Protein AF-0000000071000819 (afdb_homodimer)

pLDDT: mean 96.7, std 4.08, range [65.44, 99.0]

InterPro domains:
  IPR018959 Domain of unknown function DUF1989 [PF09347] (3-179)

Structure (mmCIF, N/CA/C/O backbone):
data_AF-0000000071000819-model_v1
#
loop_
_entity.id
_entity.type
_entity.pdbx_description
1 polymer 'Uncharacterized protein'
#
loop_
_atom_site.group_PDB
_atom_site.id
_atom_site.type_symbol
_atom_site.label_atom_id
_atom_site.label_alt_id
_atom_site.label_comp_id
_atom_site.label_asym_id
_atom_site.label_entity_id
_atom_site.label_seq_id
_atom_site.pdbx_PDB_ins_code
_atom_site.Cartn_x
_atom_site.Cartn_y
_atom_site.Cartn_z
_atom_site.occupancy
_atom_site.B_iso_or_equiv
_atom_site.auth_seq_id
_atom_site.auth_comp_id
_atom_site.auth_asym_id
_atom_site.auth_atom_id
_atom_site.pdbx_PDB_model_num
ATOM 1 N N . MET A 1 1 ? 1.479 -31.172 -12.609 1 87.06 1 MET A N 1
ATOM 2 C CA . MET A 1 1 ? 1.789 -29.797 -12.219 1 87.06 1 MET A CA 1
ATOM 3 C C . MET A 1 1 ? 0.82 -29.297 -11.156 1 87.06 1 MET A C 1
ATOM 5 O O . MET A 1 1 ? -0.395 -29.453 -11.297 1 87.06 1 MET A O 1
ATOM 9 N N . PRO A 1 2 ? 1.402 -28.75 -10.078 1 95.38 2 PRO A N 1
ATOM 10 C CA . PRO A 1 2 ? 0.46 -28.281 -9.055 1 95.38 2 PRO A CA 1
ATOM 11 C C . PRO A 1 2 ? -0.439 -27.156 -9.547 1 95.38 2 PRO A C 1
ATOM 13 O O . PRO A 1 2 ? -0.076 -26.438 -10.484 1 95.38 2 PRO A O 1
ATOM 16 N N . THR A 1 3 ? -1.54 -27.078 -9.078 1 98.31 3 THR A N 1
ATOM 17 C CA . THR A 1 3 ? -2.553 -26.125 -9.516 1 98.31 3 THR A CA 1
ATOM 18 C C . THR A 1 3 ? -2.848 -25.109 -8.414 1 98.31 3 THR A C 1
ATOM 20 O O . THR A 1 3 ? -2.607 -25.375 -7.234 1 98.31 3 THR A O 1
ATOM 23 N N . ILE A 1 4 ? -3.199 -23.984 -8.766 1 98.81 4 ILE A N 1
ATOM 24 C CA . ILE A 1 4 ? -3.924 -23.031 -7.934 1 98.81 4 ILE A CA 1
ATOM 25 C C . ILE A 1 4 ? -5.422 -23.156 -8.188 1 98.81 4 ILE A C 1
ATOM 27 O O . ILE A 1 4 ? -5.93 -22.688 -9.211 1 98.81 4 ILE A O 1
ATOM 31 N N . PRO A 1 5 ? -6.184 -23.859 -7.285 1 98.81 5 PRO A N 1
ATOM 32 C CA . PRO A 1 5 ? -7.59 -24.125 -7.59 1 98.81 5 PRO A CA 1
ATOM 33 C C . PRO A 1 5 ? -8.43 -22.859 -7.723 1 98.81 5 PRO A C 1
ATOM 35 O O . PRO A 1 5 ? -8.172 -21.875 -7.023 1 98.81 5 PRO A O 1
ATOM 38 N N . ALA A 1 6 ? -9.43 -22.922 -8.633 1 98.75 6 ALA A N 1
ATOM 39 C CA . ALA A 1 6 ? -10.328 -21.797 -8.82 1 98.75 6 ALA A CA 1
ATOM 40 C C . ALA A 1 6 ? -10.844 -21.281 -7.473 1 98.75 6 ALA A C 1
ATOM 42 O O . ALA A 1 6 ? -11.273 -22.062 -6.625 1 98.75 6 ALA A O 1
ATOM 43 N N . ARG A 1 7 ? -10.734 -19.969 -7.277 1 98.81 7 ARG A N 1
ATOM 44 C CA . ARG A 1 7 ? -11.281 -19.25 -6.137 1 98.81 7 ARG A CA 1
ATOM 45 C C . ARG A 1 7 ? -10.516 -19.578 -4.859 1 98.81 7 ARG A C 1
ATOM 47 O O . ARG A 1 7 ? -10.836 -19.062 -3.787 1 98.81 7 ARG A O 1
ATOM 54 N N . ARG A 1 8 ? -9.508 -20.359 -4.949 1 98.75 8 ARG A N 1
ATOM 55 C CA . ARG A 1 8 ? -8.734 -20.812 -3.797 1 98.75 8 ARG A CA 1
ATOM 56 C C . ARG A 1 8 ? -7.262 -20.453 -3.951 1 98.75 8 ARG A C 1
ATOM 58 O O . ARG A 1 8 ? -6.91 -19.578 -4.758 1 98.75 8 ARG A O 1
ATOM 65 N N . PHE A 1 9 ? -6.422 -21.031 -3.057 1 98.81 9 PHE A N 1
ATOM 66 C CA . PHE A 1 9 ? -5.027 -20.609 -3.035 1 98.81 9 PHE A CA 1
ATOM 67 C C . PHE A 1 9 ? -4.102 -21.812 -3.105 1 98.81 9 PHE A C 1
ATOM 69 O O . PHE A 1 9 ? -4.543 -22.953 -2.938 1 98.81 9 PHE A O 1
ATOM 76 N N . ALA A 1 10 ? -2.947 -21.547 -3.484 1 98.81 10 ALA A N 1
ATOM 77 C CA . ALA A 1 10 ? -1.805 -22.453 -3.336 1 98.81 10 ALA A CA 1
ATOM 78 C C . ALA A 1 10 ? -0.603 -21.719 -2.746 1 98.81 10 ALA A C 1
ATOM 80 O O . ALA A 1 10 ? -0.546 -20.484 -2.77 1 98.81 10 ALA A O 1
ATOM 81 N N . MET A 1 11 ? 0.292 -22.422 -2.129 1 98.12 11 MET A N 1
ATOM 82 C CA . MET A 1 11 ? 1.519 -21.844 -1.573 1 98.12 11 MET A CA 1
ATOM 83 C C . MET A 1 11 ? 2.729 -22.703 -1.954 1 98.12 11 MET A C 1
ATOM 85 O O . MET A 1 11 ? 2.611 -23.906 -2.129 1 98.12 11 MET A O 1
ATOM 89 N N . GLN A 1 12 ? 3.801 -22.062 -2.074 1 98.31 12 GLN A N 1
ATOM 90 C CA . GLN A 1 12 ? 5.039 -22.75 -2.445 1 98.31 12 GLN A CA 1
ATOM 91 C C . GLN A 1 12 ? 6.242 -22.109 -1.763 1 98.31 12 GLN A C 1
ATOM 93 O O . GLN A 1 12 ? 6.449 -20.891 -1.864 1 98.31 12 GLN A O 1
ATOM 98 N N . ARG A 1 13 ? 7 -22.922 -1.01 1 97.31 13 ARG A N 1
ATOM 99 C CA . ARG A 1 13 ? 8.281 -22.469 -0.493 1 97.31 13 ARG A CA 1
ATOM 100 C C . ARG A 1 13 ? 9.344 -22.453 -1.59 1 97.31 13 ARG A C 1
ATOM 102 O O . ARG A 1 13 ? 9.422 -23.391 -2.391 1 97.31 13 ARG A O 1
ATOM 109 N N . LEU A 1 14 ? 10.086 -21.391 -1.658 1 98.25 14 LEU A N 1
ATOM 110 C CA . LEU A 1 14 ? 11.195 -21.281 -2.598 1 98.25 14 LEU A CA 1
ATOM 111 C C . LEU A 1 14 ? 12.508 -21.016 -1.863 1 98.25 14 LEU A C 1
ATOM 113 O O . LEU A 1 14 ? 12.57 -20.156 -0.986 1 98.25 14 LEU A O 1
ATOM 117 N N . HIS A 1 15 ? 13.508 -21.797 -2.193 1 97.88 15 HIS A N 1
ATOM 118 C CA . HIS A 1 15 ? 14.859 -21.438 -1.794 1 97.88 15 HIS A CA 1
ATOM 119 C C . HIS A 1 15 ? 15.398 -20.297 -2.654 1 97.88 15 HIS A C 1
ATOM 121 O O . HIS A 1 15 ? 14.977 -20.125 -3.801 1 97.88 15 HIS A O 1
ATOM 127 N N . ALA A 1 16 ? 16.328 -19.547 -1.986 1 97.88 16 ALA A N 1
ATOM 128 C CA . ALA A 1 16 ? 16.984 -18.516 -2.793 1 97.88 16 ALA A CA 1
ATOM 129 C C . ALA A 1 16 ? 17.578 -19.109 -4.062 1 97.88 16 ALA A C 1
ATOM 131 O O . ALA A 1 16 ? 18.234 -20.141 -4.02 1 97.88 16 ALA A O 1
ATOM 132 N N . GLY A 1 17 ? 17.281 -18.469 -5.195 1 98.62 17 GLY A N 1
ATOM 133 C CA . GLY A 1 17 ? 17.781 -18.953 -6.469 1 98.62 17 GLY A CA 1
ATOM 134 C C . GLY A 1 17 ? 16.781 -19.781 -7.242 1 98.62 17 GLY A C 1
ATOM 135 O O . GLY A 1 17 ? 16.859 -19.875 -8.469 1 98.62 17 GLY A O 1
ATOM 136 N N . GLN A 1 18 ? 15.812 -20.391 -6.59 1 98.81 18 GLN A N 1
ATOM 137 C CA . GLN A 1 18 ? 14.742 -21.109 -7.262 1 98.81 18 GLN A CA 1
ATOM 138 C C . GLN A 1 18 ? 13.734 -20.141 -7.887 1 98.81 18 GLN A C 1
ATOM 140 O O . GLN A 1 18 ? 13.633 -19 -7.461 1 98.81 18 GLN A O 1
ATOM 145 N N . SER A 1 19 ? 13.062 -20.594 -8.914 1 98.88 19 SER A N 1
ATOM 146 C CA . SER A 1 19 ? 12.039 -19.781 -9.57 1 98.88 19 SER A CA 1
ATOM 147 C C . SER A 1 19 ? 10.688 -20.469 -9.539 1 98.88 19 SER A C 1
ATOM 149 O O . SER A 1 19 ? 10.609 -21.703 -9.438 1 98.88 19 SER A O 1
ATOM 151 N N . ILE A 1 20 ? 9.695 -19.703 -9.594 1 98.94 20 ILE A N 1
ATOM 152 C CA . ILE A 1 20 ? 8.336 -20.219 -9.766 1 98.94 20 ILE A CA 1
ATOM 153 C C . ILE A 1 20 ? 7.738 -19.672 -11.062 1 98.94 20 ILE A C 1
ATOM 155 O O . ILE A 1 20 ? 7.844 -18.484 -11.352 1 98.94 20 ILE A O 1
ATOM 159 N N . LYS A 1 21 ? 7.289 -20.531 -11.891 1 98.88 21 LYS A N 1
ATOM 160 C CA . LYS A 1 21 ? 6.535 -20.219 -13.102 1 98.88 21 LYS A CA 1
ATOM 161 C C . LYS A 1 21 ? 5.031 -20.281 -12.844 1 98.88 21 LYS A C 1
ATOM 163 O O . LYS A 1 21 ? 4.496 -21.344 -12.5 1 98.88 21 LYS A O 1
ATOM 168 N N . VAL A 1 22 ? 4.332 -19.172 -12.891 1 98.94 22 VAL A N 1
ATOM 169 C CA . VAL A 1 22 ? 2.883 -19.109 -12.734 1 98.94 22 VAL A CA 1
ATOM 170 C C . VAL A 1 22 ? 2.217 -19.047 -14.109 1 98.94 22 VAL A C 1
ATOM 172 O O . VAL A 1 22 ? 2.508 -18.156 -14.906 1 98.94 22 VAL A O 1
ATOM 175 N N . ILE A 1 2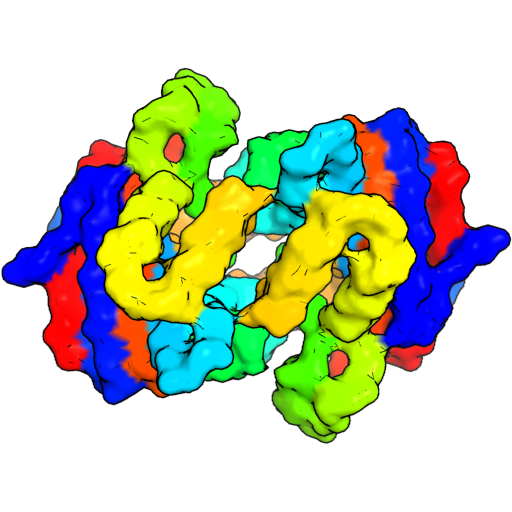3 ? 1.312 -19.953 -14.375 1 98.88 23 ILE A N 1
ATOM 176 C CA . ILE A 1 23 ? 0.772 -20.141 -15.719 1 98.88 23 ILE A CA 1
ATOM 177 C C . ILE A 1 23 ? -0.73 -19.875 -15.711 1 98.88 23 ILE A C 1
ATOM 179 O O . ILE A 1 23 ? -1.477 -20.469 -14.938 1 98.88 23 ILE A O 1
ATOM 183 N N . ASP A 1 24 ? -1.167 -18.906 -16.5 1 98.56 24 ASP A N 1
ATOM 184 C CA . ASP A 1 24 ? -2.588 -18.703 -16.75 1 98.56 24 ASP A CA 1
ATOM 185 C C . ASP A 1 24 ? -3.135 -19.781 -17.688 1 98.56 24 ASP A C 1
ATOM 187 O O . ASP A 1 24 ? -3.193 -19.578 -18.906 1 98.56 24 ASP A O 1
ATOM 191 N N . SER A 1 25 ? -3.68 -20.844 -17.094 1 98.06 25 SER A N 1
ATOM 192 C CA . SER A 1 25 ? -3.982 -22.062 -17.828 1 98.06 25 SER A CA 1
ATOM 193 C C . SER A 1 25 ? -5.094 -21.844 -18.844 1 98.06 25 SER A C 1
ATOM 195 O O . SER A 1 25 ? -5.027 -22.344 -19.969 1 98.06 25 SER A O 1
ATOM 197 N N . SER A 1 26 ? -6.105 -21.094 -18.516 1 96.69 26 SER A N 1
ATOM 198 C CA . SER A 1 26 ? -7.289 -20.953 -19.359 1 96.69 26 SER A CA 1
ATOM 199 C C . SER A 1 26 ? -7.328 -19.578 -20.031 1 96.69 26 SER A C 1
ATOM 201 O O . SER A 1 26 ? -8.125 -19.359 -20.938 1 96.69 26 SER A O 1
ATOM 203 N N . GLY A 1 27 ? -6.398 -18.672 -19.609 1 97.5 27 GLY A N 1
ATOM 204 C CA . GLY A 1 27 ? -6.477 -17.281 -20.078 1 97.5 27 GLY A CA 1
ATOM 205 C C . GLY A 1 27 ? -7.461 -16.453 -19.281 1 97.5 27 GLY A C 1
ATOM 206 O O . GLY A 1 27 ? -8.586 -16.891 -19.016 1 97.5 27 GLY A O 1
ATOM 207 N N . GLY A 1 28 ? -6.988 -15.312 -18.859 1 98 28 GLY A N 1
ATOM 208 C CA . GLY A 1 28 ? -7.895 -14.336 -18.266 1 98 28 GLY A CA 1
ATOM 209 C C . GLY A 1 28 ? -7.977 -14.438 -16.766 1 98 28 GLY A C 1
ATOM 210 O O . GLY A 1 28 ? -8.625 -13.609 -16.109 1 98 28 GLY A O 1
ATOM 211 N N . GLN A 1 29 ? -7.297 -15.445 -16.109 1 98.62 29 GLN A N 1
ATOM 212 C CA . GLN A 1 29 ? -7.383 -15.625 -14.664 1 98.62 29 GLN A CA 1
ATOM 213 C C . GLN A 1 29 ? -6.352 -14.773 -13.938 1 98.62 29 GLN A C 1
ATOM 215 O O . GLN A 1 29 ? -5.148 -14.93 -14.148 1 98.62 29 GLN A O 1
ATOM 220 N N . VAL A 1 30 ? -6.824 -13.867 -13.133 1 98.88 30 VAL A N 1
ATOM 221 C CA . VAL A 1 30 ? -5.961 -13.062 -12.281 1 98.88 30 VAL A CA 1
ATOM 222 C C . VAL A 1 30 ? -5.488 -13.891 -11.086 1 98.88 30 VAL A C 1
ATOM 224 O O . VAL A 1 30 ? -6.27 -14.633 -10.492 1 98.88 30 VAL A O 1
ATOM 227 N N . ILE A 1 31 ? -4.238 -13.781 -10.719 1 98.94 31 ILE A N 1
ATOM 228 C CA . ILE A 1 31 ? -3.654 -14.461 -9.57 1 98.94 31 ILE A CA 1
ATOM 229 C C . ILE A 1 31 ? -3.059 -13.438 -8.609 1 98.94 31 ILE A C 1
ATOM 231 O O . ILE A 1 31 ? -2.008 -12.852 -8.891 1 98.94 31 ILE A O 1
ATOM 235 N N . ASP A 1 32 ? -3.73 -13.18 -7.457 1 98.94 32 ASP A N 1
ATOM 236 C CA . ASP A 1 32 ? -3.094 -12.383 -6.41 1 98.94 32 ASP A CA 1
ATOM 237 C C . AS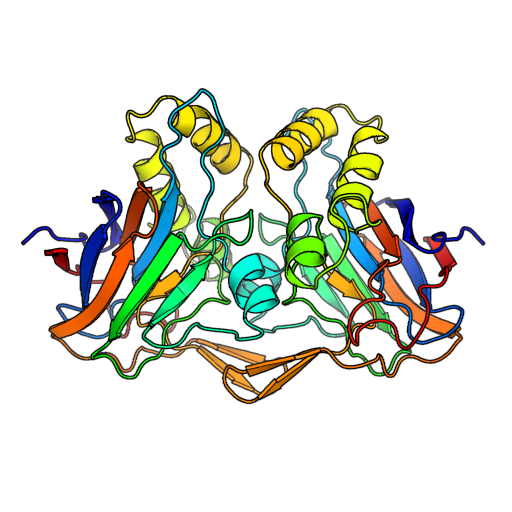P A 1 32 ? -1.908 -13.133 -5.801 1 98.94 32 ASP A C 1
ATOM 239 O O . ASP A 1 32 ? -2.041 -14.281 -5.383 1 98.94 32 ASP A O 1
ATOM 243 N N . THR A 1 33 ? -0.76 -12.492 -5.73 1 99 33 THR A N 1
ATOM 244 C CA . THR A 1 33 ? 0.477 -13.156 -5.348 1 99 33 THR A CA 1
ATOM 245 C C . THR A 1 33 ? 1.197 -12.375 -4.254 1 99 33 THR A C 1
ATOM 247 O O . THR A 1 33 ? 1.359 -11.164 -4.355 1 99 33 THR A O 1
ATOM 250 N N . TRP A 1 34 ? 1.559 -13.055 -3.174 1 98.88 34 TRP A N 1
ATOM 251 C CA . TRP A 1 34 ? 2.352 -12.516 -2.074 1 98.88 34 TRP A CA 1
ATOM 252 C C . TRP A 1 34 ? 3.623 -13.336 -1.867 1 98.88 34 TRP A C 1
ATOM 254 O O . TRP A 1 34 ? 3.699 -14.492 -2.287 1 98.88 34 TRP A O 1
ATOM 264 N N . ALA A 1 35 ? 4.582 -12.734 -1.269 1 98.88 35 ALA A N 1
ATOM 265 C CA . ALA A 1 35 ? 5.77 -13.445 -0.815 1 98.88 35 ALA A CA 1
ATOM 266 C C . ALA A 1 35 ? 6.191 -12.984 0.576 1 98.88 35 ALA A C 1
ATOM 268 O O . ALA A 1 35 ? 6.203 -11.781 0.861 1 98.88 35 ALA A O 1
ATOM 269 N N . PHE A 1 36 ? 6.457 -13.906 1.478 1 98.06 36 PHE A N 1
ATOM 270 C CA . PHE A 1 36 ? 6.98 -13.688 2.82 1 98.06 36 PHE A CA 1
ATOM 271 C C . PHE A 1 36 ? 8.305 -14.414 3.012 1 98.06 36 PHE A C 1
ATOM 273 O O . PHE A 1 36 ? 8.43 -15.586 2.668 1 98.06 36 PHE A O 1
ATOM 280 N N . THR A 1 37 ? 9.234 -13.695 3.52 1 97.12 37 THR A N 1
ATOM 281 C CA . THR A 1 37 ? 10.508 -14.352 3.787 1 97.12 37 THR A CA 1
ATOM 282 C C . THR A 1 37 ? 10.375 -15.359 4.93 1 97.12 37 THR A C 1
ATOM 284 O O . THR A 1 37 ? 9.398 -15.32 5.68 1 97.12 37 THR A O 1
ATOM 287 N N . ILE A 1 38 ? 11.273 -16.25 4.977 1 93.81 38 ILE A N 1
ATOM 288 C CA . ILE A 1 38 ? 11.43 -17.172 6.102 1 93.81 38 ILE A CA 1
ATOM 289 C C . ILE A 1 38 ? 12.68 -16.797 6.895 1 93.81 38 ILE A C 1
ATOM 291 O O . ILE A 1 38 ? 13.797 -17.172 6.523 1 93.81 38 ILE A O 1
ATOM 295 N N . PRO A 1 39 ? 12.438 -16.125 7.969 1 87 39 PRO A N 1
ATOM 296 C CA . PRO A 1 39 ? 13.625 -15.664 8.688 1 87 39 PRO A CA 1
ATOM 297 C C . PRO A 1 39 ? 14.383 -16.797 9.375 1 87 39 PRO A C 1
ATOM 299 O O . PRO A 1 39 ? 13.781 -17.797 9.766 1 87 39 PRO A O 1
ATOM 302 N N . SER A 1 40 ? 15.695 -16.625 9.461 1 78.81 40 SER A N 1
ATOM 303 C CA . SER A 1 40 ? 16.531 -17.625 10.117 1 78.81 40 SER A CA 1
ATOM 304 C C . SER A 1 40 ? 16.406 -17.547 11.633 1 78.81 40 SER A C 1
ATOM 306 O O . SER A 1 40 ? 16.609 -18.531 12.336 1 78.81 40 SER A O 1
ATOM 308 N N . THR A 1 41 ? 16.234 -16.391 12.156 1 71.5 41 THR A N 1
ATOM 309 C CA . THR A 1 41 ? 16.078 -16.203 13.594 1 71.5 41 THR A CA 1
ATOM 310 C C . THR A 1 41 ? 14.688 -15.664 13.914 1 71.5 41 THR A C 1
ATOM 312 O O . THR A 1 41 ? 13.922 -15.328 13.008 1 71.5 41 THR A O 1
ATOM 315 N N . PRO A 1 42 ? 14.312 -15.703 15.312 1 65.44 42 PRO A N 1
ATOM 316 C CA . PRO A 1 42 ? 13.023 -15.148 15.734 1 65.44 42 PRO A CA 1
ATOM 317 C C . PRO A 1 42 ? 12.836 -13.695 15.289 1 65.44 42 PRO A C 1
ATOM 319 O O . PRO A 1 42 ? 13.602 -12.82 15.703 1 65.44 42 PRO A O 1
ATOM 322 N N . ALA A 1 43 ? 12.445 -13.516 13.938 1 79.62 43 ALA A N 1
ATOM 323 C CA . ALA A 1 43 ? 12.102 -12.195 13.422 1 79.62 43 ALA A CA 1
ATOM 324 C C . ALA A 1 43 ? 10.828 -12.242 12.586 1 79.62 43 ALA A C 1
ATOM 326 O O . ALA A 1 43 ? 10.383 -13.32 12.18 1 79.62 43 ALA A O 1
ATOM 327 N N . PHE A 1 44 ? 10.219 -11.195 12.625 1 88.44 44 PHE A N 1
ATOM 328 C CA . PHE A 1 44 ? 9.062 -11.055 11.742 1 88.44 44 PHE A CA 1
ATOM 329 C C . PHE A 1 44 ? 9.461 -11.25 10.289 1 88.44 44 PHE A C 1
ATOM 331 O O . PHE A 1 44 ? 10.5 -10.758 9.852 1 88.44 44 PHE A O 1
ATOM 338 N N . PRO A 1 45 ? 8.68 -12.094 9.594 1 94.31 45 PRO A N 1
ATOM 339 C CA . PRO A 1 45 ? 8.945 -12.211 8.156 1 94.31 45 PRO A CA 1
ATOM 340 C C . PRO A 1 45 ? 8.859 -10.883 7.426 1 94.31 45 PRO A C 1
ATOM 342 O O . PRO A 1 45 ? 7.988 -10.062 7.727 1 94.31 45 PRO A O 1
ATOM 345 N N . ARG A 1 46 ? 9.828 -10.625 6.602 1 96 46 ARG A N 1
ATOM 346 C CA . ARG A 1 46 ? 9.633 -9.555 5.625 1 96 46 ARG A CA 1
ATOM 347 C C . ARG A 1 46 ? 8.625 -9.969 4.555 1 96 46 ARG A C 1
ATOM 349 O O . ARG A 1 46 ? 8.312 -11.148 4.418 1 96 46 ARG A O 1
ATOM 356 N N . TYR A 1 47 ? 8.07 -9.023 3.922 1 97.88 47 TYR A N 1
ATOM 357 C CA . TYR A 1 47 ? 7.047 -9.328 2.932 1 97.88 47 TYR A CA 1
ATOM 358 C C . TYR A 1 47 ? 7.238 -8.484 1.673 1 97.88 47 TYR A C 1
ATOM 360 O O . TYR A 1 47 ? 7.801 -7.391 1.729 1 97.88 47 TYR A O 1
ATOM 368 N N . MET A 1 48 ? 6.906 -9.055 0.526 1 98.75 48 MET A N 1
ATOM 369 C CA . MET A 1 48 ? 6.934 -8.328 -0.741 1 98.75 48 MET A CA 1
ATOM 370 C C . MET A 1 48 ? 6.035 -7.098 -0.681 1 98.75 48 MET A C 1
ATOM 372 O O . MET A 1 48 ? 4.848 -7.203 -0.364 1 98.75 48 MET A O 1
ATOM 376 N N . SER A 1 49 ? 6.621 -5.961 -0.924 1 98.62 49 SER A N 1
ATOM 377 C CA . SER A 1 49 ? 5.938 -4.688 -0.724 1 98.62 49 SER A CA 1
ATOM 378 C C . SER A 1 49 ? 5.871 -3.885 -2.02 1 98.62 49 SER A C 1
ATOM 380 O O . SER A 1 49 ? 6.887 -3.369 -2.49 1 98.62 49 SER A O 1
ATOM 382 N N . MET A 1 50 ? 4.648 -3.684 -2.547 1 98.69 50 MET A N 1
ATOM 383 C CA . MET A 1 50 ? 4.465 -2.955 -3.799 1 98.69 50 MET A CA 1
ATOM 384 C C . MET A 1 50 ? 4.836 -1.485 -3.633 1 98.69 50 MET A C 1
ATOM 386 O O . MET A 1 50 ? 5.422 -0.883 -4.535 1 98.69 50 MET A O 1
ATOM 390 N N . THR A 1 51 ? 4.508 -0.915 -2.473 1 98.31 51 THR A N 1
ATOM 391 C CA . THR A 1 51 ? 4.801 0.493 -2.225 1 98.31 51 THR A CA 1
ATOM 392 C C . THR A 1 51 ? 6.309 0.729 -2.158 1 98.31 51 THR A C 1
ATOM 394 O O . THR A 1 51 ? 6.812 1.71 -2.707 1 98.31 51 THR A O 1
ATOM 397 N N . HIS A 1 52 ? 7.066 -0.163 -1.474 1 98.5 52 HIS A N 1
ATOM 398 C CA . HIS A 1 52 ? 8.516 -0.02 -1.407 1 98.5 52 HIS A CA 1
ATOM 399 C C . HIS A 1 52 ? 9.164 -0.292 -2.764 1 98.5 52 HIS A C 1
ATOM 401 O O . HIS A 1 52 ? 10.156 0.337 -3.117 1 98.5 52 HIS A O 1
ATOM 407 N N . THR A 1 53 ? 8.594 -1.217 -3.537 1 98.75 53 THR A N 1
ATOM 408 C CA . THR A 1 53 ? 9.094 -1.512 -4.875 1 98.75 53 THR A CA 1
ATOM 409 C C . THR A 1 53 ? 8.953 -0.294 -5.785 1 98.75 53 THR A C 1
ATOM 411 O O . THR A 1 53 ? 9.945 0.187 -6.34 1 98.75 53 THR A O 1
ATOM 414 N N . ARG A 1 54 ? 7.703 0.226 -5.883 1 98.38 54 ARG A N 1
ATOM 415 C CA . ARG A 1 54 ? 7.465 1.309 -6.832 1 98.38 54 ARG A CA 1
ATOM 416 C C . ARG A 1 54 ? 8.219 2.57 -6.422 1 98.38 54 ARG A C 1
ATOM 418 O O . ARG A 1 54 ? 8.719 3.307 -7.273 1 98.38 54 ARG A O 1
ATOM 425 N N . SER A 1 55 ? 8.367 2.859 -5.09 1 97.62 55 SER A N 1
ATOM 426 C CA . SER A 1 55 ? 9.023 4.082 -4.641 1 97.62 55 SER A CA 1
ATOM 427 C C . SER A 1 55 ? 10.539 3.986 -4.789 1 97.62 55 SER A C 1
ATOM 429 O O . SER A 1 55 ? 11.227 5.008 -4.879 1 97.62 55 SER A O 1
ATOM 431 N N . THR A 1 56 ? 11.086 2.791 -4.793 1 97.81 56 THR A N 1
ATOM 432 C CA . THR A 1 56 ? 12.523 2.596 -4.965 1 97.81 56 THR A CA 1
ATOM 433 C C . THR A 1 56 ? 12.898 2.613 -6.441 1 97.81 56 THR A C 1
ATOM 435 O O . THR A 1 56 ? 13.828 3.322 -6.844 1 97.81 56 THR A O 1
ATOM 438 N N . LEU A 1 57 ? 12.172 1.897 -7.23 1 97.75 57 LEU A N 1
ATOM 439 C CA . LEU A 1 57 ? 12.5 1.744 -8.641 1 97.75 57 LEU A CA 1
ATOM 440 C C . LEU A 1 57 ? 11.984 2.932 -9.453 1 97.75 57 LEU A C 1
ATOM 442 O O . LEU A 1 57 ? 12.375 3.119 -10.602 1 97.75 57 LEU A O 1
ATOM 446 N N . GLN A 1 58 ? 11.102 3.703 -8.805 1 97.56 58 GLN A N 1
ATOM 447 C CA . GLN A 1 58 ? 10.422 4.781 -9.508 1 97.56 58 GLN A CA 1
ATOM 448 C C . GLN A 1 58 ? 9.695 4.262 -10.75 1 97.56 58 GLN A C 1
ATOM 450 O O . GLN A 1 58 ? 9.844 4.809 -11.844 1 97.56 58 GLN A O 1
ATOM 455 N N . LYS A 1 59 ? 8.992 3.127 -10.531 1 97.5 59 LYS A N 1
ATOM 456 C CA . LYS A 1 59 ? 8.156 2.422 -11.5 1 97.5 59 LYS A CA 1
ATOM 457 C C . LYS A 1 59 ? 6.953 1.779 -10.82 1 97.5 59 LYS A C 1
ATOM 459 O O . LYS A 1 59 ? 7.07 1.24 -9.719 1 97.5 59 LYS A O 1
ATOM 464 N N . LEU A 1 60 ? 5.82 1.896 -11.508 1 97.38 60 LEU A N 1
ATOM 465 C CA . LEU A 1 60 ? 4.668 1.18 -10.969 1 97.38 60 LEU A CA 1
ATOM 466 C C . LEU A 1 60 ? 4.934 -0.322 -10.93 1 97.38 60 LEU A C 1
ATOM 468 O O . LEU A 1 60 ? 4.699 -0.97 -9.906 1 97.38 60 LEU A O 1
ATOM 472 N N . LEU A 1 61 ? 5.496 -0.87 -11.961 1 97.5 61 LEU A N 1
ATOM 473 C CA . LEU A 1 61 ? 5.75 -2.297 -12.133 1 97.5 61 LEU A CA 1
ATOM 474 C C . LEU A 1 61 ? 7.184 -2.545 -12.586 1 97.5 61 LEU A C 1
ATOM 476 O O . LEU A 1 61 ? 7.656 -1.925 -13.539 1 97.5 61 LEU A O 1
ATOM 480 N N . PRO A 1 62 ? 7.918 -3.475 -11.953 1 98 62 PRO A N 1
ATOM 481 C CA . PRO A 1 62 ? 9.25 -3.857 -12.422 1 98 62 PRO A CA 1
ATOM 482 C C . PRO A 1 62 ? 9.234 -4.461 -13.828 1 98 62 PRO A C 1
ATOM 484 O O . PRO A 1 62 ? 8.242 -5.082 -14.219 1 98 62 PRO A O 1
ATOM 487 N N . SER A 1 63 ? 10.305 -4.266 -14.523 1 97.25 63 SER A N 1
ATOM 488 C CA . SER A 1 63 ? 10.523 -4.914 -15.812 1 97.25 63 SER A CA 1
ATOM 489 C C . SER A 1 63 ? 11.203 -6.27 -15.641 1 97.25 63 SER A C 1
ATOM 491 O O . SER A 1 63 ? 11.695 -6.594 -14.555 1 97.25 63 SER A O 1
ATOM 493 N N . VAL A 1 64 ? 11.164 -7.059 -16.734 1 98.06 64 VAL A N 1
ATOM 494 C CA . VAL A 1 64 ? 11.961 -8.281 -16.734 1 98.06 64 VAL A CA 1
ATOM 495 C C . VAL A 1 64 ? 13.383 -7.977 -16.281 1 98.06 64 VAL A C 1
ATOM 497 O O . VAL A 1 64 ? 13.977 -6.977 -16.688 1 98.06 64 VAL A O 1
ATOM 500 N N . ASN A 1 65 ? 13.945 -8.789 -15.367 1 98.5 65 ASN A N 1
ATOM 501 C CA . ASN A 1 65 ? 15.266 -8.719 -14.75 1 98.5 65 ASN A CA 1
ATOM 502 C C . ASN A 1 65 ? 15.312 -7.68 -13.641 1 98.5 65 ASN A C 1
ATOM 504 O O . ASN A 1 65 ? 16.391 -7.359 -13.125 1 98.5 65 ASN A O 1
ATOM 508 N N . GLU A 1 66 ? 14.258 -7.07 -13.297 1 98.5 66 GLU A N 1
ATOM 509 C CA . GLU A 1 66 ? 14.148 -6.246 -12.094 1 98.5 66 GLU A CA 1
ATOM 510 C C . GLU A 1 66 ? 13.352 -6.961 -11.008 1 98.5 66 GLU A C 1
ATOM 512 O O . GLU A 1 66 ? 12.633 -7.926 -11.281 1 98.5 66 GLU A O 1
ATOM 517 N N . SER A 1 67 ? 13.484 -6.484 -9.812 1 98.88 67 SER A N 1
ATOM 518 C CA . SER A 1 67 ? 12.953 -7.215 -8.664 1 98.88 67 SER A CA 1
ATOM 519 C C . SER A 1 67 ? 11.812 -6.449 -8 1 98.88 67 SER A C 1
ATOM 521 O O . SER A 1 67 ? 11.859 -5.223 -7.898 1 98.88 67 SER A O 1
ATOM 523 N N . PHE A 1 68 ? 10.805 -7.242 -7.594 1 98.94 68 PHE A N 1
ATOM 524 C CA . PHE A 1 68 ? 9.992 -6.766 -6.484 1 98.94 68 PHE A CA 1
ATOM 525 C C . PHE A 1 68 ? 10.797 -6.738 -5.191 1 98.94 68 PHE A C 1
ATOM 527 O O . PHE A 1 68 ? 11.641 -7.609 -4.965 1 98.94 68 PHE A O 1
ATOM 534 N N . LEU A 1 69 ? 10.531 -5.766 -4.34 1 98.88 69 LEU A N 1
ATOM 535 C CA . LEU A 1 69 ? 11.289 -5.594 -3.107 1 98.88 69 LEU A CA 1
ATOM 536 C C . LEU A 1 69 ? 10.43 -5.914 -1.89 1 98.88 69 LEU A C 1
ATOM 538 O O . LEU A 1 69 ? 9.203 -5.902 -1.971 1 98.88 69 LEU A O 1
ATOM 542 N N . ASP A 1 70 ? 11.117 -6.27 -0.79 1 98.25 70 ASP A N 1
ATOM 543 C CA . ASP A 1 70 ? 10.414 -6.457 0.473 1 98.25 70 ASP A CA 1
ATOM 544 C C . ASP A 1 70 ? 10.273 -5.137 1.228 1 98.25 70 ASP A C 1
ATOM 546 O O . ASP A 1 70 ? 10.648 -4.078 0.712 1 98.25 70 ASP A O 1
ATOM 550 N N . ASN A 1 71 ? 9.68 -5.137 2.449 1 97.19 71 ASN A N 1
ATOM 551 C CA . ASN A 1 71 ? 9.383 -3.941 3.229 1 97.19 71 ASN A CA 1
ATOM 552 C C . ASN A 1 71 ? 10.648 -3.301 3.781 1 97.19 71 ASN A C 1
ATOM 554 O O . ASN A 1 71 ? 10.586 -2.283 4.473 1 97.19 71 ASN A O 1
ATOM 558 N N . ARG A 1 72 ? 11.836 -3.824 3.477 1 96.31 72 ARG A N 1
ATOM 559 C CA . ARG A 1 72 ? 13.117 -3.211 3.793 1 96.31 72 ARG A CA 1
ATOM 560 C C . ARG A 1 72 ? 13.852 -2.787 2.523 1 96.31 72 ARG A C 1
ATOM 562 O O . ARG A 1 72 ? 15.031 -2.438 2.568 1 96.31 72 ARG A O 1
ATOM 569 N N . ARG A 1 73 ? 13.203 -2.891 1.377 1 97.44 73 ARG A N 1
ATOM 570 C CA . ARG A 1 73 ? 13.672 -2.451 0.066 1 97.44 73 ARG A CA 1
ATOM 571 C C . ARG A 1 73 ? 14.781 -3.361 -0.453 1 97.44 73 ARG A C 1
ATOM 573 O O . ARG A 1 73 ? 15.625 -2.932 -1.239 1 97.44 73 ARG A O 1
ATOM 580 N N . ASP A 1 74 ? 14.812 -4.605 0.027 1 97.75 74 ASP A N 1
ATOM 581 C CA . ASP A 1 74 ? 15.695 -5.629 -0.529 1 97.75 74 ASP A CA 1
ATOM 582 C C . ASP A 1 74 ? 14.961 -6.484 -1.558 1 97.75 74 ASP A C 1
ATOM 584 O O . ASP A 1 74 ? 13.773 -6.781 -1.395 1 97.75 74 ASP A O 1
ATOM 588 N N . PRO A 1 75 ? 15.641 -6.898 -2.637 1 98.69 75 PRO A N 1
ATOM 589 C CA . PRO A 1 75 ? 14.992 -7.758 -3.627 1 98.69 75 PRO A CA 1
ATOM 590 C C . PRO A 1 75 ? 14.43 -9.039 -3.016 1 98.69 75 PRO A C 1
ATOM 592 O O . PRO A 1 75 ? 15.102 -9.695 -2.215 1 98.69 75 PRO A O 1
ATOM 595 N N . ILE A 1 76 ? 13.219 -9.438 -3.338 1 98.81 76 ILE A N 1
ATOM 596 C CA . ILE A 1 76 ? 12.641 -10.68 -2.838 1 98.81 76 ILE A CA 1
ATOM 597 C C . ILE A 1 76 ? 12.266 -11.586 -4.012 1 98.81 76 ILE A C 1
ATOM 599 O O . ILE A 1 76 ? 12.617 -12.773 -4.023 1 98.81 76 ILE A O 1
ATOM 603 N N . LEU A 1 77 ? 11.594 -11.133 -5.039 1 98.94 77 LEU A N 1
ATOM 604 C CA . LEU A 1 77 ? 11.305 -11.852 -6.277 1 98.94 77 LEU A CA 1
ATOM 605 C C . LEU A 1 77 ? 11.75 -11.039 -7.488 1 98.94 77 LEU A C 1
ATOM 607 O O . LEU A 1 77 ? 11.484 -9.836 -7.57 1 98.94 77 LEU A O 1
ATOM 611 N N . THR A 1 78 ? 12.391 -11.594 -8.414 1 98.94 78 THR A N 1
ATOM 612 C CA . THR A 1 78 ? 12.844 -10.969 -9.648 1 98.94 78 THR A CA 1
ATOM 613 C C . THR A 1 78 ? 12.102 -11.547 -10.852 1 98.94 78 THR A C 1
ATOM 615 O O . THR A 1 78 ? 11.992 -12.773 -10.984 1 98.94 78 THR A O 1
ATOM 618 N N . ILE A 1 79 ? 11.578 -10.719 -11.672 1 98.94 79 ILE A N 1
ATOM 619 C CA . ILE A 1 79 ? 10.961 -11.195 -12.906 1 98.94 79 ILE A CA 1
ATOM 620 C C . ILE A 1 79 ? 12.039 -11.711 -13.859 1 98.94 79 ILE A C 1
ATOM 622 O O . ILE A 1 79 ? 12.945 -10.961 -14.242 1 98.94 79 ILE A O 1
ATOM 626 N N . VAL A 1 80 ? 11.875 -12.945 -14.258 1 98.69 80 VAL A N 1
ATOM 627 C CA . VAL A 1 80 ? 12.859 -13.57 -15.125 1 98.69 80 VAL A CA 1
ATOM 628 C C . VAL A 1 80 ? 12.328 -13.648 -16.547 1 98.69 80 VAL A C 1
ATOM 630 O O . VAL A 1 80 ? 13.086 -13.492 -17.516 1 98.69 80 VAL A O 1
ATOM 633 N N . GLU A 1 81 ? 11.117 -13.961 -16.688 1 98.75 81 GLU A N 1
ATOM 634 C CA . GLU A 1 81 ? 10.438 -14.156 -17.969 1 98.75 81 GLU A CA 1
ATOM 635 C C . GLU A 1 81 ? 8.945 -13.852 -17.859 1 98.75 81 GLU A C 1
ATOM 637 O O . GLU A 1 81 ? 8.344 -14.078 -16.797 1 98.75 81 GLU A O 1
ATOM 642 N N . ASP A 1 82 ? 8.398 -13.305 -18.844 1 98.75 82 ASP A N 1
ATOM 643 C CA . ASP A 1 82 ? 6.973 -13.016 -18.922 1 98.75 82 ASP A CA 1
ATOM 644 C C . ASP A 1 82 ? 6.465 -13.148 -20.359 1 98.75 82 ASP A C 1
ATOM 646 O O . ASP A 1 82 ? 6.801 -12.336 -21.219 1 98.75 82 ASP A O 1
ATOM 650 N N . THR A 1 83 ? 5.629 -14.125 -20.625 1 98.75 83 THR A N 1
ATOM 651 C CA . THR A 1 83 ? 5.129 -14.344 -21.969 1 98.75 83 THR A CA 1
ATOM 652 C C . THR A 1 83 ? 3.77 -13.68 -22.172 1 98.75 83 THR A C 1
ATOM 654 O O . THR A 1 83 ? 3.229 -13.672 -23.281 1 98.75 83 THR A O 1
ATOM 657 N N . SER A 1 84 ? 3.148 -13.188 -21.078 1 98.06 84 SER A N 1
ATOM 658 C CA . SER A 1 84 ? 1.871 -12.492 -21.172 1 98.06 84 SER A CA 1
ATOM 659 C C . SER A 1 84 ? 2.041 -11.102 -21.797 1 98.06 84 SER A C 1
ATOM 661 O O . SER A 1 84 ? 3.164 -10.68 -22.078 1 98.06 84 SER A O 1
ATOM 663 N N . PRO A 1 85 ? 0.948 -10.336 -22.109 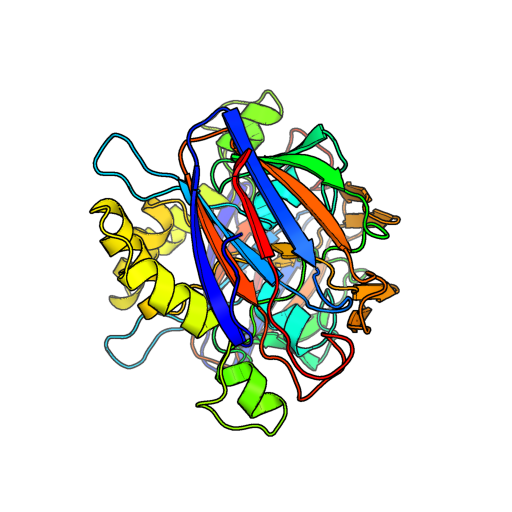1 96.56 85 PRO A N 1
ATOM 664 C CA . PRO A 1 85 ? 1.064 -8.977 -22.656 1 96.56 85 PRO A CA 1
ATOM 665 C C . PRO A 1 85 ? 1.717 -8.008 -21.672 1 96.56 85 PRO A C 1
ATOM 667 O O . PRO A 1 85 ? 1.886 -6.824 -21.984 1 96.56 85 PRO A O 1
ATOM 670 N N . GLY A 1 86 ? 1.981 -8.5 -20.5 1 94.5 86 GLY A N 1
ATOM 671 C CA . GLY A 1 86 ? 2.779 -7.711 -19.578 1 94.5 86 GLY A CA 1
ATOM 672 C C . GLY A 1 86 ? 1.941 -6.895 -18.609 1 94.5 86 GLY A C 1
ATOM 673 O O . GLY A 1 86 ? 2.475 -6.086 -17.844 1 94.5 86 GLY A O 1
ATOM 674 N N . ALA A 1 87 ? 0.646 -7.113 -18.719 1 95.19 87 ALA A N 1
ATOM 675 C CA . ALA A 1 87 ? -0.229 -6.41 -17.781 1 95.19 87 ALA A CA 1
ATOM 676 C C . ALA A 1 87 ? -0.34 -7.172 -16.453 1 95.19 87 ALA A C 1
ATOM 678 O O . ALA A 1 87 ? -0.896 -8.273 -16.422 1 95.19 87 ALA A O 1
ATOM 679 N N . HIS A 1 88 ? 0.247 -6.699 -15.391 1 98.62 88 HIS A N 1
ATOM 680 C CA . HIS A 1 88 ? 0.143 -7.109 -13.992 1 98.62 88 HIS A CA 1
ATOM 681 C C . HIS A 1 88 ? -0.12 -5.91 -13.086 1 98.62 88 HIS A C 1
ATOM 683 O O . HIS A 1 88 ? 0.594 -4.906 -13.156 1 98.62 88 HIS A O 1
ATOM 689 N N . ASP A 1 89 ? -1.081 -6.027 -12.32 1 98.44 89 ASP A N 1
ATOM 690 C CA . ASP A 1 89 ? -1.451 -4.855 -11.531 1 98.44 89 ASP A CA 1
ATOM 691 C C . ASP A 1 89 ? -0.756 -4.871 -10.172 1 98.44 89 ASP A C 1
ATOM 693 O O . ASP A 1 89 ? -0.621 -5.926 -9.547 1 98.44 89 ASP A O 1
ATOM 697 N N . VAL A 1 90 ? -0.347 -3.697 -9.688 1 98.5 90 VAL A N 1
ATOM 698 C CA . VAL A 1 90 ? 0.285 -3.539 -8.383 1 98.5 90 VAL A CA 1
ATOM 699 C C . VAL A 1 90 ? -0.43 -2.445 -7.594 1 98.5 90 VAL A C 1
ATOM 701 O O . VAL A 1 90 ? 0.117 -1.911 -6.625 1 98.5 90 VAL A O 1
ATOM 704 N N . LEU A 1 91 ? -1.683 -2.016 -8 1 98.12 91 LEU A N 1
ATOM 705 C CA . LEU A 1 91 ? -2.357 -0.863 -7.414 1 98.12 91 LEU A CA 1
ATOM 706 C C . LEU A 1 91 ? -3.609 -1.295 -6.656 1 98.12 91 LEU A C 1
ATOM 708 O O . LEU A 1 91 ? -3.998 -0.653 -5.676 1 98.12 91 LEU A O 1
ATOM 712 N N . TYR A 1 92 ? -4.227 -2.326 -7.051 1 98.38 92 TYR A N 1
ATOM 713 C CA . TYR A 1 92 ? -5.5 -2.73 -6.465 1 98.38 92 TYR A CA 1
ATOM 714 C C . TYR A 1 92 ? -5.281 -3.596 -5.23 1 98.38 92 TYR A C 1
ATOM 716 O O . TYR A 1 92 ? -4.375 -4.434 -5.203 1 98.38 92 TYR A O 1
ATOM 724 N N . ALA A 1 93 ? -6.113 -3.422 -4.242 1 98.44 93 ALA A N 1
ATOM 725 C CA . ALA A 1 93 ? -6.141 -4.273 -3.057 1 98.44 93 ALA A CA 1
ATOM 726 C C . ALA A 1 93 ? -6.676 -5.66 -3.389 1 98.44 93 ALA A C 1
ATOM 728 O O . ALA A 1 93 ? -7.43 -5.828 -4.352 1 98.44 93 ALA A O 1
ATOM 729 N N . ALA A 1 94 ? -6.289 -6.605 -2.578 1 98.56 94 ALA A N 1
ATOM 730 C CA . ALA A 1 94 ? -6.949 -7.906 -2.65 1 98.56 94 ALA A CA 1
ATOM 731 C C . ALA A 1 94 ? -8.453 -7.773 -2.426 1 98.56 94 ALA A C 1
ATOM 733 O O . ALA A 1 94 ? -8.891 -6.992 -1.576 1 98.56 94 ALA A O 1
ATOM 734 N N . CYS A 1 95 ? -9.203 -8.523 -3.205 1 98.12 95 CYS A N 1
ATOM 735 C CA . CYS A 1 95 ? -10.625 -8.555 -2.883 1 98.12 95 CYS A CA 1
ATOM 736 C C . CYS A 1 95 ? -10.859 -9.094 -1.477 1 98.12 95 CYS A C 1
ATOM 738 O O . CYS A 1 95 ? -10.062 -9.891 -0.977 1 98.12 95 CYS A O 1
ATOM 740 N N . SER A 1 96 ? -11.891 -8.609 -0.843 1 98.06 96 SER A N 1
ATOM 741 C CA . SER A 1 96 ? -12.211 -8.867 0.556 1 98.06 96 SER A CA 1
ATOM 742 C C . SER A 1 96 ? -13.719 -8.922 0.775 1 98.06 96 SER A C 1
ATOM 744 O O . SER A 1 96 ? -14.492 -8.562 -0.114 1 98.06 96 SER A O 1
ATOM 746 N N . PRO A 1 97 ? -14.125 -9.445 1.978 1 97.69 97 PRO A N 1
ATOM 747 C CA . PRO A 1 97 ? -15.562 -9.43 2.266 1 97.69 97 PRO A CA 1
ATOM 748 C C . PRO A 1 97 ? -16.188 -8.047 2.107 1 97.69 97 PRO A C 1
ATOM 750 O O . PRO A 1 97 ? -17.281 -7.918 1.545 1 97.69 97 PRO A O 1
ATOM 753 N N . GLU A 1 98 ? -15.477 -6.996 2.564 1 97.19 98 GLU A N 1
ATOM 754 C CA . GLU A 1 98 ? -15.984 -5.629 2.463 1 97.19 98 GLU A CA 1
ATOM 755 C C . GLU A 1 98 ? -16.188 -5.223 1.006 1 97.19 98 GLU A C 1
ATOM 757 O O . GLU A 1 98 ? -17.172 -4.562 0.672 1 97.19 98 GLU A O 1
ATOM 762 N N . ARG A 1 99 ? -15.25 -5.598 0.125 1 97 99 ARG A N 1
ATOM 763 C CA . ARG A 1 99 ? -15.344 -5.25 -1.289 1 97 99 ARG A CA 1
ATOM 764 C C . ARG A 1 99 ? -16.547 -5.914 -1.938 1 97 99 ARG A C 1
ATOM 766 O O . ARG A 1 99 ? -17.266 -5.285 -2.717 1 97 99 ARG A O 1
ATOM 773 N N . TYR A 1 100 ? -16.766 -7.203 -1.636 1 97.81 100 TYR A N 1
ATOM 774 C CA . TYR A 1 100 ? -17.906 -7.922 -2.215 1 97.81 100 TYR A CA 1
ATOM 775 C C . TYR A 1 100 ? -19.219 -7.324 -1.748 1 97.81 100 TYR A C 1
ATOM 777 O O . TYR A 1 100 ? -20.172 -7.188 -2.535 1 97.81 100 TYR A O 1
ATOM 785 N N . LEU A 1 101 ? -19.281 -6.977 -0.466 1 97.75 101 LEU A N 1
ATOM 786 C CA . LEU A 1 101 ? -20.484 -6.312 0.025 1 97.75 101 LEU A CA 1
ATOM 787 C C . LEU A 1 101 ? -20.734 -5.016 -0.735 1 97.75 101 LEU A C 1
ATOM 789 O O . LEU A 1 101 ? -21.875 -4.734 -1.127 1 97.75 101 LEU A O 1
ATOM 793 N N . GLN A 1 102 ? -19.688 -4.246 -0.971 1 96.75 102 GLN A N 1
ATOM 794 C CA . GLN A 1 102 ? -19.797 -2.988 -1.699 1 96.75 102 GLN A CA 1
ATOM 795 C C . GLN A 1 102 ? -20.312 -3.219 -3.121 1 96.75 102 GLN A C 1
ATOM 797 O O . GLN A 1 102 ? -20.984 -2.363 -3.691 1 96.75 102 GLN A O 1
ATOM 802 N N . LEU A 1 103 ? -20.031 -4.391 -3.691 1 96.38 103 LEU A N 1
ATOM 803 C CA . LEU A 1 103 ? -20.391 -4.707 -5.07 1 96.38 103 LEU A CA 1
ATOM 804 C C . LEU A 1 103 ? -21.75 -5.406 -5.133 1 96.38 103 LEU A C 1
ATOM 806 O O . LEU A 1 103 ? -22.172 -5.855 -6.199 1 96.38 103 LEU A O 1
ATOM 810 N N . GLY A 1 104 ? -22.391 -5.562 -3.918 1 96.94 104 GLY A N 1
ATOM 811 C CA . GLY A 1 104 ? -23.719 -6.156 -3.865 1 96.94 104 GLY A CA 1
ATOM 812 C C . GLY A 1 104 ? -23.703 -7.66 -3.668 1 96.94 104 GLY A C 1
ATOM 813 O O . GLY A 1 104 ? -24.734 -8.328 -3.797 1 96.94 104 GLY A O 1
ATOM 814 N N . GLY A 1 105 ? -22.5 -8.219 -3.449 1 97.31 105 GLY A N 1
ATOM 815 C CA . GLY A 1 105 ? -22.375 -9.641 -3.168 1 97.31 105 GLY A CA 1
ATOM 816 C C . GLY A 1 105 ? -22.578 -9.977 -1.703 1 97.31 105 GLY A C 1
ATOM 817 O O . GLY A 1 105 ? -23.156 -9.188 -0.954 1 97.31 105 GLY A O 1
ATOM 818 N N . HIS A 1 106 ? -22.188 -11.195 -1.374 1 97.12 106 HIS A N 1
ATOM 819 C CA . HIS A 1 106 ? -22.312 -11.68 -0.005 1 97.12 106 HIS A CA 1
ATOM 820 C C . HIS A 1 106 ? -20.984 -11.609 0.733 1 97.12 106 HIS A C 1
ATOM 822 O O . HIS A 1 106 ? -19.922 -11.789 0.129 1 97.12 106 HIS A O 1
ATOM 828 N N . LYS A 1 107 ? -21.062 -11.414 2.023 1 93.81 107 LYS A N 1
ATOM 829 C CA . LYS A 1 107 ? -19.859 -11.258 2.842 1 93.81 107 LYS A CA 1
ATOM 830 C C . LYS A 1 107 ? -19.047 -12.539 2.861 1 93.81 107 LYS A C 1
ATOM 832 O O . LYS A 1 107 ? -17.828 -12.508 3.094 1 93.81 107 LYS A O 1
ATOM 837 N N . ASP A 1 108 ? -19.672 -13.711 2.602 1 97.12 108 ASP A N 1
ATOM 838 C CA . ASP A 1 108 ? -18.984 -15 2.678 1 97.12 108 ASP A CA 1
ATOM 839 C C . ASP A 1 108 ? -18.469 -15.43 1.305 1 97.12 108 ASP A C 1
ATOM 841 O O . ASP A 1 108 ? -18.078 -16.578 1.118 1 97.12 108 ASP A O 1
ATOM 845 N N . HIS A 1 109 ? -18.594 -14.5 0.323 1 97.88 109 HIS A N 1
ATOM 846 C CA . HIS A 1 109 ? -18.031 -14.781 -0.997 1 97.88 109 HIS A CA 1
ATOM 847 C C . HIS A 1 109 ? -16.547 -15.086 -0.914 1 97.88 109 HIS A C 1
ATOM 849 O O . HIS A 1 109 ? -15.812 -14.43 -0.169 1 97.88 109 HIS A O 1
ATOM 855 N N . ASP A 1 110 ? -16.094 -16.156 -1.622 1 98.56 110 ASP A N 1
ATOM 856 C CA . ASP A 1 110 ? -14.648 -16.406 -1.7 1 98.56 110 ASP A CA 1
ATOM 857 C C . ASP A 1 110 ? -13.898 -15.125 -2.057 1 98.56 110 ASP A C 1
ATOM 859 O O . ASP A 1 110 ? -14.367 -14.328 -2.875 1 98.56 110 ASP A O 1
ATOM 863 N N . ASN A 1 111 ? -12.797 -14.891 -1.451 1 98.69 111 ASN A N 1
ATOM 864 C CA . ASN A 1 111 ? -12.008 -13.688 -1.715 1 98.69 111 ASN A CA 1
ATOM 865 C C . ASN A 1 111 ? -10.531 -13.922 -1.42 1 98.69 111 ASN A C 1
ATOM 867 O O . ASN A 1 111 ? -10.18 -14.797 -0.63 1 98.69 111 ASN A O 1
ATOM 871 N N . CYS A 1 112 ? -9.742 -13.141 -2.025 1 98.81 112 CYS A N 1
ATOM 872 C CA . CYS A 1 112 ? -8.297 -13.328 -1.952 1 98.81 112 CYS A CA 1
ATOM 873 C C . CYS A 1 112 ? -7.773 -13.008 -0.555 1 98.81 112 CYS A C 1
ATOM 875 O O . CYS A 1 112 ? -6.809 -13.625 -0.096 1 98.81 112 CYS A O 1
ATOM 877 N N . ALA A 1 113 ? -8.375 -12.047 0.17 1 98.5 113 ALA A N 1
ATOM 878 C CA . ALA A 1 113 ? -7.941 -11.742 1.529 1 98.5 113 ALA A CA 1
ATOM 879 C C . ALA A 1 113 ? -8.094 -12.953 2.441 1 98.5 113 ALA A C 1
ATOM 881 O O . ALA A 1 113 ? -7.168 -13.297 3.188 1 98.5 113 ALA A O 1
ATOM 882 N N . ASP A 1 114 ? -9.211 -13.594 2.402 1 98.38 114 ASP A N 1
ATOM 883 C CA . ASP A 1 114 ? -9.43 -14.797 3.197 1 98.38 114 ASP A CA 1
ATOM 884 C C . ASP A 1 114 ? -8.508 -15.93 2.746 1 98.38 114 ASP A C 1
ATOM 886 O O . ASP A 1 114 ? -8.047 -16.734 3.566 1 98.38 114 ASP A O 1
ATOM 890 N N . ASN A 1 115 ? -8.305 -16.031 1.417 1 98.81 115 ASN A N 1
ATOM 891 C CA . ASN A 1 115 ? -7.363 -17.016 0.92 1 98.81 115 ASN A CA 1
ATOM 892 C C . ASN A 1 115 ? -5.973 -16.828 1.524 1 98.81 115 ASN A C 1
ATOM 894 O O . ASN A 1 115 ? -5.332 -17.781 1.946 1 98.81 115 ASN A O 1
ATOM 898 N N . LEU A 1 116 ? -5.496 -15.586 1.549 1 98.81 116 LEU A N 1
ATOM 899 C CA . LEU A 1 116 ? -4.199 -15.32 2.166 1 98.81 116 LEU A CA 1
ATOM 900 C C . LEU A 1 116 ? -4.207 -15.727 3.637 1 98.81 116 LEU A C 1
ATOM 902 O O . LEU A 1 116 ? -3.262 -16.359 4.113 1 98.81 116 LEU A O 1
ATOM 906 N N . ARG A 1 117 ? -5.242 -15.305 4.367 1 97.88 117 ARG A N 1
ATOM 907 C CA . ARG A 1 117 ? -5.328 -15.641 5.781 1 97.88 117 ARG A CA 1
ATOM 908 C C . ARG A 1 117 ? -5.25 -17.141 5.992 1 97.88 117 ARG A C 1
ATOM 910 O O . ARG A 1 117 ? -4.496 -17.625 6.844 1 97.88 117 ARG A O 1
ATOM 917 N N . SER A 1 118 ? -6.043 -17.859 5.234 1 98 118 SER A N 1
ATOM 918 C CA . SER A 1 118 ? -6.066 -19.312 5.336 1 98 118 SER A CA 1
ATOM 919 C C . SER A 1 118 ? -4.695 -19.906 5.031 1 98 118 SER A C 1
ATOM 921 O O . SER A 1 118 ? -4.246 -20.828 5.723 1 98 118 SER A O 1
ATOM 923 N N . ALA A 1 119 ? -4.043 -19.406 3.967 1 98.25 119 ALA A N 1
ATOM 924 C CA . ALA A 1 119 ? -2.721 -19.906 3.588 1 98.25 119 ALA A CA 1
ATOM 925 C C . ALA A 1 119 ? -1.714 -19.688 4.715 1 98.25 119 ALA A C 1
ATOM 927 O O . ALA A 1 119 ? -0.982 -20.609 5.082 1 98.25 119 ALA A O 1
ATOM 928 N N . VAL A 1 120 ? -1.695 -18.469 5.242 1 97.69 120 VAL A N 1
ATOM 929 C CA . VAL A 1 120 ? -0.739 -18.109 6.289 1 97.69 120 VAL A CA 1
ATOM 930 C C . VAL A 1 120 ? -0.997 -18.969 7.527 1 97.69 120 VAL A C 1
ATOM 932 O O . VAL A 1 120 ? -0.056 -19.406 8.195 1 97.69 120 VAL A O 1
ATOM 935 N N . GLN A 1 121 ? -2.236 -19.219 7.871 1 96.62 121 GLN A N 1
ATOM 936 C CA . GLN A 1 121 ? -2.604 -20.047 9.016 1 96.62 121 GLN A CA 1
ATOM 937 C C . GLN A 1 121 ? -2.08 -21.469 8.852 1 96.62 121 GLN A C 1
ATOM 939 O O . GLN A 1 121 ? -1.808 -22.156 9.836 1 96.62 121 GLN A O 1
ATOM 944 N N . GLN A 1 122 ? -1.926 -21.891 7.637 1 96.25 122 GLN A N 1
ATOM 945 C CA . GLN A 1 122 ? -1.493 -23.25 7.355 1 96.25 122 GLN A CA 1
ATOM 946 C C . GLN A 1 122 ? 0.029 -23.359 7.336 1 96.25 122 GLN A C 1
ATOM 948 O O . GLN A 1 122 ? 0.582 -24.453 7.297 1 96.25 122 GLN A O 1
ATOM 953 N N . CYS A 1 123 ? 0.683 -22.188 7.297 1 93.38 123 CYS A N 1
ATOM 954 C CA . CYS A 1 123 ? 2.141 -22.203 7.324 1 93.38 123 CYS A CA 1
ATOM 955 C C . CYS A 1 123 ? 2.66 -22.672 8.68 1 93.38 123 CYS A C 1
ATOM 957 O O . CYS A 1 123 ? 2.143 -22.266 9.719 1 93.38 123 CYS A O 1
ATOM 959 N N . THR A 1 124 ? 3.668 -23.531 8.68 1 87.75 124 THR A N 1
ATOM 960 C CA . THR A 1 124 ? 4.152 -24.156 9.906 1 87.75 124 THR A CA 1
ATOM 961 C C . THR A 1 124 ? 5.336 -23.375 10.477 1 87.75 124 THR A C 1
ATOM 963 O O . THR A 1 124 ? 5.727 -23.594 11.625 1 87.75 124 THR A O 1
ATOM 966 N N . GLU A 1 125 ? 5.863 -22.469 9.766 1 87.69 125 GLU A N 1
ATOM 967 C CA . GLU A 1 125 ? 6.977 -21.672 10.281 1 87.69 125 GLU A CA 1
ATOM 968 C C . GLU A 1 125 ? 6.539 -20.812 11.461 1 87.69 125 GLU A C 1
ATOM 970 O O . GLU A 1 125 ? 5.551 -20.078 11.375 1 87.69 125 GLU A O 1
ATOM 975 N N . PRO A 1 126 ? 7.285 -20.828 12.57 1 85.75 126 PRO A N 1
ATOM 976 C CA . PRO A 1 126 ? 6.875 -20.125 13.781 1 85.75 126 PRO A CA 1
ATOM 977 C C . PRO A 1 126 ? 6.707 -18.609 13.555 1 85.75 126 PRO A C 1
ATOM 979 O O . PRO A 1 126 ? 5.824 -18 14.156 1 85.75 126 PRO A O 1
ATOM 982 N N . SER A 1 127 ? 7.562 -18.062 12.781 1 87.12 127 SER A N 1
ATOM 983 C CA . SER A 1 127 ? 7.531 -16.625 12.539 1 87.12 127 SER A CA 1
ATOM 984 C C . SER A 1 127 ? 6.23 -16.203 11.859 1 87.12 127 SER A C 1
ATOM 986 O O . SER A 1 127 ? 5.852 -15.031 11.906 1 87.12 127 SER A O 1
ATOM 988 N N . PHE A 1 128 ? 5.461 -17.094 11.305 1 92.38 128 PHE A N 1
ATOM 989 C CA . PHE A 1 128 ? 4.246 -16.766 10.562 1 92.38 128 PHE A CA 1
ATOM 990 C C . PHE A 1 128 ? 3.072 -16.547 11.516 1 92.38 128 PHE A C 1
ATOM 992 O O . PHE A 1 128 ? 2.037 -16.016 11.117 1 92.38 128 PHE A O 1
ATOM 999 N N . SER A 1 129 ? 3.262 -16.984 12.773 1 90.5 129 SER A N 1
ATOM 1000 C CA . SER A 1 129 ? 2.24 -16.656 13.766 1 90.5 129 SER A CA 1
ATOM 1001 C C . SER A 1 129 ? 2.053 -15.156 13.906 1 90.5 129 SER A C 1
ATOM 1003 O O . SER A 1 129 ? 0.935 -14.68 14.109 1 90.5 129 SER A O 1
ATOM 1005 N N . HIS A 1 130 ? 3.105 -14.445 13.766 1 90.44 130 HIS A N 1
ATOM 1006 C CA . HIS A 1 130 ? 3.045 -12.992 13.805 1 90.44 130 HIS A CA 1
ATOM 1007 C C . HIS A 1 130 ? 2.271 -12.438 12.609 1 90.44 130 HIS A C 1
ATOM 1009 O O . HIS A 1 130 ? 1.499 -11.484 12.75 1 90.44 130 HIS A O 1
ATOM 1015 N N . VAL A 1 131 ? 2.463 -13.031 11.461 1 94.69 131 VAL A N 1
ATOM 1016 C CA . VAL A 1 131 ? 1.777 -12.609 10.25 1 94.69 131 VAL A CA 1
ATOM 1017 C C . VAL A 1 131 ? 0.275 -12.844 10.391 1 94.69 131 VAL A C 1
ATOM 1019 O O . VAL A 1 131 ? -0.534 -12.008 9.984 1 94.69 131 VAL A O 1
ATOM 1022 N N . VAL A 1 132 ? -0.094 -14.008 11 1 94.44 132 VAL A N 1
ATOM 1023 C CA . VAL A 1 132 ? -1.497 -14.312 11.258 1 94.44 132 VAL A CA 1
ATOM 1024 C C . VAL A 1 132 ? -2.115 -13.211 12.117 1 94.44 132 VAL A C 1
ATOM 1026 O O . VAL A 1 132 ? -3.203 -12.711 11.82 1 94.44 132 VAL A O 1
ATOM 1029 N N . GLY A 1 133 ? -1.396 -12.852 13.156 1 92.5 133 GLY A N 1
ATOM 1030 C CA . GLY A 1 133 ? -1.871 -11.789 14.023 1 92.5 133 GLY A CA 1
ATOM 1031 C C . GLY A 1 133 ? -2.094 -10.477 13.305 1 92.5 133 GLY A C 1
ATOM 1032 O O . GLY A 1 133 ? -3.094 -9.797 13.531 1 92.5 133 GLY A O 1
ATOM 1033 N N . PHE A 1 134 ? -1.172 -10.094 12.391 1 94.19 134 PHE A N 1
ATOM 1034 C CA . PHE A 1 134 ? -1.294 -8.875 11.586 1 94.19 134 PHE A CA 1
ATOM 1035 C C . PHE A 1 134 ? -2.543 -8.93 10.719 1 94.19 134 PHE A C 1
ATOM 1037 O O . PHE A 1 134 ? -3.35 -7.996 10.727 1 94.19 134 PHE A O 1
ATOM 1044 N N . LEU A 1 135 ? -2.723 -10.07 10.07 1 96.19 135 LEU A N 1
ATOM 1045 C CA . LEU A 1 135 ? -3.848 -10.227 9.156 1 96.19 135 LEU A CA 1
ATOM 1046 C C . LEU A 1 135 ? -5.172 -10.188 9.906 1 96.19 135 LEU A C 1
ATOM 1048 O O . LEU A 1 135 ? -6.145 -9.602 9.43 1 96.19 135 LEU A O 1
ATOM 1052 N N . GLU A 1 136 ? -5.211 -10.75 11.102 1 93.56 136 GLU A N 1
ATOM 1053 C CA . GLU A 1 136 ? -6.422 -10.789 11.914 1 93.56 136 GLU A CA 1
ATOM 1054 C C . GLU A 1 136 ? -6.777 -9.391 12.43 1 93.56 136 GLU A C 1
ATOM 1056 O O . GLU A 1 136 ? -7.945 -9.102 12.68 1 93.56 136 GLU A O 1
ATOM 1061 N N . SER A 1 137 ? -5.77 -8.531 12.539 1 92 137 SER A N 1
ATOM 1062 C CA . SER A 1 137 ? -5.984 -7.168 13 1 92 137 SER A CA 1
ATOM 1063 C C . SER A 1 137 ? -6.461 -6.27 11.867 1 92 137 SER A C 1
ATOM 1065 O O . SER A 1 137 ? -6.785 -5.102 12.086 1 92 137 SER A O 1
ATOM 1067 N N . GLY A 1 138 ? -6.496 -6.82 10.594 1 92.62 138 GLY A N 1
ATOM 1068 C CA . GLY A 1 138 ? -7.039 -6.074 9.469 1 92.62 138 GLY A CA 1
ATOM 1069 C C . GLY A 1 138 ? -5.977 -5.621 8.484 1 92.62 138 GLY A C 1
ATOM 1070 O O . GLY A 1 138 ? -6.289 -5.008 7.461 1 92.62 138 GLY A O 1
ATOM 1071 N N . TRP A 1 139 ? -4.738 -5.879 8.773 1 95.12 139 TRP A N 1
ATOM 1072 C CA . TRP A 1 139 ? -3.691 -5.578 7.809 1 95.12 139 TRP A CA 1
ATOM 1073 C C . TRP A 1 139 ? -3.756 -6.535 6.621 1 95.12 139 TRP A C 1
ATOM 1075 O O . TRP A 1 139 ? -3.957 -7.738 6.801 1 95.12 139 TRP A O 1
ATOM 1085 N N . MET A 1 140 ? -3.646 -6.012 5.434 1 97.06 140 MET A N 1
ATOM 1086 C CA . MET A 1 140 ? -3.559 -6.777 4.191 1 97.06 140 MET A CA 1
ATOM 1087 C C . MET A 1 140 ? -2.453 -6.23 3.293 1 97.06 140 MET A C 1
ATOM 1089 O O . MET A 1 140 ? -2.549 -5.105 2.801 1 97.06 140 MET A O 1
ATOM 1093 N N . PRO A 1 141 ? -1.331 -7.012 3.143 1 97.62 141 PRO A N 1
ATOM 1094 C CA . PRO A 1 141 ? -0.317 -6.52 2.207 1 97.62 141 PRO A CA 1
ATOM 1095 C C . PRO A 1 141 ? -0.84 -6.406 0.776 1 97.62 141 PRO A C 1
ATOM 1097 O O . PRO A 1 141 ? -1.628 -7.246 0.336 1 97.62 141 PRO A O 1
ATOM 1100 N N . ASP A 1 142 ? -0.397 -5.375 0.052 1 98.12 142 ASP A N 1
ATOM 1101 C CA . ASP A 1 142 ? -0.79 -5.234 -1.348 1 98.12 142 ASP A CA 1
ATOM 1102 C C . ASP A 1 142 ? -0.299 -6.418 -2.178 1 98.12 142 ASP A C 1
ATOM 1104 O O . ASP A 1 142 ? 0.887 -6.754 -2.152 1 98.12 142 ASP A O 1
ATOM 1108 N N . PRO A 1 143 ? -1.164 -6.984 -2.928 1 98.81 143 PRO A N 1
ATOM 1109 C CA . PRO A 1 143 ? -0.717 -8.086 -3.781 1 98.81 143 PRO A CA 1
ATOM 1110 C C . PRO A 1 143 ? -0.07 -7.602 -5.078 1 98.81 143 PRO A C 1
ATOM 1112 O O . PRO A 1 143 ? -0.319 -6.477 -5.516 1 98.81 143 PRO A O 1
ATOM 1115 N N . LEU A 1 144 ? 0.808 -8.422 -5.609 1 98.94 144 LEU A N 1
ATOM 1116 C CA . LEU A 1 144 ? 1.036 -8.461 -7.051 1 98.94 144 LEU A CA 1
ATOM 1117 C C . LEU A 1 144 ? -0.093 -9.203 -7.758 1 98.94 144 LEU A C 1
ATOM 1119 O O . LEU A 1 144 ? -0.242 -10.422 -7.594 1 98.94 144 LEU A O 1
ATOM 1123 N N . ASN A 1 145 ? -0.902 -8.484 -8.492 1 98.88 145 ASN A N 1
ATOM 1124 C CA . ASN A 1 145 ? -2.004 -9.109 -9.203 1 98.88 145 ASN A CA 1
ATOM 1125 C C . ASN A 1 145 ? -1.587 -9.547 -10.609 1 98.88 145 ASN A C 1
ATOM 1127 O O . ASN A 1 145 ? -1.731 -8.781 -11.57 1 98.88 145 ASN A O 1
ATOM 1131 N N . LEU A 1 146 ? -1.123 -10.773 -10.711 1 98.94 146 LEU A N 1
ATOM 1132 C CA . LEU A 1 146 ? -0.619 -11.289 -11.977 1 98.94 146 LEU A CA 1
ATOM 1133 C C . LEU A 1 146 ? -1.733 -11.359 -13.016 1 98.94 146 LEU A C 1
ATOM 1135 O O . LEU A 1 146 ? -2.842 -11.805 -12.719 1 98.94 146 LEU A O 1
ATOM 1139 N N . PHE A 1 147 ? -1.476 -10.844 -14.234 1 98.81 147 PHE A N 1
ATOM 1140 C CA . PHE A 1 147 ? -2.283 -10.898 -15.453 1 98.81 147 PHE A CA 1
ATOM 1141 C C . PHE A 1 147 ? -3.438 -9.906 -15.375 1 98.81 147 PHE A C 1
ATOM 1143 O O . PHE A 1 147 ? -4.172 -9.727 -16.344 1 98.81 147 PHE A O 1
ATOM 1150 N N . MET A 1 148 ? -3.59 -9.227 -14.297 1 98.69 148 MET A N 1
ATOM 1151 C CA . MET A 1 148 ? -4.668 -8.258 -14.141 1 98.69 148 MET A CA 1
ATOM 1152 C C . MET A 1 148 ? -4.383 -6.996 -14.953 1 98.69 148 MET A C 1
ATOM 1154 O O . MET A 1 148 ? -3.277 -6.453 -14.898 1 98.69 148 MET A O 1
ATOM 1158 N N . LYS A 1 149 ? -5.398 -6.598 -15.633 1 98.25 149 LYS A N 1
ATOM 1159 C CA . LYS A 1 149 ? -5.273 -5.422 -16.484 1 98.25 149 LYS A CA 1
ATOM 1160 C C . LYS A 1 149 ? -5.992 -4.223 -15.875 1 98.25 149 LYS A C 1
ATOM 1162 O O . LYS A 1 149 ? -7.215 -4.242 -15.703 1 98.25 149 LYS A O 1
ATOM 1167 N N . VAL A 1 150 ? -5.238 -3.189 -15.562 1 97.69 150 VAL A N 1
ATOM 1168 C CA . VAL A 1 150 ? -5.781 -1.939 -15.039 1 97.69 150 VAL A CA 1
ATOM 1169 C C . VAL A 1 150 ? -5.324 -0.771 -15.914 1 97.69 150 VAL A C 1
ATOM 1171 O O . VAL A 1 150 ? -4.125 -0.576 -16.125 1 97.69 150 VAL A O 1
ATOM 1174 N N . ASN A 1 151 ? -6.23 -0.038 -16.422 1 96.62 151 ASN A N 1
ATOM 1175 C CA . ASN A 1 151 ? -5.926 1.183 -17.156 1 96.62 151 ASN A CA 1
ATOM 1176 C C . ASN A 1 151 ? -5.848 2.395 -16.234 1 96.62 151 ASN A C 1
ATOM 1178 O O . ASN A 1 151 ? -6.652 2.527 -15.312 1 96.62 151 ASN A O 1
ATOM 1182 N N . ILE A 1 152 ? -4.852 3.242 -16.484 1 96.19 152 ILE A N 1
ATOM 1183 C CA . ILE A 1 152 ? -4.691 4.488 -15.742 1 96.19 152 ILE A CA 1
ATOM 1184 C C . ILE A 1 152 ? -4.898 5.676 -16.688 1 96.19 152 ILE A C 1
ATOM 1186 O O . ILE A 1 152 ? -4.184 5.824 -17.672 1 96.19 152 ILE A O 1
ATOM 1190 N N . ASN A 1 153 ? -5.832 6.422 -16.469 1 94.69 153 ASN A N 1
ATOM 1191 C CA . ASN A 1 153 ? -6.113 7.676 -17.156 1 94.69 153 ASN A CA 1
ATOM 1192 C C . ASN A 1 153 ? -6.199 8.844 -16.188 1 94.69 153 ASN A C 1
ATOM 1194 O O . ASN A 1 153 ? -7.25 9.086 -15.586 1 94.69 153 ASN A O 1
ATOM 1198 N N . GLY A 1 154 ? -5.145 9.719 -16.141 1 91.06 154 GLY A N 1
ATOM 1199 C CA . GLY A 1 154 ? -5.078 10.688 -15.062 1 91.06 154 GLY A CA 1
ATOM 1200 C C . GLY A 1 154 ? -5.102 10.055 -13.688 1 91.06 154 GLY A C 1
ATOM 1201 O O . GLY A 1 154 ? -4.238 9.234 -13.367 1 91.06 154 GLY A O 1
ATOM 1202 N N . THR A 1 155 ? -6.125 10.359 -12.953 1 93.19 155 THR A N 1
ATOM 1203 C CA . THR A 1 155 ? -6.25 9.75 -11.641 1 93.19 155 THR A CA 1
ATOM 1204 C C . THR A 1 155 ? -7.203 8.562 -11.68 1 93.19 155 THR A C 1
ATOM 1206 O O . THR A 1 155 ? -7.273 7.781 -10.734 1 93.19 155 THR A O 1
ATOM 1209 N N . LYS A 1 156 ? -7.832 8.398 -12.789 1 96.69 156 LYS A N 1
ATOM 1210 C CA . LYS A 1 156 ? -8.859 7.367 -12.875 1 96.69 156 LYS A CA 1
ATOM 1211 C C . LYS A 1 156 ? -8.25 6 -13.156 1 96.69 156 LYS A C 1
ATOM 1213 O O . LYS A 1 156 ? -7.328 5.883 -13.969 1 96.69 156 LYS A O 1
ATOM 1218 N N . LEU A 1 157 ? -8.727 5.047 -12.422 1 97.75 157 LEU A N 1
ATOM 1219 C CA . LEU A 1 157 ? -8.367 3.646 -12.617 1 97.75 157 LEU A CA 1
ATOM 1220 C C . LEU A 1 157 ? -9.547 2.854 -13.18 1 97.75 157 LEU A C 1
ATOM 1222 O O . LEU A 1 157 ? -10.688 3.059 -12.766 1 97.75 157 LEU A O 1
ATOM 1226 N N . GLN A 1 158 ? -9.219 1.985 -14.148 1 97.19 158 GLN A N 1
ATOM 1227 C CA . GLN A 1 158 ? -10.25 1.099 -14.688 1 97.19 158 GLN A CA 1
ATOM 1228 C C . GLN A 1 158 ? -9.727 -0.332 -14.805 1 97.19 158 GLN A C 1
ATOM 1230 O O . GLN A 1 158 ? -8.742 -0.584 -15.5 1 97.19 158 GLN A O 1
ATOM 1235 N N . CYS A 1 159 ? -10.398 -1.204 -14.055 1 97.19 159 CYS A N 1
ATOM 1236 C CA . CYS A 1 159 ? -10.109 -2.627 -14.195 1 97.19 159 CYS A CA 1
ATOM 1237 C C . CYS A 1 159 ? -10.781 -3.205 -15.43 1 97.19 159 CYS A C 1
ATOM 1239 O O . CYS A 1 159 ? -11.977 -3 -15.641 1 97.19 159 CYS A O 1
ATOM 1241 N N . LEU A 1 160 ? -10.039 -3.85 -16.266 1 97.44 160 LEU A N 1
ATOM 1242 C CA . LEU A 1 160 ? -10.539 -4.484 -17.484 1 97.44 160 LEU A CA 1
ATOM 1243 C C . LEU A 1 160 ? -10.266 -5.984 -17.453 1 97.44 160 LEU A C 1
ATOM 1245 O O . LEU A 1 160 ? -9.469 -6.465 -16.641 1 97.44 160 LEU A O 1
ATOM 1249 N N . ASP A 1 161 ? -10.945 -6.703 -18.328 1 97.5 161 ASP A N 1
ATOM 1250 C CA . ASP A 1 161 ? -10.594 -8.109 -18.484 1 97.5 161 ASP A CA 1
ATOM 1251 C C . ASP A 1 161 ? -9.156 -8.266 -18.969 1 97.5 161 ASP A C 1
ATOM 1253 O O . ASP A 1 161 ? -8.688 -7.484 -19.797 1 97.5 161 ASP A O 1
ATOM 1257 N N . PRO A 1 162 ? -8.547 -9.312 -18.5 1 98.12 162 PRO A N 1
ATOM 1258 C CA . PRO A 1 162 ? -7.145 -9.523 -18.875 1 98.12 162 PRO A CA 1
ATOM 1259 C C . PRO A 1 162 ? -6.965 -9.82 -20.359 1 98.12 162 PRO A C 1
ATOM 1261 O O . PRO A 1 162 ? -7.855 -10.398 -20.984 1 98.12 162 PRO A O 1
ATOM 1264 N N . ASP A 1 163 ? -5.773 -9.453 -20.859 1 97.94 163 ASP A N 1
ATOM 1265 C CA . ASP A 1 163 ? -5.398 -9.766 -22.234 1 97.94 163 ASP A CA 1
ATOM 1266 C C . ASP A 1 163 ? -4.629 -11.086 -22.297 1 97.94 163 ASP A C 1
ATOM 1268 O O . ASP A 1 163 ? -4.27 -11.539 -23.391 1 97.94 163 ASP A O 1
ATOM 1272 N N . SER A 1 164 ? -4.309 -11.672 -21.109 1 98.19 164 SER A N 1
ATOM 1273 C CA . SER A 1 164 ? -3.539 -12.906 -21.094 1 98.19 164 SER A CA 1
ATOM 1274 C C . SER A 1 164 ? -4.293 -14.039 -21.781 1 98.19 164 SER A C 1
ATOM 1276 O O . SER A 1 164 ? -5.516 -14.141 -21.656 1 98.19 164 SER A O 1
ATOM 1278 N N . LYS A 1 165 ? -3.551 -14.906 -22.484 1 98 165 LYS A N 1
ATOM 1279 C CA . LYS A 1 165 ? -4.098 -16.078 -23.172 1 98 165 LYS A CA 1
ATOM 1280 C C . LYS A 1 165 ? -3.729 -17.359 -22.453 1 98 165 LYS A C 1
ATOM 1282 O O . LYS A 1 165 ? -2.811 -17.391 -21.625 1 98 165 LYS A O 1
ATOM 1287 N N . ALA A 1 166 ? -4.48 -18.422 -22.828 1 98.31 166 ALA A N 1
ATOM 1288 C CA . ALA A 1 166 ? -4.184 -19.734 -22.266 1 98.31 166 ALA A CA 1
ATOM 1289 C C . ALA A 1 166 ? -2.719 -20.109 -22.469 1 98.31 166 ALA A C 1
ATOM 1291 O O . ALA A 1 166 ? -2.213 -20.047 -23.594 1 98.31 166 ALA A O 1
ATOM 1292 N N . GLY A 1 167 ? -2.053 -20.406 -21.391 1 98.5 167 GLY A N 1
ATOM 1293 C CA . GLY A 1 167 ? -0.668 -20.828 -21.484 1 98.5 167 GLY A CA 1
ATOM 1294 C C . GLY A 1 167 ? 0.327 -19.719 -21.203 1 98.5 167 GLY A C 1
ATOM 1295 O O . GLY A 1 167 ? 1.512 -19.984 -20.984 1 98.5 167 GLY A O 1
ATOM 1296 N N . ASP A 1 168 ? -0.084 -18.406 -21.297 1 98.75 168 ASP A N 1
ATOM 1297 C CA . ASP A 1 168 ? 0.799 -17.312 -20.891 1 98.75 168 ASP A CA 1
ATOM 1298 C C . ASP A 1 168 ? 1.31 -17.531 -19.469 1 98.75 168 ASP A C 1
ATOM 1300 O O . ASP A 1 168 ? 0.593 -18.062 -18.625 1 98.75 168 ASP A O 1
ATOM 1304 N N . TYR A 1 169 ? 2.547 -17.141 -19.172 1 98.81 169 TYR A N 1
ATOM 1305 C CA . TYR A 1 169 ? 3.109 -17.344 -17.844 1 98.81 169 TYR A CA 1
ATOM 1306 C C . TYR A 1 169 ? 4.094 -16.25 -17.484 1 98.81 169 TYR A C 1
ATOM 1308 O O . TYR A 1 169 ? 4.52 -15.477 -18.359 1 98.81 169 TYR A O 1
ATOM 1316 N N . ILE A 1 170 ? 4.375 -16.109 -16.281 1 98.88 170 ILE A N 1
ATOM 1317 C CA . ILE A 1 170 ? 5.449 -15.289 -15.734 1 98.88 170 ILE A CA 1
ATOM 1318 C C . ILE A 1 170 ? 6.34 -16.125 -14.82 1 98.88 170 ILE A C 1
ATOM 1320 O O . ILE A 1 170 ? 5.852 -17 -14.102 1 98.88 170 ILE A O 1
ATOM 1324 N N . VAL A 1 171 ? 7.637 -15.914 -14.875 1 98.94 171 VAL A N 1
ATOM 1325 C CA . VAL A 1 171 ? 8.609 -16.594 -14.023 1 98.94 171 VAL A CA 1
ATOM 1326 C C . VAL A 1 171 ? 9.219 -15.602 -13.039 1 98.94 171 VAL A C 1
ATOM 1328 O O . VAL A 1 171 ? 9.734 -14.562 -13.438 1 98.94 171 VAL A O 1
ATOM 1331 N N . LEU A 1 172 ? 9.156 -15.906 -11.781 1 98.94 172 LEU A N 1
ATOM 1332 C CA . LEU A 1 172 ? 9.703 -15.086 -10.703 1 98.94 172 LEU A CA 1
ATOM 1333 C C . LEU A 1 172 ? 10.789 -15.844 -9.945 1 98.94 172 LEU A C 1
ATOM 1335 O O . LEU A 1 172 ? 10.539 -16.922 -9.406 1 98.94 172 LEU A O 1
ATOM 1339 N N . LYS A 1 173 ? 11.93 -15.273 -9.883 1 98.94 173 LYS A N 1
ATOM 1340 C CA . LYS A 1 173 ? 13.047 -15.867 -9.156 1 98.94 173 LYS A CA 1
ATOM 1341 C C . LYS A 1 173 ? 13.109 -15.336 -7.727 1 98.94 173 LYS A C 1
ATOM 1343 O O . LYS A 1 173 ? 13.07 -14.125 -7.504 1 98.94 173 LYS A O 1
ATOM 1348 N N . ALA A 1 174 ? 13.273 -16.281 -6.789 1 98.94 174 ALA A N 1
ATOM 1349 C CA . ALA A 1 174 ? 13.414 -15.906 -5.383 1 98.94 174 ALA A CA 1
ATOM 1350 C C . ALA A 1 174 ? 14.836 -15.422 -5.094 1 98.94 174 ALA A C 1
ATOM 1352 O O . ALA A 1 174 ? 15.805 -16.156 -5.273 1 98.94 174 ALA A O 1
ATOM 1353 N N . GLU A 1 175 ? 14.945 -14.203 -4.629 1 98.81 175 GLU A N 1
ATOM 1354 C CA . GLU A 1 175 ? 16.219 -13.648 -4.199 1 98.81 175 GLU A CA 1
ATOM 1355 C C . GLU A 1 175 ? 16.469 -13.922 -2.717 1 98.81 175 GLU A C 1
ATOM 1357 O O . GLU A 1 175 ? 17.594 -13.766 -2.232 1 98.81 175 GLU A O 1
ATOM 1362 N N . GLN A 1 176 ? 15.484 -14.281 -2.002 1 97.81 176 GLN A N 1
ATOM 1363 C CA . GLN A 1 176 ? 15.469 -14.688 -0.602 1 97.81 176 GLN A CA 1
ATOM 1364 C C . GLN A 1 176 ? 14.664 -15.977 -0.417 1 97.81 176 GLN A C 1
ATOM 1366 O O . GLN A 1 176 ? 13.75 -16.25 -1.192 1 97.81 176 GLN A O 1
ATOM 1371 N N . GLU A 1 177 ? 15.07 -16.797 0.638 1 97.12 177 GLU A N 1
ATOM 1372 C CA . GLU A 1 177 ? 14.156 -17.859 1.033 1 97.12 177 GLU A CA 1
ATOM 1373 C C . GLU A 1 177 ? 12.789 -17.312 1.414 1 97.12 177 GLU A C 1
ATOM 1375 O O . GLU A 1 177 ? 12.688 -16.406 2.252 1 97.12 177 GLU A O 1
ATOM 1380 N N . CYS A 1 178 ? 11.75 -17.859 0.711 1 97.88 178 CYS A N 1
ATOM 1381 C CA . CYS A 1 178 ? 10.445 -17.25 0.957 1 97.88 178 CYS A CA 1
ATOM 1382 C C . CYS A 1 178 ? 9.32 -18.25 0.667 1 97.88 178 CYS A C 1
ATOM 1384 O O . CYS A 1 178 ? 9.547 -19.297 0.071 1 97.88 178 CYS A O 1
ATOM 1386 N N . ILE A 1 179 ? 8.188 -17.969 1.228 1 98.19 179 ILE A N 1
ATOM 1387 C CA . ILE A 1 179 ? 6.941 -18.625 0.847 1 98.19 179 ILE A CA 1
ATOM 1388 C C . ILE A 1 179 ? 6.148 -17.719 -0.093 1 98.19 179 ILE A C 1
ATOM 1390 O O . ILE A 1 179 ? 5.871 -16.562 0.237 1 98.19 179 ILE A O 1
ATOM 1394 N N . VAL A 1 180 ? 5.852 -18.234 -1.266 1 98.81 180 VAL A N 1
ATOM 1395 C CA . VAL A 1 180 ? 4.98 -17.547 -2.211 1 98.81 180 VAL A CA 1
ATOM 1396 C C . VAL A 1 180 ? 3.549 -18.047 -2.057 1 98.81 180 VAL A C 1
ATOM 1398 O O . VAL A 1 180 ? 3.307 -19.25 -2.047 1 98.81 180 VAL A O 1
ATOM 1401 N N . ILE A 1 181 ? 2.652 -17.172 -1.859 1 98.88 181 ILE A N 1
ATOM 1402 C CA . ILE A 1 181 ? 1.232 -17.484 -1.738 1 98.88 181 ILE A CA 1
ATOM 1403 C C . ILE A 1 181 ? 0.473 -16.922 -2.934 1 98.88 181 ILE A C 1
ATOM 1405 O O . ILE A 1 181 ? 0.605 -15.734 -3.254 1 98.88 181 ILE A O 1
ATOM 1409 N N . MET A 1 182 ? -0.291 -17.75 -3.602 1 98.94 182 MET A N 1
ATOM 1410 C CA . MET A 1 182 ? -1.002 -17.406 -4.832 1 98.94 182 MET A CA 1
ATOM 1411 C C . MET A 1 182 ? -2.496 -17.672 -4.688 1 98.94 182 MET A C 1
ATOM 1413 O O . MET A 1 182 ? -2.895 -18.766 -4.285 1 98.94 182 MET A O 1
ATOM 1417 N N . SER A 1 183 ? -3.266 -16.719 -4.98 1 98.94 183 SER A N 1
ATOM 1418 C CA . SER A 1 183 ? -4.719 -16.844 -4.934 1 98.94 183 SER A CA 1
ATOM 1419 C C . SER A 1 183 ? -5.336 -16.672 -6.316 1 98.94 183 SER A C 1
ATOM 1421 O O . SER A 1 183 ? -5.203 -15.617 -6.934 1 98.94 183 SER A O 1
ATOM 1423 N N . ALA A 1 184 ? -6.004 -17.719 -6.828 1 98.94 184 ALA A N 1
ATOM 1424 C CA . ALA A 1 184 ? -6.832 -17.531 -8.016 1 98.94 184 ALA A CA 1
ATOM 1425 C C . ALA A 1 184 ? -8.055 -16.672 -7.703 1 98.94 184 ALA A C 1
ATOM 1427 O O . ALA A 1 184 ? -9 -17.141 -7.066 1 98.94 184 ALA A O 1
ATOM 1428 N N . CYS A 1 185 ? -8.008 -15.477 -8.094 1 98.81 185 CYS A N 1
ATOM 1429 C CA . CYS A 1 185 ? -8.961 -14.469 -7.645 1 98.81 185 CYS A CA 1
ATOM 1430 C C . CYS A 1 185 ? -10.391 -14.898 -7.949 1 98.81 185 CYS A C 1
ATOM 1432 O O . CYS A 1 185 ? -10.711 -15.25 -9.086 1 98.81 185 CYS A O 1
ATOM 1434 N N . PRO A 1 186 ? -11.305 -14.789 -7.031 1 98.69 186 PRO A N 1
ATOM 1435 C CA . PRO A 1 186 ? -12.688 -15.242 -7.188 1 98.69 186 PRO A CA 1
ATOM 1436 C C . PRO A 1 186 ? -13.594 -14.18 -7.809 1 98.69 186 PRO A C 1
ATOM 1438 O O . PRO A 1 186 ? -14.797 -14.406 -7.977 1 98.69 186 PRO A O 1
ATOM 1441 N N . MET A 1 187 ? -13.117 -13 -8.102 1 98.25 187 MET A N 1
ATOM 1442 C CA . MET A 1 187 ? -13.961 -11.891 -8.531 1 98.25 187 MET A CA 1
ATOM 1443 C C . MET A 1 187 ? -14.828 -12.297 -9.719 1 98.25 187 MET A C 1
ATOM 1445 O O . MET A 1 187 ? -14.305 -12.703 -10.766 1 98.25 187 MET A O 1
ATOM 1449 N N . ASP A 1 188 ? -16.109 -12.258 -9.5 1 97.69 188 ASP A N 1
ATOM 1450 C CA . ASP A 1 188 ? -17.078 -12.609 -10.531 1 97.69 188 ASP A CA 1
ATOM 1451 C C . ASP A 1 188 ? -18.234 -11.609 -10.555 1 97.69 188 ASP A C 1
ATOM 1453 O O . ASP A 1 188 ? -19.266 -11.875 -11.172 1 97.69 188 ASP A O 1
ATOM 1457 N N . LEU A 1 189 ? -18.078 -10.453 -9.914 1 96.19 189 LEU A N 1
ATOM 1458 C CA . LEU A 1 189 ? -19.156 -9.461 -9.836 1 96.19 189 LEU A CA 1
ATOM 1459 C C . LEU A 1 189 ? -18.812 -8.227 -10.672 1 96.19 189 LEU A C 1
ATOM 1461 O O . LEU A 1 189 ? -19.641 -7.34 -10.844 1 96.19 189 LEU A O 1
ATOM 1465 N N . SER A 1 190 ? -17.562 -8.109 -11.125 1 93.25 190 SER A N 1
ATOM 1466 C CA . SER A 1 190 ? -17.094 -7.027 -11.984 1 93.25 190 SER A CA 1
ATOM 1467 C C . SER A 1 190 ? -16.016 -7.52 -12.953 1 93.25 190 SER A C 1
ATOM 1469 O O . SER A 1 190 ? -15.539 -8.648 -12.836 1 93.25 190 SER A O 1
ATOM 1471 N N . ALA A 1 191 ? -15.75 -6.711 -13.938 1 92.44 191 ALA A N 1
ATOM 1472 C CA . ALA A 1 191 ? -14.68 -7.047 -14.867 1 92.44 191 ALA A CA 1
ATOM 1473 C C . ALA A 1 191 ? -13.352 -7.207 -14.141 1 92.44 191 ALA A C 1
ATOM 1475 O O . ALA A 1 191 ? -12.914 -6.305 -13.422 1 92.44 191 ALA A O 1
ATOM 1476 N N . CYS A 1 192 ? -12.719 -8.383 -14.242 1 94.62 192 CYS A N 1
ATOM 1477 C CA . CYS A 1 192 ? -11.43 -8.672 -13.617 1 94.62 192 CYS A CA 1
ATOM 1478 C C . CYS A 1 192 ? -10.797 -9.922 -14.227 1 94.62 192 CYS A C 1
ATOM 1480 O O . CYS A 1 192 ? -9.664 -9.875 -14.711 1 94.62 192 CYS A O 1
ATOM 1482 N N . ASN A 1 193 ? -11.422 -11.086 -14.344 1 95.25 193 ASN A N 1
ATOM 1483 C CA . ASN A 1 193 ? -10.875 -12.391 -14.703 1 95.25 193 ASN A CA 1
ATOM 1484 C C . ASN A 1 193 ? -11.211 -12.766 -16.141 1 95.25 193 ASN A C 1
ATOM 1486 O O . ASN A 1 193 ? -10.758 -13.797 -16.641 1 95.25 193 ASN A O 1
ATOM 1490 N N . GLY A 1 194 ? -11.852 -12.109 -16.844 1 89.62 194 GLY A N 1
ATOM 1491 C CA . GLY A 1 194 ? -12.266 -12.461 -18.188 1 89.62 194 GLY A CA 1
ATOM 1492 C C . GLY A 1 194 ? -13.367 -13.5 -18.219 1 89.62 194 GLY A C 1
ATOM 1493 O O . GLY A 1 194 ? -13.453 -14.289 -19.172 1 89.62 194 GLY A O 1
ATOM 1494 N N . GLY A 1 195 ? -14.148 -13.672 -17.281 1 91.12 195 GLY A N 1
ATOM 1495 C CA . GLY A 1 195 ? -15.18 -14.68 -17.141 1 91.12 195 GLY A CA 1
ATOM 1496 C C . GLY A 1 195 ? -15.227 -15.297 -15.75 1 91.12 195 GLY A C 1
ATOM 1497 O O . GLY A 1 195 ? -14.945 -14.625 -14.758 1 91.12 195 GLY A O 1
ATOM 1498 N N . GLU A 1 196 ? -15.711 -16.594 -15.727 1 95.81 196 GLU A N 1
ATOM 1499 C CA . GLU A 1 196 ? -15.773 -17.281 -14.438 1 95.81 196 GLU A CA 1
ATOM 1500 C C . GLU A 1 196 ? -14.375 -17.578 -13.906 1 95.81 196 GLU A C 1
ATOM 1502 O O . GLU A 1 196 ? -13.477 -17.953 -14.672 1 95.81 196 GLU A O 1
ATOM 1507 N N . PRO A 1 197 ? -14.242 -17.359 -12.641 1 98.31 197 PRO A N 1
ATOM 1508 C CA . PRO A 1 197 ? -12.938 -17.703 -12.07 1 98.31 197 PRO A CA 1
ATOM 1509 C C . PRO A 1 197 ? -12.492 -19.109 -12.414 1 98.31 197 PRO A C 1
ATOM 1511 O O . PRO A 1 197 ? -13.32 -20.031 -12.43 1 98.31 197 PRO A O 1
ATOM 1514 N N . SER A 1 198 ? -11.273 -19.312 -12.695 1 98.44 198 SER A N 1
ATOM 1515 C CA . SER A 1 198 ? -10.727 -20.609 -13.102 1 98.44 198 SER A CA 1
ATOM 1516 C C . SER A 1 198 ? -9.438 -20.906 -12.352 1 98.44 198 SER A C 1
ATOM 1518 O O . SER A 1 198 ? -8.898 -20.047 -11.648 1 98.44 198 SER A O 1
ATOM 1520 N N . SER A 1 199 ? -9.039 -22.172 -12.422 1 98.62 199 SER A N 1
ATOM 1521 C CA . SER A 1 199 ? -7.766 -22.578 -11.836 1 98.62 199 SER A CA 1
ATOM 1522 C C . SER A 1 199 ? -6.59 -22.094 -12.68 1 98.62 199 SER A C 1
ATOM 1524 O O . SER A 1 199 ? -6.77 -21.688 -13.828 1 98.62 199 SER A O 1
ATOM 1526 N N . ALA A 1 200 ? -5.461 -22.016 -12.141 1 98.75 200 ALA A N 1
ATOM 1527 C CA . ALA A 1 200 ? -4.172 -21.781 -12.789 1 98.75 200 ALA A CA 1
ATOM 1528 C C . ALA A 1 200 ? -3.154 -22.844 -12.359 1 98.75 200 ALA A C 1
ATOM 1530 O O . ALA A 1 200 ? -3.451 -23.703 -11.523 1 98.75 200 ALA A O 1
ATOM 1531 N N . ALA A 1 201 ? -2.031 -22.844 -13.031 1 98.88 201 ALA A N 1
ATOM 1532 C CA . ALA A 1 201 ? -0.985 -23.812 -12.711 1 98.88 201 ALA A CA 1
ATOM 1533 C C . ALA A 1 201 ? 0.313 -23.109 -12.328 1 98.88 201 ALA A C 1
ATOM 1535 O O . ALA A 1 201 ? 0.479 -21.906 -12.586 1 98.88 201 ALA A O 1
ATOM 1536 N N . PHE A 1 202 ? 1.176 -23.781 -11.57 1 98.88 202 PHE A N 1
ATOM 1537 C CA . PHE A 1 202 ? 2.512 -23.25 -11.312 1 98.88 202 PHE A CA 1
ATOM 1538 C C . PHE A 1 202 ? 3.543 -24.375 -11.312 1 98.88 202 PHE A C 1
ATOM 1540 O O . PHE A 1 202 ? 3.188 -25.547 -11.234 1 98.88 202 PHE A O 1
ATOM 1547 N N . GLU A 1 203 ? 4.762 -24.016 -11.516 1 98.56 203 GLU A N 1
ATOM 1548 C CA . GLU A 1 203 ? 5.91 -24.906 -11.508 1 98.56 203 GLU A CA 1
ATOM 1549 C C . GLU A 1 203 ? 7.102 -24.281 -10.789 1 98.56 203 GLU A C 1
ATOM 1551 O O . GLU A 1 203 ? 7.352 -23.078 -10.93 1 98.56 203 GLU A O 1
ATOM 1556 N N . VAL A 1 204 ? 7.773 -25.109 -10.031 1 98.56 204 VAL A N 1
ATOM 1557 C CA . VAL A 1 204 ? 9.023 -24.656 -9.445 1 98.56 204 VAL A CA 1
ATOM 1558 C C . VAL A 1 204 ? 10.195 -25.062 -10.344 1 98.56 204 VAL A C 1
ATOM 1560 O O . VAL A 1 204 ? 10.273 -26.203 -10.789 1 98.56 204 VAL A O 1
ATOM 1563 N N . LEU A 1 205 ? 10.992 -24.188 -10.633 1 98 205 LEU A N 1
ATOM 1564 C CA . LEU A 1 205 ? 12.141 -24.375 -11.508 1 98 205 LEU A CA 1
ATOM 1565 C C . LEU A 1 205 ? 13.445 -24.281 -10.727 1 98 205 LEU A C 1
ATOM 1567 O O . LEU A 1 205 ? 13.562 -23.484 -9.797 1 98 205 LEU A O 1
ATOM 1571 N N . MET B 1 1 ? -0.844 29.188 15.883 1 87.25 1 MET B N 1
ATOM 1572 C CA . MET B 1 1 ? -1.192 28 15.109 1 87.25 1 MET B CA 1
ATOM 1573 C C . MET B 1 1 ? -0.152 26.891 15.305 1 87.25 1 MET B C 1
ATOM 1575 O O . MET B 1 1 ? 1.05 27.156 15.203 1 87.25 1 MET B O 1
ATOM 1579 N N . PRO B 1 2 ? -0.661 25.688 15.641 1 95.38 2 PRO B N 1
ATOM 1580 C CA . PRO B 1 2 ? 0.349 24.656 15.836 1 95.38 2 PRO B CA 1
ATOM 1581 C C . PRO B 1 2 ? 1.134 24.344 14.562 1 95.38 2 PRO B C 1
ATOM 1583 O O . PRO B 1 2 ? 0.639 24.578 13.453 1 95.38 2 PRO B O 1
ATOM 1586 N N . THR B 1 3 ? 2.273 23.969 14.688 1 98.31 3 THR B N 1
ATOM 1587 C CA . THR B 1 3 ? 3.184 23.75 13.57 1 98.31 3 THR B CA 1
ATOM 1588 C C . THR B 1 3 ? 3.541 22.266 13.453 1 98.31 3 THR B C 1
ATOM 1590 O O . THR B 1 3 ? 3.441 21.531 14.43 1 98.31 3 THR B O 1
ATOM 1593 N N . ILE B 1 4 ? 3.809 21.844 12.336 1 98.81 4 ILE B N 1
ATOM 1594 C CA . ILE B 1 4 ? 4.566 20.641 12.047 1 98.81 4 ILE B CA 1
ATOM 1595 C C . ILE B 1 4 ? 6.039 20.984 11.836 1 98.81 4 ILE B C 1
ATOM 1597 O O . ILE B 1 4 ? 6.41 21.5 10.773 1 98.81 4 ILE B O 1
ATOM 1601 N N . PRO B 1 5 ? 6.918 20.781 12.875 1 98.81 5 PRO B N 1
ATOM 1602 C CA . PRO B 1 5 ? 8.297 21.266 12.75 1 98.81 5 PRO B CA 1
ATOM 1603 C C . PRO B 1 5 ? 9.055 20.594 11.602 1 98.81 5 PRO B C 1
ATOM 1605 O O . PRO B 1 5 ? 8.828 19.406 11.312 1 98.81 5 PRO B O 1
ATOM 1608 N N . ALA B 1 6 ? 9.961 21.375 10.977 1 98.75 6 ALA B N 1
ATOM 1609 C CA . ALA B 1 6 ? 10.781 20.828 9.898 1 98.75 6 ALA B CA 1
ATOM 1610 C C . ALA B 1 6 ? 11.406 19.5 10.305 1 98.75 6 ALA B C 1
ATOM 1612 O O . ALA B 1 6 ? 11.953 19.359 11.398 1 98.75 6 ALA B O 1
ATOM 1613 N N . ARG B 1 7 ? 11.258 18.5 9.438 1 98.75 7 ARG B N 1
ATOM 1614 C CA . ARG B 1 7 ? 11.883 17.188 9.547 1 98.75 7 ARG B CA 1
ATOM 1615 C C . ARG B 1 7 ? 11.266 16.375 10.688 1 98.75 7 ARG B C 1
ATOM 1617 O O . ARG B 1 7 ? 11.672 15.242 10.938 1 98.75 7 ARG B O 1
ATOM 1624 N N . ARG B 1 8 ? 10.297 16.922 11.344 1 98.69 8 ARG B N 1
ATOM 1625 C CA . ARG B 1 8 ? 9.664 16.281 12.5 1 98.69 8 ARG B CA 1
ATOM 1626 C C . ARG B 1 8 ? 8.164 16.109 12.273 1 98.69 8 ARG B C 1
ATOM 1628 O O . ARG B 1 8 ? 7.691 16.188 11.133 1 98.69 8 ARG B O 1
ATOM 1635 N N . PHE B 1 9 ? 7.453 15.703 13.359 1 98.81 9 PHE B N 1
ATOM 1636 C CA . PHE B 1 9 ? 6.047 15.359 13.203 1 98.81 9 PHE B CA 1
ATOM 1637 C C . PHE B 1 9 ? 5.18 16.141 14.172 1 98.81 9 PHE B C 1
ATOM 1639 O O . PHE B 1 9 ? 5.691 16.766 15.109 1 98.81 9 PHE B O 1
ATOM 1646 N N . ALA B 1 10 ? 3.988 16.219 13.852 1 98.81 10 ALA B N 1
ATOM 1647 C CA . ALA B 1 10 ? 2.912 16.625 14.75 1 98.81 10 ALA B CA 1
ATOM 1648 C C . ALA B 1 10 ? 1.74 15.656 14.68 1 98.81 10 ALA B C 1
ATOM 1650 O O . ALA B 1 10 ? 1.622 14.883 13.727 1 98.81 10 ALA B O 1
ATOM 1651 N N . MET B 1 11 ? 0.937 15.586 15.688 1 98.12 11 MET B N 1
ATOM 1652 C CA . MET B 1 11 ? -0.254 14.742 15.727 1 98.12 11 MET B CA 1
ATOM 1653 C C . MET B 1 11 ? -1.454 15.523 16.266 1 98.12 11 MET B C 1
ATOM 1655 O O . MET B 1 11 ? -1.296 16.438 17.062 1 98.12 11 MET B O 1
ATOM 1659 N N . GLN B 1 12 ? -2.564 15.164 15.812 1 98.38 12 GLN B N 1
ATOM 1660 C CA . GLN B 1 12 ? -3.797 15.828 16.219 1 98.38 12 GLN B CA 1
ATOM 1661 C C . GLN B 1 12 ? -4.957 14.836 16.281 1 98.38 12 GLN B C 1
ATOM 1663 O O . GLN B 1 12 ? -5.238 14.133 15.312 1 98.38 12 GLN B O 1
ATOM 1668 N N . ARG B 1 13 ? -5.582 14.75 17.469 1 97.38 13 ARG B N 1
ATOM 1669 C CA . ARG B 1 13 ? -6.828 14 17.578 1 97.38 13 ARG B CA 1
ATOM 1670 C C . ARG B 1 13 ? -7.996 14.781 16.984 1 97.38 13 ARG B C 1
ATOM 1672 O O . ARG B 1 13 ? -8.109 15.992 17.203 1 97.38 13 ARG B O 1
ATOM 1679 N N . LEU B 1 14 ? -8.797 14.109 16.203 1 98.31 14 LEU B N 1
ATOM 1680 C CA . LEU B 1 14 ? -10 14.703 15.641 1 98.31 14 LEU B CA 1
ATOM 1681 C C . LEU B 1 14 ? -11.234 13.914 16.047 1 98.31 14 LEU B C 1
ATOM 1683 O O . LEU B 1 14 ? -11.25 12.688 15.945 1 98.31 14 LEU B O 1
ATOM 1687 N N . HIS B 1 15 ? -12.242 14.617 16.531 1 97.94 15 HIS B N 1
ATOM 1688 C CA . HIS B 1 15 ? -13.562 14.008 16.641 1 97.94 15 HIS B CA 1
ATOM 1689 C C . HIS B 1 15 ? -14.234 13.914 15.266 1 97.94 15 HIS B C 1
ATOM 1691 O O . HIS B 1 15 ? -13.938 14.703 14.367 1 97.94 15 HIS B O 1
ATOM 1697 N N . ALA B 1 16 ? -15.125 12.875 15.203 1 98 16 ALA B N 1
ATOM 1698 C CA . ALA B 1 16 ? -15.898 12.805 13.961 1 98 16 ALA B CA 1
ATOM 1699 C C . ALA B 1 16 ? -16.594 14.125 13.68 1 98 16 ALA B C 1
ATOM 1701 O O . ALA B 1 16 ? -17.203 14.727 14.57 1 98 16 ALA B O 1
ATOM 1702 N N . GLY B 1 17 ? -16.438 14.609 12.445 1 98.62 17 GLY B N 1
ATOM 1703 C CA . GLY B 1 17 ? -17.047 15.867 12.055 1 98.62 17 GLY B CA 1
ATOM 1704 C C . GLY B 1 17 ? -16.094 17.047 12.102 1 98.62 17 GLY B C 1
ATOM 1705 O O . GLY B 1 17 ? -16.297 18.047 11.406 1 98.62 17 GLY B O 1
ATOM 1706 N N . GLN B 1 18 ? -15.039 16.984 12.891 1 98.81 18 GLN B N 1
ATOM 1707 C CA . GLN B 1 18 ? -14 18.016 12.906 1 98.81 18 GLN B CA 1
ATOM 1708 C C . GLN B 1 18 ? -13.117 17.922 11.672 1 98.81 18 GLN B C 1
ATOM 1710 O O . GLN B 1 18 ? -13.023 16.859 11.039 1 98.81 18 GLN B O 1
ATOM 1715 N N . SER B 1 19 ? -12.531 19.031 11.289 1 98.88 19 SER B N 1
ATOM 1716 C CA . SER B 1 19 ? -11.625 19.062 10.148 1 98.88 19 SER B CA 1
ATOM 1717 C C . SER B 1 19 ? -10.234 19.547 10.562 1 98.88 19 SER B C 1
ATOM 1719 O O . SER B 1 19 ? -10.094 20.266 11.562 1 98.88 19 SER B O 1
ATOM 1721 N N . ILE B 1 20 ? -9.281 19.141 9.844 1 98.94 20 ILE B N 1
ATOM 1722 C CA . ILE B 1 20 ? -7.934 19.656 9.992 1 98.94 20 ILE B CA 1
ATOM 1723 C C . ILE B 1 20 ? -7.496 20.344 8.695 1 98.94 20 ILE B C 1
ATOM 1725 O O . ILE B 1 20 ? -7.688 19.797 7.605 1 98.94 20 ILE B O 1
ATOM 1729 N N . LYS B 1 21 ? -7.102 21.547 8.781 1 98.88 21 LYS B N 1
ATOM 1730 C CA . LYS B 1 21 ? -6.492 22.312 7.699 1 98.88 21 LYS B CA 1
ATOM 1731 C C . LYS B 1 21 ? -4.969 22.234 7.754 1 98.88 21 LYS B C 1
ATOM 1733 O O . LYS B 1 21 ? -4.352 22.672 8.727 1 98.88 21 LYS B O 1
ATOM 1738 N N . VAL B 1 22 ? -4.328 21.594 6.805 1 98.94 22 VAL B N 1
ATOM 1739 C CA . VAL B 1 22 ? -2.873 21.5 6.711 1 98.94 22 VAL B CA 1
ATOM 1740 C C . VAL B 1 22 ? -2.355 22.547 5.727 1 98.94 22 VAL B C 1
ATOM 1742 O O . VAL B 1 22 ? -2.768 22.578 4.562 1 98.94 22 VAL B O 1
ATOM 1745 N N . ILE B 1 23 ? -1.443 23.375 6.16 1 98.88 23 ILE B N 1
ATOM 1746 C CA . ILE B 1 23 ? -1.036 24.547 5.402 1 98.88 23 ILE B CA 1
ATOM 1747 C C . ILE B 1 23 ? 0.444 24.453 5.043 1 98.88 23 ILE B C 1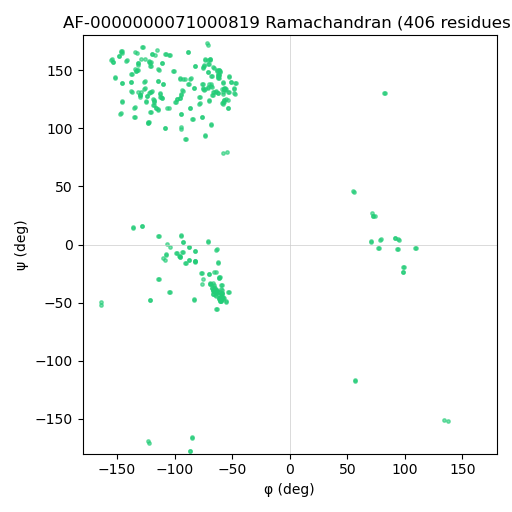
ATOM 1749 O O . ILE B 1 23 ? 1.293 24.281 5.922 1 98.88 23 ILE B O 1
ATOM 1753 N N . ASP B 1 24 ? 0.758 24.453 3.768 1 98.56 24 ASP B N 1
ATOM 1754 C CA . ASP B 1 24 ? 2.135 24.578 3.303 1 98.56 24 ASP B CA 1
ATOM 1755 C C . ASP B 1 24 ? 2.631 26.016 3.473 1 98.56 24 ASP B C 1
ATOM 1757 O O . ASP B 1 24 ? 2.555 26.828 2.541 1 98.56 24 ASP B O 1
ATOM 1761 N N . SER B 1 25 ? 3.273 26.266 4.613 1 98.06 25 SER B N 1
ATOM 1762 C CA . SER B 1 25 ? 3.559 27.625 5.055 1 98.06 25 SER B CA 1
ATOM 1763 C C . SER B 1 25 ? 4.547 28.312 4.121 1 98.06 25 SER B C 1
ATOM 1765 O O . SER B 1 25 ? 4.383 29.5 3.799 1 98.06 25 SER B O 1
ATOM 1767 N N . SER B 1 26 ? 5.559 27.625 3.643 1 96.75 26 SER B N 1
ATOM 1768 C CA . SER B 1 26 ? 6.637 28.25 2.873 1 96.75 26 SER B CA 1
ATOM 1769 C C . SER B 1 26 ? 6.535 27.875 1.396 1 96.75 26 SER B C 1
ATOM 1771 O O . SER B 1 26 ? 7.219 28.469 0.558 1 96.75 26 SER B O 1
ATOM 1773 N N . GLY B 1 27 ? 5.613 26.922 1.062 1 97.56 27 GLY B N 1
ATOM 1774 C CA . GLY B 1 27 ? 5.574 26.391 -0.289 1 97.56 27 GLY B CA 1
ATOM 1775 C C . GLY B 1 27 ? 6.59 25.297 -0.528 1 97.56 27 GLY B C 1
ATOM 1776 O O . GLY B 1 27 ? 7.758 25.438 -0.154 1 97.56 27 GLY B O 1
ATOM 1777 N N . GLY B 1 28 ? 6.102 24.234 -1.077 1 97.94 28 GLY B N 1
ATOM 1778 C CA . GLY B 1 28 ? 7.016 23.203 -1.547 1 97.94 28 GLY B CA 1
ATOM 1779 C C . GLY B 1 28 ? 7.262 22.109 -0.525 1 97.94 28 GLY B C 1
ATOM 1780 O O . GLY B 1 28 ? 7.938 21.125 -0.814 1 97.94 28 GLY B O 1
ATOM 1781 N N . GLN B 1 29 ? 6.707 22.219 0.727 1 98.62 29 GLN B N 1
ATOM 1782 C CA . GLN B 1 29 ? 6.953 21.234 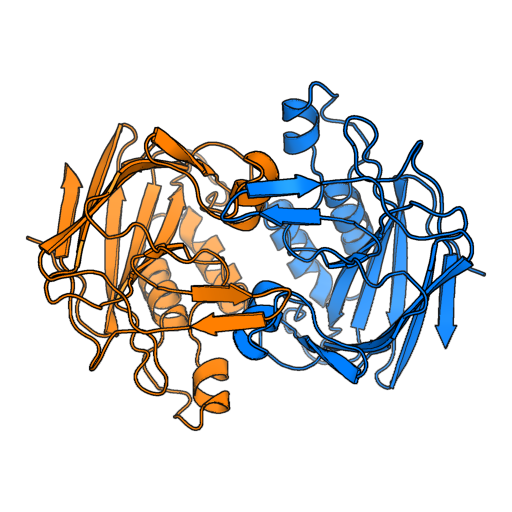1.771 1 98.62 29 GLN B CA 1
ATOM 1783 C C . GLN B 1 29 ? 5.965 20.078 1.682 1 98.62 29 GLN B C 1
ATOM 1785 O O . GLN B 1 29 ? 4.754 20.266 1.802 1 98.62 29 GLN B O 1
ATOM 1790 N N . VAL B 1 30 ? 6.48 18.906 1.436 1 98.88 30 VAL B N 1
ATOM 1791 C CA . VAL B 1 30 ? 5.672 17.688 1.442 1 98.88 30 VAL B CA 1
ATOM 1792 C C . VAL B 1 30 ? 5.363 17.281 2.883 1 98.88 30 VAL B C 1
ATOM 1794 O O . VAL B 1 30 ? 6.238 17.328 3.75 1 98.88 30 VAL B O 1
ATOM 1797 N N . ILE B 1 31 ? 4.152 16.859 3.156 1 98.94 31 ILE B N 1
ATOM 1798 C CA . ILE B 1 31 ? 3.719 16.391 4.469 1 98.94 31 ILE B CA 1
ATOM 1799 C C . ILE B 1 31 ? 3.178 14.969 4.352 1 98.94 31 ILE B C 1
ATOM 1801 O O . ILE B 1 31 ? 2.078 14.758 3.836 1 98.94 31 ILE B O 1
ATOM 1805 N N . ASP B 1 32 ? 3.951 13.953 4.816 1 98.94 32 ASP B N 1
ATOM 1806 C CA . ASP B 1 32 ? 3.389 12.609 4.941 1 98.94 32 ASP B CA 1
ATOM 1807 C C . ASP B 1 32 ? 2.307 12.57 6.016 1 98.94 32 ASP B C 1
ATOM 1809 O O . ASP B 1 32 ? 2.537 12.992 7.152 1 98.94 32 ASP B O 1
ATOM 1813 N N . THR B 1 33 ? 1.145 12.055 5.688 1 99 33 THR B N 1
ATOM 1814 C CA . THR B 1 33 ? -0.013 12.125 6.574 1 99 33 THR B CA 1
ATOM 1815 C C . THR B 1 33 ? -0.658 10.758 6.742 1 99 33 THR B C 1
ATOM 1817 O O . THR B 1 33 ? -0.891 10.047 5.758 1 99 33 THR B O 1
ATOM 1820 N N . TRP B 1 34 ? -0.88 10.352 7.98 1 98.88 34 TRP B N 1
ATOM 1821 C CA . TRP B 1 34 ? -1.586 9.125 8.344 1 98.88 34 TRP B CA 1
ATOM 1822 C C . TRP B 1 34 ? -2.787 9.43 9.234 1 98.88 34 TRP B C 1
ATOM 1824 O O . TRP B 1 34 ? -2.846 10.484 9.867 1 98.88 34 TRP B O 1
ATOM 1834 N N . ALA B 1 35 ? -3.707 8.547 9.242 1 98.88 35 ALA B N 1
ATOM 1835 C CA . ALA B 1 35 ? -4.809 8.602 10.203 1 98.88 35 ALA B CA 1
ATOM 1836 C C . ALA B 1 35 ? -5.113 7.219 10.773 1 98.88 35 ALA B C 1
ATOM 1838 O O . ALA B 1 35 ? -5.16 6.234 10.031 1 98.88 35 ALA B O 1
ATOM 1839 N N . PHE B 1 36 ? -5.23 7.098 12.078 1 98.25 36 PHE B N 1
ATOM 1840 C CA . PHE B 1 36 ? -5.625 5.906 12.812 1 98.25 36 PHE B CA 1
ATOM 1841 C C . PHE B 1 36 ? -6.891 6.164 13.625 1 98.25 36 PHE B C 1
ATOM 1843 O O . PHE B 1 36 ? -6.988 7.176 14.32 1 98.25 36 PHE B O 1
ATOM 1850 N N . THR B 1 37 ? -7.793 5.273 13.5 1 97.38 37 THR B N 1
ATOM 1851 C CA . THR B 1 37 ? -9 5.43 14.305 1 97.38 37 THR B CA 1
ATOM 1852 C C . THR B 1 37 ? -8.703 5.203 15.781 1 97.38 37 THR B C 1
ATOM 1854 O O . THR B 1 37 ? -7.652 4.656 16.125 1 97.38 37 THR B O 1
ATOM 1857 N N . ILE B 1 38 ? -9.547 5.691 16.594 1 94.25 38 ILE B N 1
ATOM 1858 C CA . ILE B 1 38 ? -9.547 5.406 18.016 1 94.25 38 ILE B CA 1
ATOM 1859 C C . ILE B 1 38 ? -10.734 4.516 18.359 1 94.25 38 ILE B C 1
ATOM 1861 O O . ILE B 1 38 ? -11.852 5 18.547 1 94.25 38 ILE B O 1
ATOM 1865 N N . PRO B 1 39 ? -10.438 3.264 18.5 1 87.69 39 PRO B N 1
ATOM 1866 C CA . PRO B 1 39 ? -11.57 2.365 18.719 1 87.69 39 PRO B CA 1
ATOM 1867 C C . PRO B 1 39 ? -12.188 2.535 20.109 1 87.69 39 PRO B C 1
ATOM 1869 O O . PRO B 1 39 ? -11.477 2.869 21.062 1 87.69 39 PRO B O 1
ATOM 1872 N N . SER B 1 40 ? -13.469 2.316 20.156 1 80.75 40 SER B N 1
ATOM 1873 C CA . SER B 1 40 ? -14.188 2.408 21.422 1 80.75 40 SER B CA 1
ATOM 1874 C C . SER B 1 40 ? -13.914 1.195 22.297 1 80.75 40 SER B C 1
ATOM 1876 O O . SER B 1 40 ? -14.008 1.278 23.531 1 80.75 40 SER B O 1
ATOM 1878 N N . THR B 1 41 ? -13.648 0.067 21.672 1 75.75 41 THR B N 1
ATOM 1879 C CA . THR B 1 41 ? -13.32 -1.156 22.391 1 75.75 41 THR B CA 1
ATOM 1880 C C . THR B 1 41 ? -11.906 -1.619 22.062 1 75.75 41 THR B C 1
ATOM 1882 O O . THR B 1 41 ? -11.266 -1.071 21.172 1 75.75 41 THR B O 1
ATOM 1885 N N . PRO B 1 42 ? -11.414 -2.525 22.969 1 67.81 42 PRO B N 1
ATOM 1886 C CA . PRO B 1 42 ? -10.078 -3.064 22.734 1 67.81 42 PRO B CA 1
ATOM 1887 C C . PRO B 1 42 ? -9.945 -3.768 21.391 1 67.81 42 PRO B C 1
ATOM 1889 O O . PRO B 1 42 ? -10.453 -4.879 21.219 1 67.81 42 PRO B O 1
ATOM 1892 N N . ALA B 1 43 ? -9.812 -2.939 20.422 1 82.62 43 ALA B N 1
ATOM 1893 C CA . ALA B 1 43 ? -9.562 -3.455 19.078 1 82.62 43 ALA B CA 1
ATOM 1894 C C . ALA B 1 43 ? -8.406 -2.719 18.406 1 82.62 43 ALA B C 1
ATOM 1896 O O . ALA B 1 43 ? -7.992 -1.656 18.859 1 82.62 43 ALA B O 1
ATOM 1897 N N . PHE B 1 44 ? -7.812 -3.375 17.531 1 89.94 44 PHE B N 1
ATOM 1898 C CA . PHE B 1 44 ? -6.781 -2.746 16.703 1 89.94 44 PHE B CA 1
ATOM 1899 C C . PHE B 1 44 ? -7.34 -1.542 15.961 1 89.94 44 PHE B C 1
ATOM 1901 O O . PHE B 1 44 ? -8.438 -1.603 15.406 1 89.94 44 PHE B O 1
ATOM 1908 N N . PRO B 1 45 ? -6.645 -0.4 16.047 1 94.69 45 PRO B N 1
ATOM 1909 C CA . PRO B 1 45 ? -7.09 0.764 15.281 1 94.69 45 PRO B CA 1
ATOM 1910 C C . PRO B 1 45 ? -7.141 0.493 13.781 1 94.69 45 PRO B C 1
ATOM 1912 O O . PRO B 1 45 ? -6.25 -0.171 13.234 1 94.69 45 PRO B O 1
ATOM 1915 N N . ARG B 1 46 ? -8.219 0.887 13.156 1 96.31 46 ARG B N 1
ATOM 1916 C CA . ARG B 1 46 ? -8.188 0.974 11.703 1 96.31 46 ARG B CA 1
ATOM 1917 C C . ARG B 1 46 ? -7.281 2.109 11.242 1 96.31 46 ARG B C 1
ATOM 1919 O O . ARG B 1 46 ? -6.926 2.986 12.031 1 96.31 46 ARG B O 1
ATOM 1926 N N . TYR B 1 47 ? -6.848 2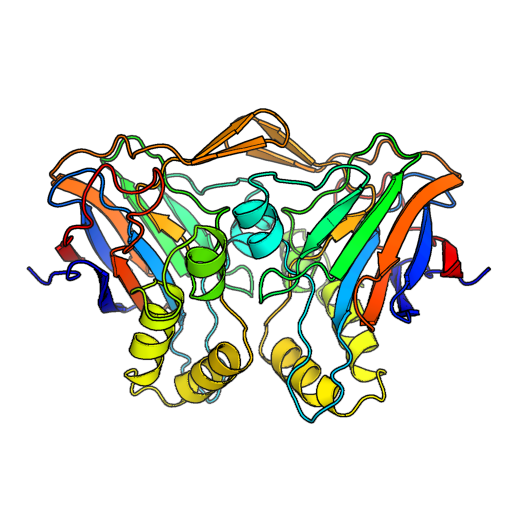.021 10.047 1 98.12 47 TYR B N 1
ATOM 1927 C CA . TYR B 1 47 ? -5.914 3.029 9.555 1 98.12 47 TYR B CA 1
ATOM 1928 C C . TYR B 1 47 ? -6.258 3.439 8.125 1 98.12 47 TYR B C 1
ATOM 1930 O O . TYR B 1 47 ? -6.848 2.658 7.375 1 98.12 47 TYR B O 1
ATOM 1938 N N . MET B 1 48 ? -6.016 4.699 7.801 1 98.75 48 MET B N 1
ATOM 1939 C CA . MET B 1 48 ? -6.199 5.203 6.445 1 98.75 48 MET B CA 1
ATOM 1940 C C . MET B 1 48 ? -5.359 4.406 5.449 1 98.75 48 MET B C 1
ATOM 1942 O O . MET B 1 48 ? -4.145 4.273 5.625 1 98.75 48 MET B O 1
ATOM 1946 N N . SER B 1 49 ? -6.023 3.846 4.48 1 98.62 49 SER B N 1
ATOM 1947 C CA . SER B 1 49 ? -5.391 2.908 3.561 1 98.62 49 SER B CA 1
ATOM 1948 C C . SER B 1 49 ? -5.492 3.395 2.117 1 98.62 49 SER B C 1
ATOM 1950 O O . SER B 1 49 ? -6.57 3.379 1.526 1 98.62 49 SER B O 1
ATOM 1952 N N . MET B 1 50 ? -4.336 3.729 1.507 1 98.69 50 MET B N 1
ATOM 1953 C CA . MET B 1 50 ? -4.316 4.234 0.136 1 98.69 50 MET B CA 1
ATOM 1954 C C . MET B 1 50 ? -4.738 3.148 -0.849 1 98.69 50 MET B C 1
ATOM 1956 O O . MET B 1 50 ? -5.438 3.428 -1.824 1 98.69 50 MET B O 1
ATOM 1960 N N . THR B 1 51 ? -4.324 1.912 -0.583 1 98.25 51 THR B N 1
ATOM 1961 C CA . THR B 1 51 ? -4.656 0.807 -1.477 1 98.25 51 THR B CA 1
ATOM 1962 C C . THR B 1 51 ? -6.156 0.532 -1.464 1 98.25 51 THR B C 1
ATOM 1964 O O . THR B 1 51 ? -6.758 0.304 -2.514 1 98.25 51 THR B O 1
ATOM 1967 N N . HIS B 1 52 ? -6.801 0.542 -0.269 1 98.5 52 HIS B N 1
ATOM 1968 C CA . HIS B 1 52 ? -8.242 0.328 -0.189 1 98.5 52 HIS B CA 1
ATOM 1969 C C . HIS B 1 52 ? -9.008 1.512 -0.771 1 98.5 52 HIS B C 1
ATOM 1971 O O . HIS B 1 52 ? -10.062 1.333 -1.376 1 98.5 52 HIS B O 1
ATOM 1977 N N . THR B 1 53 ? -8.477 2.727 -0.618 1 98.75 53 THR B N 1
ATOM 1978 C CA . THR B 1 53 ? -9.094 3.916 -1.189 1 98.75 53 THR B CA 1
ATOM 1979 C C . THR B 1 53 ? -9.109 3.842 -2.713 1 98.75 53 THR B C 1
ATOM 1981 O O . THR B 1 53 ? -10.172 3.914 -3.334 1 98.75 53 THR B O 1
ATOM 1984 N N . ARG B 1 54 ? -7.898 3.643 -3.301 1 98.38 54 ARG B N 1
ATOM 1985 C CA . ARG B 1 54 ? -7.816 3.691 -4.758 1 98.38 54 ARG B CA 1
ATOM 1986 C C . ARG B 1 54 ? -8.578 2.533 -5.391 1 98.38 54 ARG B C 1
ATOM 1988 O O . ARG B 1 54 ? -9.195 2.689 -6.445 1 98.38 54 ARG B O 1
ATOM 1995 N N . SER B 1 55 ? -8.625 1.32 -4.746 1 97.69 55 SER B N 1
ATOM 1996 C CA . SER B 1 55 ? -9.289 0.162 -5.332 1 97.69 55 SER B CA 1
ATOM 1997 C C . SER B 1 55 ? -10.805 0.267 -5.191 1 97.69 55 SER B C 1
ATOM 1999 O O . SER B 1 55 ? -11.547 -0.35 -5.957 1 97.69 55 SER B O 1
ATOM 2001 N N . THR B 1 56 ? -11.281 1.015 -4.223 1 97.88 56 THR B N 1
ATOM 2002 C CA . THR B 1 56 ? -12.719 1.204 -4.031 1 97.88 56 THR B CA 1
ATOM 2003 C C . THR B 1 56 ? -13.242 2.309 -4.945 1 97.88 56 THR B C 1
ATOM 2005 O O . THR B 1 56 ? -14.234 2.121 -5.648 1 97.88 56 THR B O 1
ATOM 2008 N N . LEU B 1 57 ? -12.562 3.41 -4.969 1 97.75 57 LEU B N 1
ATOM 2009 C CA . LEU B 1 57 ? -13.016 4.578 -5.715 1 97.75 57 LEU B CA 1
ATOM 2010 C C . LEU B 1 57 ? -12.641 4.457 -7.191 1 97.75 57 LEU B C 1
ATOM 2012 O O . LEU B 1 57 ? -13.156 5.199 -8.031 1 97.75 57 LEU B O 1
ATOM 2016 N N . GLN B 1 58 ? -11.742 3.508 -7.457 1 97.56 58 GLN B N 1
ATOM 2017 C CA . GLN B 1 58 ? -11.172 3.385 -8.797 1 97.56 58 GLN B CA 1
ATOM 2018 C C . GLN B 1 58 ? -10.555 4.703 -9.258 1 97.56 58 GLN B C 1
ATOM 2020 O O . GLN B 1 58 ? -10.852 5.18 -10.352 1 97.56 58 GLN B O 1
ATOM 2025 N N . LYS B 1 59 ? -9.781 5.301 -8.328 1 97.56 59 LYS B N 1
ATOM 2026 C CA . LYS B 1 59 ? -9.016 6.535 -8.492 1 97.56 59 LYS B CA 1
ATOM 2027 C C . LYS B 1 59 ? -7.719 6.484 -7.688 1 97.56 59 LYS B C 1
ATOM 2029 O O . LYS B 1 59 ? -7.695 5.98 -6.562 1 97.56 59 LYS B O 1
ATOM 2034 N N . LEU B 1 60 ? -6.68 6.996 -8.336 1 97.44 60 LEU B N 1
ATOM 2035 C CA . LEU B 1 60 ? -5.445 7.102 -7.559 1 97.44 60 LEU B CA 1
ATOM 2036 C C . LEU B 1 60 ? -5.637 8.023 -6.359 1 97.44 60 LEU B C 1
ATOM 2038 O O . LEU B 1 60 ? -5.305 7.656 -5.23 1 97.44 60 LEU B O 1
ATOM 2042 N N . LEU B 1 61 ? -6.246 9.156 -6.547 1 97.62 61 LEU B N 1
ATOM 2043 C CA . LEU B 1 61 ? -6.449 10.188 -5.535 1 97.62 61 LEU B CA 1
ATOM 2044 C C . LEU B 1 61 ? -7.914 10.609 -5.48 1 97.62 61 LEU B C 1
ATOM 2046 O O . LEU B 1 61 ? -8.508 10.93 -6.512 1 97.62 61 LEU B O 1
ATOM 2050 N N . PRO B 1 62 ? -8.531 10.664 -4.297 1 98.06 62 PRO B N 1
ATOM 2051 C CA . PRO B 1 62 ? -9.891 11.195 -4.156 1 98.06 62 PRO B CA 1
ATOM 2052 C C . PRO B 1 62 ? -9.992 12.664 -4.574 1 98.06 62 PRO B C 1
ATOM 2054 O O . PRO B 1 62 ? -9.023 13.414 -4.449 1 98.06 62 PRO B O 1
ATOM 2057 N N . SER B 1 63 ? -11.141 13.023 -5.059 1 97.31 63 SER B N 1
ATOM 2058 C CA . SER B 1 63 ? -11.461 14.422 -5.355 1 97.31 63 SER B CA 1
ATOM 2059 C C . SER B 1 63 ? -12.055 15.117 -4.141 1 97.31 63 SER B C 1
ATOM 2061 O O . SER B 1 63 ? -12.422 14.469 -3.16 1 97.31 63 SER B O 1
ATOM 2063 N N . VAL B 1 64 ? -12.086 16.469 -4.23 1 98.12 64 VAL B N 1
ATOM 2064 C CA . VAL B 1 64 ? -12.812 17.203 -3.207 1 98.12 64 VAL B CA 1
ATOM 2065 C C . VAL B 1 64 ? -14.195 16.594 -3.01 1 98.12 64 VAL B C 1
ATOM 2067 O O . VAL B 1 64 ? -14.875 16.25 -3.98 1 98.12 64 VAL B O 1
ATOM 2070 N N . ASN B 1 65 ? -14.625 16.391 -1.756 1 98.5 65 ASN B N 1
ATOM 2071 C CA . ASN B 1 65 ? -15.875 15.805 -1.288 1 98.5 65 ASN B CA 1
ATOM 2072 C C . ASN B 1 65 ? -15.852 14.281 -1.377 1 98.5 65 ASN B C 1
ATOM 2074 O O . ASN B 1 65 ? -16.875 13.633 -1.175 1 98.5 65 ASN B O 1
ATOM 2078 N N . GLU B 1 66 ? -14.812 13.68 -1.74 1 98.56 66 GLU B N 1
ATOM 2079 C CA . GLU B 1 66 ? -14.617 12.234 -1.624 1 98.56 66 GLU B CA 1
ATOM 2080 C C . GLU B 1 66 ? -13.688 11.891 -0.463 1 98.56 66 GLU B C 1
ATOM 2082 O O . GLU B 1 66 ? -12.961 12.758 0.028 1 98.56 66 GLU B O 1
ATOM 2087 N N . SER B 1 67 ? -13.719 10.664 -0.053 1 98.88 67 SER B N 1
ATOM 2088 C CA . SER B 1 67 ? -13.039 10.281 1.18 1 98.88 67 SER B CA 1
ATOM 2089 C C . SER B 1 67 ? -11.875 9.336 0.9 1 98.88 67 SER B C 1
ATOM 2091 O O . SER B 1 67 ? -11.969 8.469 0.031 1 98.88 67 SER B O 1
ATOM 2093 N N . PHE B 1 68 ? -10.797 9.578 1.662 1 98.94 68 PHE B N 1
ATOM 2094 C CA . PHE B 1 68 ? -9.898 8.461 1.92 1 98.94 68 PHE B CA 1
ATOM 2095 C C . PHE B 1 68 ? -10.57 7.418 2.803 1 98.94 68 PHE B C 1
ATOM 2097 O O . PHE B 1 68 ? -11.344 7.762 3.699 1 98.94 68 PHE B O 1
ATOM 2104 N N . LEU B 1 69 ? -10.258 6.156 2.566 1 98.88 69 LEU B N 1
ATOM 2105 C CA . LEU B 1 69 ? -10.898 5.062 3.297 1 98.88 69 LEU B CA 1
ATOM 2106 C C . LEU B 1 69 ? -9.898 4.375 4.227 1 98.88 69 LEU B C 1
ATOM 2108 O O . LEU B 1 69 ? -8.688 4.488 4.035 1 98.88 69 LEU B O 1
ATOM 2112 N N . ASP B 1 70 ? -10.461 3.727 5.266 1 98.31 70 ASP B N 1
ATOM 2113 C CA . ASP B 1 70 ? -9.617 2.914 6.137 1 98.31 70 ASP B CA 1
ATOM 2114 C C . ASP B 1 70 ? -9.469 1.496 5.59 1 98.31 70 ASP B C 1
ATOM 2116 O O . ASP B 1 70 ? -9.938 1.195 4.492 1 98.31 70 ASP B O 1
ATOM 2120 N N . ASN B 1 71 ? -8.75 0.594 6.305 1 97.25 71 ASN B N 1
ATOM 2121 C CA . ASN B 1 71 ? -8.43 -0.755 5.852 1 97.25 71 ASN B CA 1
ATOM 2122 C C . ASN B 1 71 ? -9.664 -1.653 5.84 1 97.25 71 ASN B C 1
ATOM 2124 O O . ASN B 1 71 ? -9.57 -2.834 5.5 1 97.25 71 ASN B O 1
ATOM 2128 N N . ARG B 1 72 ? -10.844 -1.14 6.156 1 96.38 72 ARG B N 1
ATOM 2129 C CA . ARG B 1 72 ? -12.117 -1.839 6.016 1 96.38 72 ARG B CA 1
ATOM 2130 C C . ARG B 1 72 ? -13 -1.167 4.965 1 96.38 72 ARG B C 1
ATOM 2132 O O . ARG B 1 72 ? -14.18 -1.483 4.848 1 96.38 72 ARG B O 1
ATOM 2139 N N . ARG B 1 73 ? -12.469 -0.189 4.254 1 97.5 73 ARG B N 1
ATOM 2140 C CA . ARG B 1 73 ? -13.094 0.517 3.137 1 97.5 73 ARG B CA 1
ATOM 2141 C C . ARG B 1 73 ? -14.203 1.443 3.625 1 97.5 73 ARG B C 1
ATOM 2143 O O . ARG B 1 73 ? -15.148 1.731 2.887 1 97.5 73 ARG B O 1
ATOM 2150 N N . ASP B 1 74 ? -14.117 1.867 4.895 1 97.88 74 ASP B N 1
ATOM 2151 C CA . ASP B 1 74 ? -15 2.904 5.422 1 97.88 74 ASP B CA 1
ATOM 2152 C C . ASP B 1 74 ? -14.336 4.277 5.352 1 97.88 74 ASP B C 1
ATOM 2154 O O . ASP B 1 74 ? -13.125 4.398 5.559 1 97.88 74 ASP B O 1
ATOM 2158 N N . PRO B 1 75 ? -15.102 5.328 5.043 1 98.75 75 PRO B N 1
ATOM 2159 C CA . PRO B 1 75 ? -14.516 6.672 5.008 1 98.75 75 PRO B CA 1
ATOM 2160 C C . PRO B 1 75 ? -13.836 7.051 6.32 1 98.75 75 PRO B C 1
ATOM 2162 O O . PRO B 1 75 ? -14.391 6.828 7.398 1 98.75 75 PRO B O 1
ATOM 2165 N N . ILE B 1 76 ? -12.648 7.605 6.293 1 98.88 76 ILE B N 1
ATOM 2166 C CA . ILE B 1 76 ? -11.961 8.039 7.504 1 98.88 76 ILE B CA 1
ATOM 2167 C C . ILE B 1 76 ? -11.664 9.539 7.418 1 98.88 76 ILE B C 1
ATOM 2169 O O . ILE B 1 76 ? -11.953 10.289 8.352 1 98.88 76 ILE B O 1
ATOM 2173 N N . LEU B 1 77 ? -11.125 10.078 6.352 1 98.94 77 LEU B N 1
ATOM 2174 C CA . LEU B 1 77 ? -10.93 11.5 6.082 1 98.94 77 LEU B CA 1
ATOM 2175 C C . LEU B 1 77 ? -11.547 11.883 4.738 1 98.94 77 LEU B C 1
ATOM 2177 O O . LEU B 1 77 ? -11.344 11.188 3.74 1 98.94 77 LEU B O 1
ATOM 2181 N N . THR B 1 78 ? -12.242 12.914 4.648 1 98.94 78 THR B N 1
ATOM 2182 C CA . THR B 1 78 ? -12.844 13.445 3.43 1 98.94 78 THR B CA 1
ATOM 2183 C C . THR B 1 78 ? -12.203 14.773 3.041 1 98.94 78 THR B C 1
ATOM 2185 O O . THR B 1 78 ? -12.055 15.664 3.877 1 98.94 78 THR B O 1
ATOM 2188 N N . ILE B 1 79 ? -11.805 14.891 1.82 1 98.94 79 ILE B N 1
ATOM 2189 C CA . ILE B 1 79 ? -11.289 16.172 1.348 1 98.94 79 ILE B CA 1
ATOM 2190 C C . ILE B 1 79 ? -12.438 17.188 1.244 1 98.94 79 ILE B C 1
ATOM 2192 O O . ILE B 1 79 ? -13.414 16.953 0.523 1 98.94 79 ILE B O 1
ATOM 2196 N N . VAL B 1 80 ? -12.258 18.281 1.93 1 98.69 80 VAL B N 1
ATOM 2197 C CA . VAL B 1 80 ? -13.297 19.297 1.96 1 98.69 80 VAL B CA 1
ATOM 2198 C C . VAL B 1 80 ? -12.914 20.469 1.056 1 98.69 80 VAL B C 1
ATOM 2200 O O . VAL B 1 80 ? -13.766 21.062 0.4 1 98.69 80 VAL B O 1
ATOM 2203 N N . GLU B 1 81 ? -11.711 20.844 1.083 1 98.75 81 GLU B N 1
ATOM 2204 C CA . GLU B 1 81 ? -11.156 21.984 0.356 1 98.75 81 GLU B CA 1
ATOM 2205 C C . GLU B 1 81 ? -9.68 21.766 0.045 1 98.75 81 GLU B C 1
ATOM 2207 O O . GLU B 1 81 ? -8.961 21.125 0.82 1 98.75 81 GLU B O 1
ATOM 2212 N N . ASP B 1 82 ? -9.258 22.219 -1.058 1 98.75 82 ASP B N 1
ATOM 2213 C CA . ASP B 1 82 ? -7.859 22.156 -1.478 1 98.75 82 ASP B CA 1
ATOM 2214 C C . ASP B 1 82 ? -7.492 23.359 -2.334 1 98.75 82 ASP B C 1
ATOM 2216 O O . ASP B 1 82 ? -7.953 23.484 -3.471 1 98.75 82 ASP B O 1
ATOM 2220 N N . THR B 1 83 ? -6.648 24.234 -1.837 1 98.75 83 THR B N 1
ATOM 2221 C CA . THR B 1 83 ? -6.281 25.438 -2.574 1 98.75 83 THR B CA 1
ATOM 2222 C C . THR B 1 83 ? -4.984 25.219 -3.346 1 98.75 83 THR B C 1
ATOM 2224 O O . THR B 1 83 ? -4.559 26.094 -4.109 1 98.75 83 THR B O 1
ATOM 2227 N N . SER B 1 84 ? -4.273 24.109 -3.104 1 98.06 84 SER B N 1
ATOM 2228 C CA . SER B 1 84 ? -3.047 23.781 -3.83 1 98.06 84 SER B CA 1
ATOM 2229 C C . SER B 1 84 ? -3.346 23.375 -5.266 1 98.06 84 SER B C 1
ATOM 2231 O O . SER B 1 84 ? -4.512 23.25 -5.656 1 98.06 84 SER B O 1
ATOM 2233 N N . PRO B 1 85 ? -2.33 23.188 -6.168 1 96.62 85 PRO B N 1
ATOM 2234 C CA . PRO B 1 85 ? -2.564 22.734 -7.539 1 96.62 85 PRO B CA 1
ATOM 2235 C C . PRO B 1 85 ? -3.16 21.328 -7.594 1 96.62 85 PRO B C 1
ATOM 2237 O O . PRO B 1 85 ? -3.412 20.812 -8.68 1 96.62 85 PRO B O 1
ATOM 2240 N N . GLY B 1 86 ? -3.287 20.734 -6.441 1 94.75 86 GLY B N 1
ATOM 2241 C CA . GLY B 1 86 ? -4.02 19.469 -6.387 1 94.75 86 GLY B CA 1
ATOM 2242 C C . GLY B 1 86 ? -3.121 18.25 -6.488 1 94.75 86 GLY B C 1
ATOM 2243 O O . GLY B 1 86 ? -3.607 17.125 -6.57 1 94.75 86 GLY B O 1
ATOM 2244 N N . ALA B 1 87 ? -1.826 18.531 -6.516 1 95.38 87 ALA B N 1
ATOM 2245 C CA . ALA B 1 87 ? -0.89 17.406 -6.551 1 95.38 87 ALA B CA 1
ATOM 2246 C C . ALA B 1 87 ? -0.608 16.891 -5.145 1 95.38 87 ALA B C 1
ATOM 2248 O O . ALA B 1 87 ? 0.018 17.578 -4.332 1 95.38 87 ALA B O 1
ATOM 2249 N N . HIS B 1 88 ? -1.117 15.727 -4.77 1 98.62 88 HIS B N 1
ATOM 2250 C CA . HIS B 1 88 ? -0.853 14.922 -3.58 1 98.62 88 HIS B CA 1
ATOM 2251 C C . HIS B 1 88 ? -0.56 13.469 -3.947 1 98.62 88 HIS B C 1
ATOM 2253 O O . HIS B 1 88 ? -1.336 12.836 -4.672 1 98.62 88 HIS B O 1
ATOM 2259 N N . ASP B 1 89 ? 0.483 13.016 -3.482 1 98.44 89 ASP B N 1
ATOM 2260 C CA . ASP B 1 89 ? 0.872 11.672 -3.916 1 98.44 89 ASP B CA 1
ATOM 2261 C C . ASP B 1 89 ? 0.312 10.609 -2.977 1 98.44 89 ASP B C 1
ATOM 2263 O O . ASP B 1 89 ? 0.286 10.797 -1.759 1 98.44 89 ASP B O 1
ATOM 2267 N N . VAL B 1 90 ? -0.102 9.469 -3.527 1 98.5 90 VAL B N 1
ATOM 2268 C CA . VAL B 1 90 ? -0.616 8.336 -2.762 1 98.5 90 VAL B CA 1
ATOM 2269 C C . VAL B 1 90 ? 0.121 7.062 -3.166 1 98.5 90 VAL B C 1
ATOM 2271 O O . VAL B 1 90 ? -0.359 5.953 -2.916 1 98.5 90 VAL B O 1
ATOM 2274 N N . LEU B 1 91 ? 1.315 7.16 -3.873 1 98.19 91 LEU B N 1
ATOM 2275 C CA . LEU B 1 91 ? 1.986 5.996 -4.449 1 98.19 91 LEU B CA 1
ATOM 2276 C C . LEU B 1 91 ? 3.328 5.75 -3.764 1 98.19 91 LEU B C 1
ATOM 2278 O O . LEU B 1 91 ? 3.783 4.609 -3.676 1 98.19 91 LEU B O 1
ATOM 2282 N N . TYR B 1 92 ? 3.949 6.746 -3.291 1 98.44 92 TYR B N 1
ATOM 2283 C CA . TYR B 1 92 ? 5.293 6.613 -2.74 1 98.44 92 TYR B CA 1
ATOM 2284 C C . TYR B 1 92 ? 5.242 6.203 -1.272 1 98.44 92 TYR B C 1
ATOM 2286 O O . TYR B 1 92 ? 4.387 6.668 -0.52 1 98.44 92 TYR B O 1
ATOM 2294 N N . ALA B 1 93 ? 6.168 5.375 -0.872 1 98.44 93 ALA B N 1
ATOM 2295 C CA . ALA B 1 93 ? 6.355 5.004 0.528 1 98.44 93 ALA B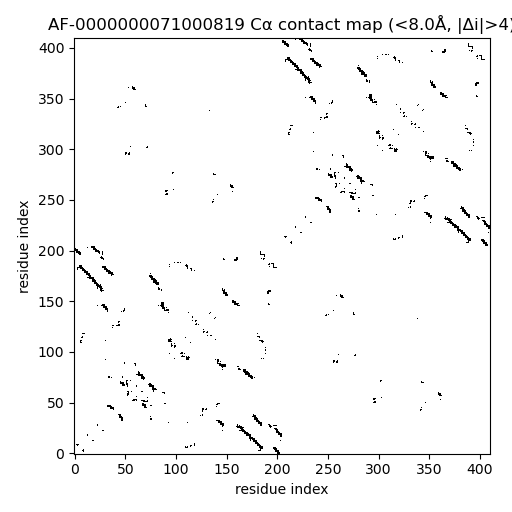 CA 1
ATOM 2296 C C . ALA B 1 93 ? 6.922 6.168 1.334 1 98.44 93 ALA B C 1
ATOM 2298 O O . ALA B 1 93 ? 7.582 7.051 0.781 1 98.44 93 ALA B O 1
ATOM 2299 N N . ALA B 1 94 ? 6.668 6.125 2.611 1 98.56 94 ALA B N 1
ATOM 2300 C CA . ALA B 1 94 ? 7.379 7.039 3.5 1 98.56 94 ALA B CA 1
ATOM 2301 C C . ALA B 1 94 ? 8.891 6.855 3.383 1 98.56 94 ALA B C 1
ATOM 2303 O O . ALA B 1 94 ? 9.375 5.727 3.277 1 98.56 94 ALA B O 1
ATOM 2304 N N . CYS B 1 95 ? 9.594 7.973 3.395 1 98.12 95 CYS B N 1
ATOM 2305 C CA . CYS B 1 95 ? 11.039 7.812 3.475 1 98.12 95 CYS B CA 1
ATOM 2306 C C . CYS B 1 95 ? 11.438 7.086 4.754 1 98.12 95 CYS B C 1
ATOM 2308 O O . CYS B 1 95 ? 10.734 7.172 5.766 1 98.12 95 CYS B O 1
ATOM 2310 N N . SER B 1 96 ? 12.508 6.352 4.684 1 98.06 96 SER B N 1
ATOM 2311 C CA . SER B 1 96 ? 12.984 5.453 5.734 1 98.06 96 SER B CA 1
ATOM 2312 C C . SER B 1 96 ? 14.508 5.395 5.762 1 98.06 96 SER B C 1
ATOM 2314 O O . SER B 1 96 ? 15.172 5.891 4.852 1 98.06 96 SER B O 1
ATOM 2316 N N . PRO B 1 97 ? 15.062 4.812 6.879 1 97.69 97 PRO B N 1
ATOM 2317 C CA . PRO B 1 97 ? 16.516 4.656 6.906 1 97.69 97 PRO B CA 1
ATOM 2318 C C . PRO B 1 97 ? 17.062 3.928 5.68 1 97.69 97 PRO B C 1
ATOM 2320 O O . PRO B 1 97 ? 18.078 4.332 5.113 1 97.69 97 PRO B O 1
ATOM 2323 N N . GLU B 1 98 ? 16.359 2.877 5.223 1 97.19 98 GLU B N 1
ATOM 2324 C CA . GLU B 1 98 ? 16.781 2.109 4.059 1 97.19 98 GLU B CA 1
ATOM 2325 C C . GLU B 1 98 ? 16.812 2.98 2.807 1 97.19 98 GLU B C 1
ATOM 2327 O O . GLU B 1 98 ? 17.734 2.863 1.986 1 97.19 98 GLU B O 1
ATOM 2332 N N . ARG B 1 99 ? 15.812 3.852 2.633 1 97.06 99 ARG B N 1
ATOM 2333 C CA . ARG B 1 99 ? 15.742 4.723 1.464 1 97.06 99 ARG B CA 1
ATOM 2334 C C . ARG B 1 99 ? 16.906 5.699 1.442 1 97.06 99 ARG B C 1
ATOM 2336 O O . ARG B 1 99 ? 17.516 5.93 0.393 1 97.06 99 ARG B O 1
ATOM 2343 N N . TYR B 1 100 ? 17.219 6.297 2.607 1 97.88 100 TYR B N 1
ATOM 2344 C CA . TYR B 1 100 ? 18.312 7.254 2.676 1 97.88 100 TYR B CA 1
ATOM 2345 C C . TYR B 1 100 ? 19.656 6.574 2.383 1 97.88 100 TYR B C 1
ATOM 2347 O O . TYR B 1 100 ? 20.5 7.137 1.693 1 97.88 100 TYR B O 1
ATOM 2355 N N . LEU B 1 101 ? 19.812 5.367 2.914 1 97.81 101 LEU B N 1
ATOM 2356 C CA . LEU B 1 101 ? 21.031 4.625 2.594 1 97.81 101 LEU B CA 1
ATOM 2357 C C . LEU B 1 101 ? 21.141 4.391 1.092 1 97.81 101 LEU B C 1
ATOM 2359 O O . LEU B 1 101 ? 22.219 4.566 0.513 1 97.81 101 LEU B O 1
ATOM 2363 N N . GLN B 1 102 ? 20.047 4.039 0.453 1 96.75 102 GLN B N 1
ATOM 2364 C CA . GLN B 1 102 ? 20.016 3.801 -0.986 1 96.75 102 GLN B CA 1
ATOM 2365 C C . GLN B 1 102 ? 20.391 5.062 -1.76 1 96.75 102 GLN B C 1
ATOM 2367 O O . GLN B 1 102 ? 20.969 4.988 -2.848 1 96.75 102 GLN B O 1
ATOM 2372 N N . LEU B 1 103 ? 20.109 6.234 -1.188 1 96.38 103 LEU B N 1
ATOM 2373 C CA . LEU B 1 103 ? 20.344 7.512 -1.853 1 96.38 103 LEU B CA 1
ATOM 2374 C C . LEU B 1 103 ? 21.719 8.062 -1.494 1 96.38 103 LEU B C 1
ATOM 2376 O O . LEU B 1 103 ? 22.047 9.195 -1.869 1 96.38 103 LEU B O 1
ATOM 2380 N N . GLY B 1 104 ? 22.5 7.27 -0.676 1 96.94 104 GLY B N 1
ATOM 2381 C CA . GLY B 1 104 ? 23.844 7.668 -0.323 1 96.94 104 GLY B CA 1
ATOM 2382 C C . GLY B 1 104 ? 23.922 8.477 0.958 1 96.94 104 GLY B C 1
ATOM 2383 O O . GLY B 1 104 ? 24.953 9.055 1.279 1 96.94 104 GLY B O 1
ATOM 2384 N N . GLY B 1 105 ? 22.781 8.609 1.646 1 97.31 105 GLY B N 1
ATOM 2385 C CA . GLY B 1 105 ? 22.75 9.289 2.93 1 97.31 105 GLY B CA 1
ATOM 2386 C C . GLY B 1 105 ? 23.109 8.391 4.094 1 97.31 105 GLY B C 1
ATOM 2387 O O . GLY B 1 105 ? 23.734 7.344 3.908 1 97.31 105 GLY B O 1
ATOM 2388 N N . HIS B 1 106 ? 22.812 8.891 5.285 1 97.06 106 HIS B N 1
ATOM 2389 C CA . HIS B 1 106 ? 23.094 8.148 6.508 1 97.06 106 HIS B CA 1
ATOM 2390 C C . HIS B 1 106 ? 21.844 7.48 7.055 1 97.06 106 HIS B C 1
ATOM 2392 O O . HIS B 1 106 ? 20.734 8.016 6.914 1 97.06 106 HIS B O 1
ATOM 2398 N N . LYS B 1 107 ? 22.031 6.359 7.703 1 93.81 107 LYS B N 1
ATOM 2399 C CA . LYS B 1 107 ? 20.906 5.586 8.227 1 93.81 107 LYS B CA 1
ATOM 2400 C C . LYS B 1 107 ? 20.156 6.359 9.305 1 93.81 107 LYS B C 1
ATOM 2402 O O . LYS B 1 107 ? 18.969 6.113 9.555 1 93.81 107 LYS B O 1
ATOM 2407 N N . ASP B 1 108 ? 20.828 7.328 9.977 1 97.25 108 ASP B N 1
ATOM 2408 C CA . ASP B 1 108 ? 20.219 8.062 11.078 1 97.25 108 ASP B CA 1
ATOM 2409 C C . ASP B 1 108 ? 19.594 9.375 10.594 1 97.25 108 ASP B C 1
ATOM 2411 O O . ASP B 1 108 ? 19.234 10.227 11.398 1 97.25 108 ASP B O 1
ATOM 2415 N N . HIS B 1 109 ? 19.562 9.547 9.242 1 97.88 109 HIS B N 1
ATOM 2416 C CA . HIS B 1 109 ? 18.891 10.711 8.68 1 97.88 109 HIS B CA 1
ATOM 2417 C C . HIS B 1 109 ? 17.438 10.773 9.117 1 97.88 109 HIS B C 1
ATOM 2419 O O . HIS B 1 109 ? 16.75 9.75 9.156 1 97.88 109 HIS B O 1
ATOM 2425 N N . ASP B 1 110 ? 16.969 11.977 9.547 1 98.56 110 ASP B N 1
ATOM 2426 C CA . ASP B 1 110 ? 15.539 12.125 9.828 1 98.56 110 ASP B CA 1
ATOM 2427 C C . ASP B 1 110 ? 14.695 11.539 8.695 1 98.56 110 ASP B C 1
ATOM 2429 O O . ASP B 1 110 ? 15.047 11.68 7.52 1 98.56 110 ASP B O 1
ATOM 2433 N N . ASN B 1 111 ? 13.664 10.875 9.008 1 98.69 111 ASN B N 1
ATOM 2434 C CA . ASN B 1 111 ? 12.789 10.273 8.008 1 98.69 111 ASN B CA 1
ATOM 2435 C C . ASN B 1 111 ? 11.359 10.117 8.516 1 98.69 111 ASN B C 1
ATOM 2437 O O . ASN B 1 111 ? 11.133 10.062 9.727 1 98.69 111 ASN B O 1
ATOM 2441 N N . CYS B 1 112 ? 10.477 10.047 7.613 1 98.81 112 CYS B N 1
ATOM 2442 C CA . CYS B 1 112 ? 9.062 10.039 7.945 1 98.81 112 CYS B CA 1
ATOM 2443 C C . CYS B 1 112 ? 8.672 8.742 8.648 1 98.81 112 CYS B C 1
ATOM 2445 O O . CYS B 1 112 ? 7.785 8.734 9.508 1 98.81 112 CYS B O 1
ATOM 2447 N N . ALA B 1 113 ? 9.289 7.602 8.312 1 98.5 113 ALA B N 1
ATOM 2448 C CA . ALA B 1 113 ? 8.984 6.34 8.984 1 98.5 113 ALA B CA 1
ATOM 2449 C C . ALA B 1 113 ? 9.281 6.43 10.477 1 98.5 113 ALA B C 1
ATOM 2451 O O . ALA B 1 113 ? 8.461 6.027 11.305 1 98.5 113 ALA B O 1
ATOM 2452 N N . ASP B 1 114 ? 10.43 6.922 10.828 1 98.38 114 ASP B N 1
ATOM 2453 C CA . ASP B 1 114 ? 10.781 7.098 12.227 1 98.38 114 ASP B CA 1
ATOM 2454 C C . ASP B 1 114 ? 9.875 8.117 12.906 1 98.38 114 ASP B C 1
ATOM 2456 O O . ASP B 1 114 ? 9.539 7.977 14.086 1 98.38 114 ASP B O 1
ATOM 2460 N N . ASN B 1 115 ? 9.547 9.188 12.156 1 98.81 115 ASN B N 1
ATOM 2461 C CA . ASN B 1 115 ? 8.602 10.156 12.703 1 98.81 115 ASN B CA 1
ATOM 2462 C C . ASN B 1 115 ? 7.273 9.508 13.07 1 98.81 115 ASN B C 1
ATOM 2464 O O . ASN B 1 115 ? 6.723 9.773 14.141 1 98.81 115 ASN B O 1
ATOM 2468 N N . LEU B 1 116 ? 6.738 8.672 12.188 1 98.81 116 LEU B N 1
ATOM 2469 C CA . LEU B 1 116 ? 5.5 7.969 12.5 1 98.81 116 LEU B CA 1
ATOM 2470 C C . LEU B 1 116 ? 5.672 7.098 13.742 1 98.81 116 LEU B C 1
ATOM 2472 O O . LEU B 1 116 ? 4.809 7.094 14.625 1 98.81 116 LEU B O 1
ATOM 2476 N N . ARG B 1 117 ? 6.754 6.32 13.781 1 97.94 117 ARG B N 1
ATOM 2477 C CA . ARG B 1 117 ? 7 5.453 14.93 1 97.94 117 ARG B CA 1
ATOM 2478 C C . ARG B 1 117 ? 7.016 6.258 16.219 1 97.94 117 ARG B C 1
ATOM 2480 O O . A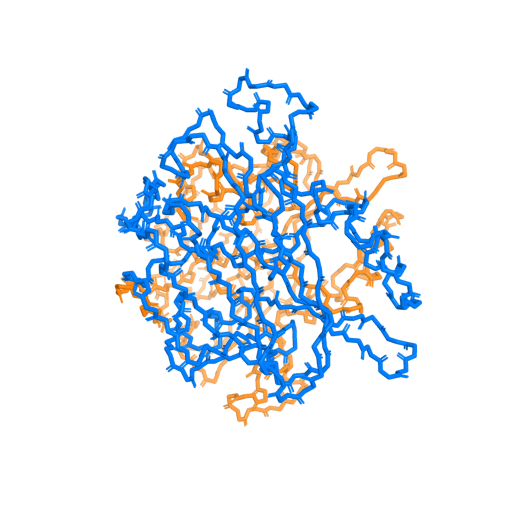RG B 1 117 ? 6.375 5.875 17.203 1 97.94 117 ARG B O 1
ATOM 2487 N N . SER B 1 118 ? 7.766 7.328 16.219 1 98.06 118 SER B N 1
ATOM 2488 C CA . SER B 1 118 ? 7.867 8.18 17.391 1 98.06 118 SER B CA 1
ATOM 2489 C C . SER B 1 118 ? 6.504 8.734 17.797 1 98.06 118 SER B C 1
ATOM 2491 O O . SER B 1 118 ? 6.168 8.773 18.984 1 98.06 118 SER B O 1
ATOM 2493 N N . ALA B 1 119 ? 5.727 9.211 16.797 1 98.31 119 ALA B N 1
ATOM 2494 C CA . ALA B 1 119 ? 4.398 9.75 17.078 1 98.31 119 ALA B CA 1
ATOM 2495 C C . ALA B 1 119 ? 3.5 8.703 17.734 1 98.31 119 ALA B C 1
ATOM 2497 O O . ALA B 1 119 ? 2.852 8.984 18.734 1 98.31 119 ALA B O 1
ATOM 2498 N N . VAL B 1 120 ? 3.475 7.508 17.125 1 97.81 120 VAL B N 1
ATOM 2499 C CA . VAL B 1 120 ? 2.611 6.441 17.625 1 97.81 120 VAL B CA 1
ATOM 2500 C C . VAL B 1 120 ? 3.031 6.055 19.031 1 97.81 120 VAL B C 1
ATOM 2502 O O . VAL B 1 120 ? 2.184 5.77 19.891 1 97.81 120 VAL B O 1
ATOM 2505 N N . GLN B 1 121 ? 4.309 6.012 19.312 1 96.69 121 GLN B N 1
ATOM 2506 C CA . GLN B 1 121 ? 4.824 5.691 20.641 1 96.69 121 GLN B CA 1
ATOM 2507 C C . GLN B 1 121 ? 4.348 6.703 21.688 1 96.69 121 GLN B C 1
ATOM 2509 O O . GLN B 1 121 ? 4.207 6.371 22.859 1 96.69 121 GLN B O 1
ATOM 2514 N N . GLN B 1 122 ? 4.09 7.891 21.25 1 96.31 122 GLN B N 1
ATOM 2515 C CA . GLN B 1 122 ? 3.691 8.961 22.156 1 96.31 122 GLN B CA 1
ATOM 2516 C C . GLN B 1 122 ? 2.18 8.961 22.375 1 96.31 122 GLN B C 1
ATOM 2518 O O . GLN B 1 122 ? 1.672 9.672 23.234 1 96.31 122 GLN B O 1
ATOM 2523 N N . CYS B 1 123 ? 1.475 8.203 21.516 1 93.56 123 CYS B N 1
ATOM 2524 C CA . CYS B 1 123 ? 0.028 8.109 21.672 1 93.56 123 CYS B CA 1
ATOM 2525 C C . CYS B 1 123 ? -0.327 7.359 22.953 1 93.56 123 CYS B C 1
ATOM 2527 O O . CYS B 1 123 ? 0.272 6.328 23.266 1 93.56 123 CYS B O 1
ATOM 2529 N N . THR B 1 124 ? -1.296 7.859 23.719 1 87.94 124 THR B N 1
ATOM 2530 C CA . THR B 1 124 ? -1.617 7.305 25.031 1 87.94 124 THR B CA 1
ATOM 2531 C C . THR B 1 124 ? -2.766 6.309 24.938 1 87.94 124 THR B C 1
ATOM 2533 O O . THR B 1 124 ? -3.023 5.551 25.875 1 87.94 124 THR B O 1
ATOM 2536 N N . GLU B 1 125 ? -3.408 6.238 23.844 1 88.25 125 GLU B N 1
ATOM 2537 C CA . GLU B 1 125 ? -4.496 5.281 23.688 1 88.25 125 GLU B CA 1
ATOM 2538 C C . GLU B 1 125 ? -3.98 3.846 23.719 1 88.25 125 GLU B C 1
ATOM 2540 O O . GLU B 1 125 ? -3.041 3.498 23 1 88.25 125 GLU B O 1
ATOM 2545 N N . PRO B 1 126 ? -4.605 2.977 24.516 1 86.25 126 PRO B N 1
ATOM 2546 C CA . PRO B 1 126 ? -4.102 1.613 24.703 1 86.25 126 PRO B CA 1
ATOM 2547 C C . PRO B 1 126 ? -4.023 0.833 23.391 1 86.25 126 PRO B C 1
ATOM 2549 O O . PRO B 1 126 ? -3.111 0.021 23.203 1 86.25 126 PRO B O 1
ATOM 2552 N N . SER B 1 127 ? -4.984 1.023 22.562 1 87.5 127 SER B N 1
ATOM 2553 C CA . SER B 1 127 ? -5.035 0.284 21.297 1 87.5 127 SER B CA 1
ATOM 2554 C C . SER B 1 127 ? -3.828 0.6 20.422 1 87.5 127 SER B C 1
ATOM 2556 O O . SER B 1 127 ? -3.49 -0.172 19.516 1 87.5 127 SER B O 1
ATOM 2558 N N . PHE B 1 128 ? -3.082 1.638 20.672 1 92.81 128 PHE B N 1
ATOM 2559 C CA . PHE B 1 128 ? -1.967 2.064 19.828 1 92.81 128 PHE B CA 1
ATOM 2560 C C . PHE B 1 128 ? -0.711 1.264 20.156 1 92.81 128 PHE B C 1
ATOM 2562 O O . PHE B 1 128 ? 0.253 1.275 19.391 1 92.81 128 PHE B O 1
ATOM 2569 N N . SER B 1 129 ? -0.747 0.561 21.312 1 90.94 129 SER B N 1
ATOM 2570 C CA . SER B 1 129 ? 0.36 -0.346 21.594 1 90.94 129 SER B CA 1
ATOM 2571 C C . SER B 1 129 ? 0.497 -1.411 20.516 1 90.94 129 SER B C 1
ATOM 2573 O O . SER B 1 129 ? 1.609 -1.816 20.172 1 90.94 129 SER B O 1
ATOM 2575 N N . HIS B 1 130 ? -0.6 -1.814 20 1 90.88 130 HIS B N 1
ATOM 2576 C CA . HIS B 1 130 ? -0.596 -2.787 18.906 1 90.88 130 HIS B CA 1
ATOM 2577 C C . HIS B 1 130 ? 0.009 -2.193 17.641 1 90.88 130 HIS B C 1
ATOM 2579 O O . HIS B 1 130 ? 0.74 -2.877 16.922 1 90.88 130 HIS B O 1
ATOM 2585 N N . VAL B 1 131 ? -0.285 -0.953 17.391 1 94.88 131 VAL B N 1
ATOM 2586 C CA . VAL B 1 131 ? 0.241 -0.268 16.203 1 94.88 131 VAL B CA 1
ATOM 2587 C C . VAL B 1 131 ? 1.759 -0.147 16.312 1 94.88 131 VAL B C 1
ATOM 2589 O O . VAL B 1 131 ? 2.475 -0.34 15.328 1 94.88 131 VAL B O 1
ATOM 2592 N N . VAL B 1 132 ? 2.252 0.163 17.547 1 94.56 132 VAL B N 1
ATOM 2593 C CA . VAL B 1 132 ? 3.689 0.241 17.781 1 94.56 132 VAL B CA 1
ATOM 2594 C C . VAL B 1 132 ? 4.348 -1.093 17.438 1 94.56 132 VAL B C 1
ATOM 2596 O O . VAL B 1 132 ? 5.375 -1.126 16.75 1 94.56 132 VAL B O 1
ATOM 2599 N N . GLY B 1 133 ? 3.727 -2.154 17.891 1 92.62 133 GLY B N 1
ATOM 2600 C CA . GLY B 1 133 ? 4.246 -3.48 17.594 1 92.62 133 GLY B CA 1
ATOM 2601 C C . GLY B 1 133 ? 4.332 -3.768 16.109 1 92.62 133 GLY B C 1
ATOM 2602 O O . GLY B 1 133 ? 5.32 -4.332 15.633 1 92.62 133 GLY B O 1
ATOM 2603 N N . PHE B 1 134 ? 3.312 -3.377 15.32 1 94.25 134 PHE B N 1
ATOM 2604 C CA . PHE B 1 134 ? 3.297 -3.543 13.875 1 94.25 134 PHE B CA 1
ATOM 2605 C C . PHE B 1 134 ? 4.441 -2.773 13.227 1 94.25 134 PHE B C 1
ATOM 2607 O O . PHE B 1 134 ? 5.203 -3.334 12.438 1 94.25 134 PHE B O 1
ATOM 2614 N N . LEU B 1 135 ? 4.586 -1.528 13.672 1 96.12 135 LEU B N 1
ATOM 2615 C CA . LEU B 1 135 ? 5.609 -0.67 13.094 1 96.12 135 LEU B CA 1
ATOM 2616 C C . LEU B 1 135 ? 7.004 -1.203 13.398 1 96.12 135 LEU B C 1
ATOM 2618 O O . LEU B 1 135 ? 7.891 -1.169 12.547 1 96.12 135 LEU B O 1
ATOM 2622 N N . GLU B 1 136 ? 7.195 -1.737 14.578 1 93.5 136 GLU B N 1
ATOM 2623 C CA . GLU B 1 136 ? 8.484 -2.271 15 1 93.5 136 GLU B CA 1
ATOM 2624 C C . GLU B 1 136 ? 8.828 -3.551 14.234 1 93.5 136 GLU B C 1
ATOM 2626 O O . GLU B 1 136 ? 10 -3.881 14.055 1 93.5 136 GLU B O 1
ATOM 2631 N N . SER B 1 137 ? 7.801 -4.246 13.758 1 91.75 137 SER B N 1
ATOM 2632 C CA . SER B 1 137 ? 7.996 -5.473 12.992 1 91.75 137 SER B CA 1
ATOM 2633 C C . SER B 1 137 ? 8.305 -5.172 11.531 1 91.75 137 SER B C 1
ATOM 2635 O O . SER B 1 137 ? 8.594 -6.078 10.75 1 91.75 137 SER B O 1
ATOM 2637 N N . GLY B 1 138 ? 8.234 -3.846 11.133 1 92.44 138 GLY B N 1
ATOM 2638 C CA . GLY B 1 138 ? 8.617 -3.445 9.789 1 92.44 138 GLY B CA 1
ATOM 2639 C C . GLY B 1 138 ? 7.441 -3.031 8.922 1 92.44 138 GLY B C 1
ATOM 2640 O O . GLY B 1 138 ? 7.617 -2.631 7.773 1 92.44 138 GLY B O 1
ATOM 2641 N N . TRP B 1 139 ? 6.262 -3.146 9.445 1 95.06 139 TRP B N 1
ATOM 2642 C CA . TRP B 1 139 ? 5.105 -2.645 8.703 1 95.06 139 TRP B CA 1
ATOM 2643 C C . TRP B 1 139 ? 5.102 -1.12 8.664 1 95.06 139 TRP B C 1
ATOM 2645 O O . TRP B 1 139 ? 5.387 -0.468 9.672 1 95.06 139 TRP B O 1
ATOM 2655 N N . MET B 1 140 ? 4.84 -0.55 7.52 1 97.12 140 MET B N 1
ATOM 2656 C CA . MET B 1 140 ? 4.672 0.887 7.32 1 97.12 140 MET B CA 1
ATOM 2657 C C . MET B 1 140 ? 3.459 1.179 6.445 1 97.12 140 MET B C 1
ATOM 2659 O O . MET B 1 140 ? 3.449 0.839 5.262 1 97.12 140 MET B O 1
ATOM 2663 N N . PRO B 1 141 ? 2.365 1.749 7.047 1 97.62 141 PRO B N 1
ATOM 2664 C CA . PRO B 1 141 ? 1.237 2.105 6.184 1 97.62 141 PRO B CA 1
ATOM 2665 C C . PRO B 1 141 ? 1.604 3.158 5.141 1 97.62 141 PRO B C 1
ATOM 2667 O O . PRO B 1 141 ? 2.383 4.07 5.426 1 97.62 141 PRO B O 1
ATOM 2670 N N . ASP B 1 142 ? 1.042 3.045 3.936 1 98.12 142 ASP B N 1
ATOM 2671 C CA . ASP B 1 142 ? 1.276 4.047 2.902 1 98.12 142 ASP B CA 1
ATOM 2672 C C . ASP B 1 142 ? 0.761 5.418 3.336 1 98.12 142 ASP B C 1
ATOM 2674 O O . ASP B 1 142 ? -0.396 5.551 3.738 1 98.12 142 ASP B O 1
ATOM 2678 N N . PRO B 1 143 ? 1.566 6.395 3.203 1 98.81 143 PRO B N 1
ATOM 2679 C CA . PRO B 1 143 ? 1.086 7.734 3.553 1 98.81 143 PRO B CA 1
ATOM 2680 C C . PRO B 1 143 ? 0.286 8.383 2.426 1 98.81 143 PRO B C 1
ATOM 2682 O O . PRO B 1 143 ? 0.429 8.008 1.262 1 98.81 143 PRO B O 1
ATOM 2685 N N . LEU B 1 144 ? -0.599 9.281 2.807 1 98.94 144 LEU B N 1
ATOM 2686 C CA . LEU B 1 144 ? -0.969 10.406 1.951 1 98.94 144 LEU B CA 1
ATOM 2687 C C . LEU B 1 144 ? 0.119 11.477 1.957 1 98.94 144 LEU B C 1
ATOM 2689 O O . LEU B 1 144 ? 0.345 12.133 2.977 1 98.94 144 LEU B O 1
ATOM 2693 N N . ASN B 1 145 ? 0.804 11.617 0.85 1 98.88 145 ASN B N 1
ATOM 2694 C CA . ASN B 1 145 ? 1.856 12.625 0.768 1 98.88 145 ASN B CA 1
ATOM 2695 C C . ASN B 1 145 ? 1.318 13.961 0.256 1 98.88 145 ASN B C 1
ATOM 2697 O O . ASN B 1 145 ? 1.325 14.211 -0.95 1 98.88 145 ASN B O 1
ATOM 2701 N N . LEU B 1 146 ? 0.909 14.797 1.192 1 98.94 146 LEU B N 1
ATOM 2702 C CA . LEU B 1 146 ? 0.304 16.078 0.834 1 98.94 146 LEU B CA 1
ATOM 2703 C C . LEU B 1 146 ? 1.309 16.969 0.116 1 98.94 146 LEU B C 1
ATOM 2705 O O . LEU B 1 146 ? 2.461 17.078 0.54 1 98.94 146 LEU B O 1
ATOM 2709 N N . PHE B 1 147 ? 0.914 17.562 -1.027 1 98.81 147 PHE B N 1
ATOM 2710 C CA . PHE B 1 147 ? 1.598 18.578 -1.834 1 98.81 147 PHE B CA 1
ATOM 2711 C C . PHE B 1 147 ? 2.707 17.938 -2.664 1 98.81 147 PHE B C 1
ATOM 2713 O O . PHE B 1 147 ? 3.336 18.609 -3.484 1 98.81 147 PHE B O 1
ATOM 2720 N N . MET B 1 148 ? 2.926 16.672 -2.516 1 98.69 148 MET B N 1
ATOM 2721 C CA . MET B 1 148 ? 3.965 15.984 -3.275 1 98.69 148 MET B CA 1
ATOM 2722 C C . MET B 1 148 ? 3.537 15.789 -4.727 1 98.69 148 MET B C 1
ATOM 2724 O O . MET B 1 148 ? 2.42 15.344 -4.996 1 98.69 148 MET B O 1
ATOM 2728 N N . LYS B 1 149 ? 4.457 16.125 -5.57 1 98.25 149 LYS B N 1
ATOM 2729 C CA . LYS B 1 149 ? 4.191 16.016 -7 1 98.25 149 LYS B CA 1
ATOM 2730 C C . LYS B 1 149 ? 4.91 14.812 -7.605 1 98.25 149 LYS B C 1
ATOM 2732 O O . LYS B 1 149 ? 6.141 14.75 -7.605 1 98.25 149 LYS B O 1
ATOM 2737 N N . VAL B 1 150 ? 4.141 13.875 -8.125 1 97.69 150 VAL B N 1
ATOM 2738 C CA . VAL B 1 150 ? 4.672 12.695 -8.805 1 97.69 150 VAL B CA 1
ATOM 2739 C C . VAL B 1 150 ? 4.074 12.602 -10.203 1 97.69 150 VAL B C 1
ATOM 2741 O O . VAL B 1 150 ? 2.852 12.578 -10.367 1 97.69 150 VAL B O 1
ATOM 2744 N N . ASN B 1 151 ? 4.895 12.586 -11.18 1 96.56 151 ASN B N 1
ATOM 2745 C CA . ASN B 1 151 ? 4.465 12.359 -12.555 1 96.56 151 ASN B CA 1
ATOM 2746 C C . ASN B 1 151 ? 4.414 10.867 -12.883 1 96.56 151 ASN B C 1
ATOM 2748 O O . ASN B 1 151 ? 5.297 10.109 -12.484 1 96.56 151 ASN B O 1
ATOM 2752 N N . ILE B 1 152 ? 3.346 10.469 -13.594 1 96.06 152 ILE B N 1
ATOM 2753 C CA . ILE B 1 152 ? 3.195 9.094 -14.062 1 96.06 152 ILE B CA 1
ATOM 2754 C C . ILE B 1 152 ? 3.244 9.062 -15.594 1 96.06 152 ILE B C 1
ATOM 2756 O O . ILE B 1 152 ? 2.422 9.695 -16.25 1 96.06 152 ILE B O 1
ATOM 2760 N N . ASN B 1 153 ? 4.164 8.469 -16.125 1 94.62 153 ASN B N 1
ATOM 2761 C CA . ASN B 1 153 ? 4.305 8.211 -17.547 1 94.62 153 ASN B CA 1
ATOM 2762 C C . ASN B 1 153 ? 4.434 6.723 -17.844 1 94.62 153 ASN B C 1
ATOM 2764 O O . ASN B 1 153 ? 5.527 6.16 -17.75 1 94.62 153 ASN B O 1
ATOM 2768 N N . GLY B 1 154 ? 3.336 6.078 -18.375 1 90.88 154 GLY B N 1
ATOM 2769 C CA . GLY B 1 154 ? 3.332 4.625 -18.422 1 90.88 154 GLY B CA 1
ATOM 2770 C C . GLY B 1 154 ? 3.531 3.977 -17.062 1 90.88 154 GLY B C 1
ATOM 2771 O O . GLY B 1 154 ? 2.75 4.211 -16.141 1 90.88 154 GLY B O 1
ATOM 2772 N N . THR B 1 155 ? 4.609 3.254 -16.953 1 93 155 THR B N 1
ATOM 2773 C CA . THR B 1 155 ? 4.906 2.635 -15.672 1 93 155 THR B CA 1
ATOM 2774 C C . THR B 1 155 ? 5.906 3.475 -14.883 1 93 155 THR B C 1
ATOM 2776 O O . THR B 1 155 ? 6.113 3.242 -13.688 1 93 155 THR B O 1
ATOM 2779 N N . LYS B 1 156 ? 6.418 4.469 -15.531 1 96.62 156 LYS B N 1
ATOM 2780 C CA . LYS B 1 156 ? 7.484 5.246 -14.898 1 96.62 156 LYS B CA 1
ATOM 2781 C C . LYS B 1 156 ? 6.914 6.305 -13.961 1 96.62 156 LYS B C 1
ATOM 2783 O O . LYS B 1 156 ? 5.922 6.961 -14.289 1 96.62 156 LYS B O 1
ATOM 2788 N N . LEU B 1 157 ? 7.516 6.371 -12.82 1 97.75 157 LEU B N 1
ATOM 2789 C CA . LEU B 1 157 ? 7.207 7.398 -11.828 1 97.75 157 LEU B CA 1
ATOM 2790 C C . LEU B 1 157 ? 8.359 8.383 -11.695 1 97.75 157 LEU B C 1
ATOM 2792 O O . LEU B 1 157 ? 9.531 7.988 -11.711 1 97.75 157 LEU B O 1
ATOM 2796 N N . GLN B 1 158 ? 7.996 9.672 -11.594 1 97.12 158 GLN B N 1
ATOM 2797 C CA . GLN B 1 158 ? 9.008 10.695 -11.352 1 97.12 158 GLN B CA 1
ATOM 2798 C C . GLN B 1 158 ? 8.555 11.68 -10.281 1 97.12 158 GLN B C 1
ATOM 2800 O O . GLN B 1 158 ? 7.512 12.328 -10.43 1 97.12 158 GLN B O 1
ATOM 2805 N N . CYS B 1 159 ? 9.328 11.688 -9.211 1 97.12 159 CYS B N 1
ATOM 2806 C CA . CYS B 1 159 ? 9.094 12.695 -8.18 1 97.12 159 CYS B CA 1
ATOM 2807 C C . CYS B 1 159 ? 9.664 14.047 -8.594 1 97.12 159 CYS B C 1
ATOM 2809 O O . CYS B 1 159 ? 10.82 14.133 -9.023 1 97.12 159 CYS B O 1
ATOM 2811 N N . LEU B 1 160 ? 8.883 15.07 -8.555 1 97.44 160 LEU B N 1
ATOM 2812 C CA . LEU B 1 160 ? 9.281 16.438 -8.891 1 97.44 160 LEU B CA 1
ATOM 2813 C C . LEU B 1 160 ? 9.094 17.359 -7.703 1 97.44 160 LEU B C 1
ATOM 2815 O O . LEU B 1 160 ? 8.414 17.016 -6.734 1 97.44 160 LEU B O 1
ATOM 2819 N N . ASP B 1 161 ? 9.711 18.516 -7.77 1 97.44 161 ASP B N 1
ATOM 2820 C CA . ASP B 1 161 ? 9.414 19.516 -6.754 1 97.44 161 ASP B CA 1
ATOM 2821 C C . ASP B 1 161 ? 7.945 19.922 -6.789 1 97.44 161 ASP B C 1
ATOM 2823 O O . ASP B 1 161 ? 7.352 20.031 -7.863 1 97.44 161 ASP B O 1
ATOM 2827 N N . PRO B 1 162 ? 7.434 20.203 -5.625 1 98.06 162 PRO B N 1
ATOM 2828 C CA . PRO B 1 162 ? 6.016 20.562 -5.551 1 98.06 162 PRO B CA 1
ATOM 2829 C C . PRO B 1 162 ? 5.691 21.875 -6.246 1 98.06 162 PRO B C 1
ATOM 2831 O O . PRO B 1 162 ? 6.539 22.766 -6.297 1 98.06 162 PRO B O 1
ATOM 2834 N N . ASP B 1 163 ? 4.441 21.969 -6.715 1 97.94 163 ASP B N 1
ATOM 2835 C CA . ASP B 1 163 ? 3.938 23.203 -7.309 1 97.94 163 ASP B CA 1
ATOM 2836 C C . ASP B 1 163 ? 3.225 24.062 -6.27 1 97.94 163 ASP B C 1
ATOM 2838 O O . ASP B 1 163 ? 2.773 25.172 -6.574 1 97.94 163 ASP B O 1
ATOM 2842 N N . SER B 1 164 ? 3.061 23.5 -5.035 1 98.19 164 SER B N 1
ATOM 2843 C CA . SER B 1 164 ? 2.355 24.25 -4 1 98.19 164 SER B CA 1
ATOM 2844 C C . SER B 1 164 ? 3.092 25.547 -3.654 1 98.19 164 SER B C 1
ATOM 2846 O O . SER B 1 164 ? 4.324 25.562 -3.625 1 98.19 164 SER B O 1
ATOM 2848 N N . LYS B 1 165 ? 2.326 26.609 -3.346 1 98.06 165 LYS B N 1
ATOM 2849 C CA . LYS B 1 165 ? 2.855 27.906 -2.949 1 98.06 165 LYS B CA 1
ATOM 2850 C C . LYS B 1 165 ? 2.625 28.156 -1.462 1 98.06 165 LYS B C 1
ATOM 2852 O O . LYS B 1 165 ? 1.801 27.5 -0.832 1 98.06 165 LYS B O 1
ATOM 2857 N N . ALA B 1 166 ? 3.385 29.172 -0.972 1 98.31 166 ALA B N 1
ATOM 2858 C CA . ALA B 1 166 ? 3.211 29.547 0.427 1 98.31 166 ALA B CA 1
ATOM 2859 C C . ALA B 1 166 ? 1.751 29.875 0.729 1 98.31 166 ALA B C 1
ATOM 2861 O O . ALA B 1 166 ? 1.128 30.672 0.026 1 98.31 166 ALA B O 1
ATOM 2862 N N . GLY B 1 167 ? 1.207 29.203 1.71 1 98.5 167 GLY B N 1
ATOM 2863 C CA . GLY B 1 167 ? -0.158 29.484 2.121 1 98.5 167 GLY B CA 1
ATOM 2864 C C . GLY B 1 167 ? -1.17 28.516 1.547 1 98.5 167 GLY B C 1
ATOM 2865 O O . GLY B 1 167 ? -2.311 28.453 2.008 1 98.5 167 GLY B O 1
ATOM 2866 N N . ASP B 1 168 ? -0.833 27.766 0.438 1 98.75 168 ASP B N 1
ATOM 2867 C CA . ASP B 1 168 ? -1.718 26.703 -0.049 1 98.75 168 ASP B CA 1
ATOM 2868 C C . ASP B 1 168 ? -2.07 25.719 1.068 1 98.75 168 ASP B C 1
ATOM 2870 O O . ASP B 1 168 ? -1.245 25.453 1.943 1 98.75 168 ASP B O 1
ATOM 2874 N N . TYR B 1 169 ? -3.287 25.188 1.08 1 98.81 169 TYR B N 1
ATOM 2875 C CA . TYR B 1 169 ? -3.701 24.281 2.143 1 98.81 169 TYR B CA 1
ATOM 2876 C C . TYR B 1 169 ? -4.695 23.25 1.622 1 98.81 169 TYR B C 1
ATOM 2878 O O . TYR B 1 169 ? -5.246 23.406 0.529 1 98.81 169 TYR B O 1
ATOM 2886 N N . ILE B 1 170 ? -4.867 22.219 2.32 1 98.88 170 ILE B N 1
ATOM 2887 C CA . ILE B 1 170 ? -5.914 21.219 2.139 1 98.88 170 ILE B CA 1
ATOM 2888 C C . ILE B 1 170 ? -6.668 21.016 3.453 1 98.88 170 ILE B C 1
ATOM 2890 O O . ILE B 1 170 ? -6.066 21.047 4.531 1 98.88 170 ILE B O 1
ATOM 2894 N N . VAL B 1 171 ? -7.965 20.875 3.389 1 98.94 171 VAL B N 1
ATOM 2895 C CA . VAL B 1 171 ? -8.812 20.609 4.547 1 98.94 171 VAL B CA 1
ATOM 2896 C C . VAL B 1 171 ? -9.367 19.188 4.469 1 98.94 171 VAL B C 1
ATOM 2898 O O . VAL B 1 171 ? -9.984 18.812 3.469 1 98.94 171 VAL B O 1
ATOM 2901 N N . LEU B 1 172 ? -9.164 18.422 5.488 1 98.94 172 LEU B N 1
ATOM 2902 C CA . LEU B 1 172 ? -9.633 17.047 5.602 1 98.94 172 LEU B CA 1
ATOM 2903 C C . LEU B 1 172 ? -10.602 16.891 6.77 1 98.94 172 LEU B C 1
ATOM 2905 O O . LEU B 1 172 ? -10.25 17.172 7.918 1 98.94 172 LEU B O 1
ATOM 2909 N N . LYS B 1 173 ? -11.75 16.438 6.484 1 98.94 173 LYS B N 1
ATOM 2910 C CA . LYS B 1 173 ? -12.766 16.203 7.512 1 98.94 173 LYS B CA 1
ATOM 2911 C C . LYS B 1 173 ? -12.711 14.758 8.016 1 98.94 173 LYS B C 1
ATOM 2913 O O . LYS B 1 173 ? -12.703 13.812 7.227 1 98.94 173 LYS B O 1
ATOM 2918 N N . ALA B 1 174 ? -12.727 14.641 9.352 1 98.94 174 ALA B N 1
ATOM 2919 C CA . ALA B 1 174 ? -12.75 13.312 9.969 1 98.94 174 ALA B CA 1
ATOM 2920 C C . ALA B 1 174 ? -14.148 12.711 9.922 1 98.94 174 ALA B C 1
ATOM 2922 O O . ALA B 1 174 ? -15.094 13.281 10.469 1 98.94 174 ALA B O 1
ATOM 2923 N N . GLU B 1 175 ? -14.273 11.562 9.312 1 98.81 175 GLU B N 1
ATOM 2924 C CA . GLU B 1 175 ? -15.523 10.82 9.289 1 98.81 175 GLU B CA 1
ATOM 2925 C C . GLU B 1 175 ? -15.609 9.844 10.461 1 98.81 175 GLU B C 1
ATOM 2927 O O . GLU B 1 175 ? -16.688 9.32 10.766 1 98.81 175 GLU B O 1
ATOM 2932 N N . GLN B 1 176 ? -14.531 9.57 11.078 1 97.94 176 GLN B N 1
ATOM 2933 C CA . GLN B 1 176 ? -14.352 8.75 12.273 1 97.94 176 GLN B CA 1
ATOM 2934 C C . GLN B 1 176 ? -13.477 9.469 13.297 1 97.94 176 GLN B C 1
ATOM 2936 O O . GLN B 1 176 ? -12.641 10.305 12.938 1 97.94 176 GLN B O 1
ATOM 2941 N N . GLU B 1 177 ? -13.727 9.172 14.641 1 97.31 177 GLU B N 1
ATOM 2942 C CA . GLU B 1 177 ? -12.734 9.594 15.625 1 97.31 177 GLU B CA 1
ATOM 2943 C C . GLU B 1 177 ? -11.359 9.016 15.297 1 97.31 177 GLU B C 1
ATOM 2945 O O . GLU B 1 177 ? -11.211 7.805 15.125 1 97.31 177 GLU B O 1
ATOM 2950 N N . CYS B 1 178 ? -10.375 9.961 15.172 1 98 178 CYS B N 1
ATOM 2951 C CA . CYS B 1 178 ? -9.078 9.445 14.727 1 98 178 CYS B CA 1
ATOM 2952 C C . CYS B 1 178 ? -7.945 10.352 15.18 1 98 178 CYS B C 1
ATOM 2954 O O . CYS B 1 178 ? -8.188 11.477 15.641 1 98 178 CYS B O 1
ATOM 2956 N N . ILE B 1 179 ? -6.777 9.812 15.227 1 98.31 179 ILE B N 1
ATOM 2957 C CA . ILE B 1 179 ? -5.543 10.578 15.359 1 98.31 179 ILE B CA 1
ATOM 2958 C C . ILE B 1 179 ? -4.898 10.758 13.984 1 98.31 179 ILE B C 1
ATOM 2960 O O . ILE B 1 179 ? -4.645 9.781 13.281 1 98.31 179 ILE B O 1
ATOM 2964 N N . VAL B 1 180 ? -4.695 12 13.602 1 98.88 180 VAL B N 1
ATOM 2965 C CA . VAL B 1 180 ? -3.961 12.328 12.383 1 98.88 180 VAL B CA 1
ATOM 2966 C C . VAL B 1 180 ? -2.496 12.594 12.719 1 98.88 180 VAL B C 1
ATOM 2968 O O . VAL B 1 180 ? -2.195 13.375 13.625 1 98.88 180 VAL B O 1
ATOM 2971 N N . ILE B 1 181 ? -1.628 11.922 12.078 1 98.88 181 ILE B N 1
ATOM 2972 C CA . ILE B 1 181 ? -0.19 12.102 12.258 1 98.88 181 ILE B CA 1
ATOM 2973 C C . ILE B 1 181 ? 0.415 12.688 10.984 1 98.88 181 ILE B C 1
ATOM 2975 O O . ILE B 1 181 ? 0.187 12.18 9.883 1 98.88 181 ILE B O 1
ATOM 2979 N N . MET B 1 182 ? 1.142 13.766 11.109 1 98.94 182 MET B N 1
ATOM 2980 C CA . MET B 1 182 ? 1.708 14.523 10 1 98.94 182 MET B CA 1
ATOM 2981 C C . MET B 1 182 ? 3.221 14.656 10.148 1 98.94 182 MET B C 1
ATOM 2983 O O . MET B 1 182 ? 3.711 15.055 11.203 1 98.94 182 MET B O 1
ATOM 2987 N N . SER B 1 183 ? 3.918 14.305 9.156 1 98.94 183 SER B N 1
ATOM 2988 C CA . SER B 1 183 ? 5.375 14.422 9.133 1 98.94 183 SER B CA 1
ATOM 2989 C C . SER B 1 183 ? 5.836 15.398 8.055 1 98.94 183 SER B C 1
ATOM 2991 O O . SER B 1 183 ? 5.59 15.188 6.867 1 98.94 183 SER B O 1
ATOM 2993 N N . ALA B 1 184 ? 6.492 16.5 8.477 1 98.94 184 ALA B N 1
ATOM 2994 C CA . ALA B 1 184 ? 7.184 17.328 7.492 1 98.94 184 ALA B CA 1
ATOM 2995 C C . ALA B 1 184 ? 8.391 16.594 6.906 1 98.94 184 ALA B C 1
ATOM 2997 O O . ALA B 1 184 ? 9.422 16.453 7.566 1 98.94 184 ALA B O 1
ATOM 2998 N N . CYS B 1 185 ? 8.242 16.109 5.738 1 98.81 185 CYS B N 1
ATOM 2999 C CA . CYS B 1 185 ? 9.188 15.172 5.156 1 98.81 185 CYS B CA 1
ATOM 3000 C C . CYS B 1 185 ? 10.602 15.75 5.145 1 98.81 185 CYS B C 1
ATOM 3002 O O . CYS B 1 185 ? 10.812 16.859 4.664 1 98.81 185 CYS B O 1
ATOM 3004 N N . PRO B 1 186 ? 11.594 15.016 5.559 1 98.69 186 PRO B N 1
ATOM 3005 C CA . PRO B 1 186 ? 12.977 15.492 5.668 1 98.69 186 PRO B CA 1
ATOM 3006 C C . PRO B 1 186 ? 13.758 15.336 4.371 1 98.69 186 PRO B C 1
ATOM 3008 O O . PRO B 1 186 ? 14.945 15.656 4.32 1 98.69 186 PRO B O 1
ATOM 3011 N N . MET B 1 187 ? 13.195 14.781 3.316 1 98.19 187 MET B N 1
ATOM 3012 C CA . MET B 1 187 ? 13.945 14.453 2.107 1 98.19 187 MET B CA 1
ATOM 3013 C C . MET B 1 187 ? 14.703 15.664 1.58 1 98.19 187 MET B C 1
ATOM 3015 O O . MET B 1 187 ? 14.094 16.703 1.288 1 98.19 187 MET B O 1
ATOM 3019 N N . ASP B 1 188 ? 16 15.531 1.567 1 97.62 188 ASP B N 1
ATOM 3020 C CA . ASP B 1 188 ? 16.875 16.594 1.084 1 97.62 188 ASP B CA 1
ATOM 3021 C C . ASP B 1 188 ? 17.969 16.047 0.189 1 97.62 188 ASP B C 1
ATOM 3023 O O . ASP B 1 188 ? 18.953 16.734 -0.102 1 97.62 188 ASP B O 1
ATOM 3027 N N . LEU B 1 189 ? 17.844 14.805 -0.272 1 96.06 189 LEU B N 1
ATOM 3028 C CA . LEU B 1 189 ? 18.859 14.156 -1.097 1 96.06 189 LEU B CA 1
ATOM 3029 C C . LEU B 1 189 ? 18.375 14.016 -2.537 1 96.06 189 LEU B C 1
ATOM 3031 O O . LEU B 1 189 ? 19.141 13.617 -3.414 1 96.06 189 LEU B O 1
ATOM 3035 N N . SER B 1 190 ? 17.078 14.227 -2.789 1 93 190 SER B N 1
ATOM 3036 C CA . SER B 1 190 ? 16.469 14.18 -4.113 1 93 190 SER B CA 1
ATOM 3037 C C . SER B 1 190 ? 15.336 15.188 -4.238 1 93 190 SER B C 1
ATOM 3039 O O . SER B 1 190 ? 14.922 15.781 -3.246 1 93 190 SER B O 1
ATOM 3041 N N . ALA B 1 191 ? 14.938 15.43 -5.453 1 91.94 191 ALA B N 1
ATOM 3042 C CA . ALA B 1 191 ? 13.797 16.312 -5.676 1 91.94 191 ALA B CA 1
ATOM 3043 C C . ALA B 1 191 ? 12.555 15.789 -4.965 1 91.94 191 ALA B C 1
ATOM 3045 O O . ALA B 1 191 ? 12.141 14.648 -5.176 1 91.94 191 ALA B O 1
ATOM 3046 N N . CYS B 1 192 ? 11.969 16.562 -4.062 1 94.31 192 CYS B N 1
ATOM 3047 C CA . CYS B 1 192 ? 10.773 16.203 -3.32 1 94.31 192 CYS B CA 1
ATOM 3048 C C . CYS B 1 192 ? 10.141 17.438 -2.67 1 94.31 192 CYS B C 1
ATOM 3050 O O . CYS B 1 192 ? 8.961 17.719 -2.889 1 94.31 192 CYS B O 1
ATOM 3052 N N . ASN B 1 193 ? 10.844 18.281 -1.964 1 95.25 193 ASN B N 1
ATOM 3053 C CA . ASN B 1 193 ? 10.336 19.344 -1.115 1 95.25 193 ASN B CA 1
ATOM 3054 C C . ASN B 1 193 ? 10.547 20.719 -1.749 1 95.25 193 ASN B C 1
ATOM 3056 O O . ASN B 1 193 ? 10.133 21.734 -1.195 1 95.25 193 ASN B O 1
ATOM 3060 N N . GLY B 1 194 ? 11.062 20.859 -2.805 1 89.75 194 GLY B N 1
ATOM 3061 C CA . GLY B 1 194 ? 11.352 22.156 -3.422 1 89.75 194 GLY B CA 1
ATOM 3062 C C . GLY B 1 194 ? 12.477 22.906 -2.744 1 89.75 194 GLY B C 1
ATOM 3063 O O . GLY B 1 194 ? 12.477 24.125 -2.701 1 89.75 194 GLY B O 1
ATOM 3064 N N . GLY B 1 195 ? 13.391 22.297 -2.123 1 90.81 195 GLY B N 1
ATOM 3065 C CA . GLY B 1 195 ? 14.469 22.891 -1.348 1 90.81 195 GLY B CA 1
ATOM 3066 C C . GLY B 1 195 ? 14.672 22.219 0 1 90.81 195 GLY B C 1
ATOM 3067 O O . GLY B 1 195 ? 14.477 21.016 0.137 1 90.81 195 GLY B O 1
ATOM 3068 N N . GLU B 1 196 ? 15.172 23.047 0.965 1 95.56 196 GLU B N 1
ATOM 3069 C CA . GLU B 1 196 ? 15.391 22.5 2.305 1 95.56 196 GLU B CA 1
ATOM 3070 C C . GLU B 1 196 ? 14.062 22.219 3.01 1 95.56 196 GLU B C 1
ATOM 3072 O O . GLU B 1 196 ? 13.117 23 2.9 1 95.56 196 GLU B O 1
ATOM 3077 N N . PRO B 1 197 ? 14.047 21.094 3.654 1 98.25 197 PRO B N 1
ATOM 3078 C CA . PRO B 1 197 ? 12.828 20.812 4.414 1 98.25 197 PRO B CA 1
ATOM 3079 C C . PRO B 1 197 ? 12.422 21.969 5.328 1 98.25 197 PRO B C 1
ATOM 3081 O O . PRO B 1 197 ? 13.289 22.609 5.938 1 98.25 197 PRO B O 1
ATOM 3084 N N . SER B 1 198 ? 11.195 22.266 5.422 1 98.38 198 SER B N 1
ATOM 3085 C CA . SER B 1 198 ? 10.664 23.375 6.215 1 98.38 198 SER B CA 1
ATOM 3086 C C . SER B 1 198 ? 9.477 22.938 7.066 1 98.38 198 SER B C 1
ATOM 3088 O O . SER B 1 198 ? 8.992 21.812 6.922 1 98.38 198 SER B O 1
ATOM 3090 N N . SER B 1 199 ? 9.133 23.781 8.031 1 98.56 199 SER B N 1
ATOM 3091 C CA . SER B 1 199 ? 7.949 23.531 8.844 1 98.56 199 SER B CA 1
ATOM 3092 C C . SER B 1 199 ? 6.672 23.812 8.07 1 98.56 199 SER B C 1
ATOM 3094 O O . SER B 1 199 ? 6.711 24.453 7.008 1 98.56 199 SER B O 1
ATOM 3096 N N . ALA B 1 200 ? 5.605 23.281 8.461 1 98.75 200 ALA B N 1
ATOM 3097 C CA . ALA B 1 200 ? 4.246 23.578 8.008 1 98.75 200 ALA B CA 1
ATOM 3098 C C . ALA B 1 200 ? 3.332 23.875 9.195 1 98.75 200 ALA B C 1
ATOM 3100 O O . ALA B 1 200 ? 3.75 23.781 10.352 1 98.75 200 ALA B O 1
ATOM 3101 N N . ALA B 1 201 ? 2.145 24.359 8.883 1 98.88 201 ALA B N 1
ATOM 3102 C CA . ALA B 1 201 ? 1.186 24.672 9.938 1 98.88 201 ALA B CA 1
ATOM 3103 C C . ALA B 1 201 ? -0.099 23.859 9.766 1 98.88 201 ALA B C 1
ATOM 3105 O O . ALA B 1 201 ? -0.346 23.297 8.703 1 98.88 201 ALA B O 1
ATOM 3106 N N . PHE B 1 202 ? -0.842 23.672 10.852 1 98.88 202 PHE B N 1
ATOM 3107 C CA . PHE B 1 202 ? -2.17 23.062 10.742 1 98.88 202 PHE B CA 1
ATOM 3108 C C . PHE B 1 202 ? -3.141 23.734 11.711 1 98.88 202 PHE B C 1
ATOM 3110 O O . PHE B 1 202 ? -2.723 24.453 12.633 1 98.88 202 PHE B O 1
ATOM 3117 N N . GLU B 1 203 ? -4.395 23.609 11.414 1 98.56 203 GLU B N 1
ATOM 3118 C CA . GLU B 1 203 ? -5.492 24.125 12.234 1 98.56 203 GLU B CA 1
ATOM 3119 C C . GLU B 1 203 ? -6.629 23.109 12.32 1 98.56 203 GLU B C 1
ATOM 3121 O O . GLU B 1 203 ? -6.945 22.438 11.344 1 98.56 203 GLU B O 1
ATOM 3126 N N . VAL B 1 204 ? -7.176 23.031 13.516 1 98.56 204 VAL B N 1
ATOM 3127 C CA . VAL B 1 204 ? -8.383 22.219 13.664 1 98.56 204 VAL B CA 1
ATOM 3128 C C . VAL B 1 204 ? -9.617 23.109 13.523 1 98.56 204 VAL B C 1
ATOM 3130 O O . VAL B 1 204 ? -9.695 24.188 14.133 1 98.56 204 VAL B O 1
ATOM 3133 N N . LEU B 1 205 ? -10.484 22.75 12.734 1 97.94 205 LEU B N 1
ATOM 3134 C CA . LEU B 1 205 ? -11.703 23.484 12.453 1 97.94 205 LEU B CA 1
ATOM 3135 C C . LEU B 1 205 ? -12.922 22.766 13.008 1 97.94 205 LEU B C 1
ATOM 3137 O O . LEU B 1 205 ? -12.984 21.531 12.992 1 97.94 205 LEU B O 1
#

Nearest PDB structures (foldseek):
  3oru-assembly1_A  TM=8.768E-01  e=1.461E-19  Ruegeria sp. TM1040
  3di4-assembly1_B  TM=8.210E-01  e=8.552E-12  Ruegeria pomeroyi DSS-3
  4qxb-assembly2_C  TM=2.087E-01  e=9.179E+00  Mus musculus
  3oru-assembly1_A  TM=8.771E-01  e=1.605E-19  Ruegeria sp. TM1040
  3di4-assembly1_B  TM=8.215E-01  e=9.267E-12  Ruegeria pomeroyi DSS-3

Secondary structure (DSSP, 8-state):
--EE-TTSEEEEEE-TT-EEEEE-SSSS--EEEEEEE--SSS-PPPBB-HHHHHHHHTBSSPPTT-EEEBTTS-EEEEEEEE-S-S--BSSSPPP-HHHHHHTT--TTS--HHHHHHHHHHH---TTHHHHHHHHHTT--PPPEEET-EEEEETTEEEEE-----TT-EEEEEESSSEEEEEEE----SSSSSSSS---EEEEE-/--EE-TTSEEEEEE-TT-EEEEE-SSSS--EEEEEEE--SSS-PPPBB-HHHHHHHHTBSSPPTT-EEEBTTS-EEEEEEEE-S-S--BSSSPPP-HHHHHHTT--TTS--HHHHHHHHHHH---TTHHHHHHHHHTT--PPPEEET-EEEEETTEEEEE-----TT-EEEEEESSSEEEEEEE----SSSSSSSS---EEEEE-

Organism: Aspergillus flavus (strain ATCC 200026 / FGSC A1120 / IAM 13836 / NRRL 3357 / JCM 12722 / SRRC 167) (NCBI:txid332952)

Foldseek 3Di:
DDKQFFLAKDKDWDAAFKKKKWFPAAWQWKKWKKKWFQDPDLDATWIQAQVLQCVVVVHNDDDQQDAGATPVSHGFKHWPDWQWPPAKGQPDAWDALVNQVVLVHHSPRRTVLVNVLVVLVPDPRPSSVVVNVCSVVPDGHGTGTPQWHWDDDPPDIDTAGGPGHRGTIIMMGGNHGIMMMIGRGQDDSDHTRNHGGGMIDMDMD/DDKQFFLAKDKDWDAAFKKKKWFPAAWQWKKWKKKWFQDPDLDATWIQAQVLQCVVVVHNDDDQQDAGATPVSHGFKHWPDWQWPPAKGQPDAWDALVNQVVLVHHSPQRTVLVNVLVVLVPDPRPSSVVVNVCSVVPDGHGTTTPQWHWDDDPPDIDTAGGPGHRGTIIMMGGNGGIMMMIGRGQDDSDHTRNHGGGMIDMDMD

Radius of gyration: 20.41 Å; Cα contacts (8 Å, |Δi|>4): 1147; chains: 2; bounding box: 48×59×48 Å

Solvent-accessible surface area (backbone atoms only — not comparable to full-atom values): 20048 Å² total; per-residue (Å²): 124,58,58,21,44,50,42,30,50,34,73,46,80,36,52,55,74,28,28,40,37,44,28,26,54,72,30,14,46,26,32,38,33,48,39,31,39,60,58,90,56,104,39,62,44,48,35,48,23,48,41,40,25,20,50,69,70,33,21,65,58,72,51,78,76,31,48,45,12,16,62,73,63,43,62,34,37,26,32,69,45,66,70,36,87,73,44,51,32,59,61,49,46,61,49,31,40,60,54,32,42,75,70,71,51,50,61,84,50,66,26,38,44,59,35,49,52,54,51,45,65,67,49,80,56,73,48,39,57,58,52,43,52,44,44,74,56,50,54,73,79,53,26,44,25,40,42,23,29,64,49,75,56,90,48,38,43,42,65,34,51,21,83,32,44,56,62,23,31,38,29,36,30,22,64,36,42,24,40,36,39,37,20,17,39,36,54,70,85,59,66,36,19,60,52,76,51,39,47,30,36,39,44,80,88,123,58,56,21,45,50,43,30,50,35,73,45,79,36,52,56,74,28,28,39,36,44,28,26,53,72,27,14,46,28,30,38,33,48,39,31,40,60,59,92,55,101,40,64,44,49,34,51,23,50,39,40,24,21,51,69,69,33,21,63,57,72,50,78,75,31,49,45,10,15,61,71,63,43,62,35,35,27,32,68,46,66,70,37,88,72,44,51,33,56,62,50,43,61,48,32,41,60,55,31,40,74,72,70,51,49,62,82,49,66,24,37,45,59,35,50,51,54,52,44,66,67,50,80,56,73,44,40,56,58,53,44,52,44,44,74,55,51,54,72,78,52,25,44,25,40,41,23,28,65,48,76,56,91,48,38,44,42,66,33,51,21,81,32,43,57,64,25,32,39,29,36,30,22,65,35,41,26,40,36,38,36,20,18,37,36,55,69,86,57,68,36,20,61,52,75,49,40,48,30,34,40,44,81,88

Sequence (410 aa):
MPTIPARRFAMQRLHAGQSIKVIDSSGGQVIDTWAFTIPSTPAFPRYMSMTHTRSTLQKLLPSVNESFLDNRRDPILTIVEDTSPGAHDVLYAACSPERYLQLGGHKDHDNCADNLRSAVQQCTEPSFSHVVGFLESGWMPDPLNLFMKVNINGTKLQCLDPDSKAGDYIVLKAEQECIVIMSACPMDLSACNGGEPSSAAFEVLMPTIPARRFAMQRLHAGQSIKVIDSSGGQVIDTWAFTIPSTPAFPRYMSMTHTRSTLQKLLPSVNESFLDNRRDPILTIVEDTSPGAHDVLYAACSPERYLQLGGHKDHDNCADNLRSAVQQCTEPSFSHVVGFLESGWMPDPLNLFMKVNINGTKLQCLDPDSKAGDYIVLKAEQECIVIMSACPMDLSACNGGEPSSAAFEVL